Protein AF-A0A917JUH3-F1 (afdb_monomer)

Nearest PDB structures (foldseek):
  6u1s-assembly1_A  TM=1.984E-01  e=1.566E-01  synthetic construct
  2wth-assembly1_B  TM=1.995E-01  e=1.848E+00  Caenorhabditis elegans

Solvent-accessible surface area (backbone atoms only — not comparable to full-atom values): 23166 Å² total; per-residue (Å²): 112,70,59,57,55,58,53,56,56,66,67,41,91,71,71,60,28,60,50,72,67,50,48,56,53,53,36,68,56,52,74,66,48,38,46,51,49,42,69,47,61,45,97,86,69,47,45,62,62,59,29,58,47,39,32,57,67,82,72,64,88,82,46,58,49,38,57,53,44,49,48,54,31,49,61,56,27,59,89,66,66,52,78,71,48,13,46,55,39,21,52,36,56,72,68,42,80,36,43,68,60,43,24,51,51,43,49,51,30,46,77,70,68,48,37,72,37,53,37,28,54,67,55,53,26,62,67,35,73,46,96,57,30,69,64,47,47,52,50,40,50,62,28,63,42,67,77,66,52,73,68,52,28,50,54,56,55,50,50,53,54,50,52,51,53,50,50,52,50,50,51,51,52,51,54,50,53,51,53,50,50,52,52,52,50,53,50,50,53,52,52,52,53,50,52,53,50,55,50,51,53,51,53,51,52,47,53,53,50,56,52,51,50,50,53,50,52,50,53,50,53,52,51,53,50,50,50,50,52,48,55,52,52,53,49,53,50,51,53,50,50,51,52,51,52,53,52,53,51,50,50,52,52,50,49,53,50,47,54,53,49,50,53,50,49,55,50,50,53,52,49,50,50,51,53,51,50,51,49,54,46,52,51,50,53,50,53,49,51,50,49,52,49,51,48,52,48,52,50,48,50,51,50,49,57,55,56,68,46,44,64,60,53,51,54,55,51,52,59,56,49,63,72,62,56,84,79,63,86,85,86,89,80,87,80,90,81,90,81,85,81,89,80,90,90,87,89,83,87,86,87,81,91,78,88,84,85,86,88,83,92,82,84,90,84,92,83,90,80,86,90,81,84,87,78,89,78,88,85,76,92,73,89,83,80,85,82,86,87,90,78,92,130

Secondary structure (DSSP, 8-state):
-HHHHHHHHHT-SS-----HHHHHHHHT--HHHHHHHHH---TT---HHHHHTT--SPPPTT-HHHHHHHHHHHHHHTTT--HHHHHHHHHHHHH-S-HHHHHHHHHHHHHHT-GGGT--HHHHHHHHTSTTHHHHHHHHHHTTPPPPPHHHHHHHHHHHHHHHHHHHHHHHHHHHHHHHHHHHHHHHHHHHHHHHHHHHHHHHHHHHHHHHHHHHHHHHHHHHHHHHHHHHHHHHHHHHHHHHHHHHHHHHHHHHHHHHHHHHHHHHHHHHHHHHHHHHHHHHHHHHHHHHHHHHHHHHHHHHHHHTTHHHHHHHHHHHHHTTTTS------------------------------------------------------------------

Mean predicted aligned error: 17.31 Å

Foldseek 3Di:
DLLVVLLVLVQPPDLAADDPVNLVSLLPDDLVSLLVQLPDADPVRDGSLLRNLNHLDDDPPPSVSSLVSLLSNLLSNVVVDDLVLLLSLLLSLLPRPNLPSLLSSLVSNVVSPNNSSNAPALNLLVVCPDPPNVVSVVSCVSSVHDHDDPVVSVVSVVVVVVVVVVVVVVVVVVVVVVVVVVVVVVVVVVVVVVVVVVVVVVVVVVVVVVVVVVVVVVVVVVVVVVVVVVVVVVVVVVVVVVVVVVVVVVVVVVVVVVVVVVVVVVVVVVVVVVVVVVVVVVVVVVVVVVVVVVVVVVVVVVVVVVVVCVVVVVVVVVVVVVVVVVPDDDDDDDDDDDDDDDDDDDDDDDDDDDDDDDDDDDDDDDDDDDDDDDDDDDDDDDDDDDDDDDDDD

pLDDT: mean 81.06, std 21.27, range [28.41, 97.75]

Sequence (393 aa):
MRTQRLLQSLNDKNILGFSEDEISLFSQLTEEEIKELAAHRTEGKRTILHRILSTDRTVPLQNELFWSNLNKLFIALKDKLIPQDSERLTVRIVLNHNVSNIAQMVTAAKEVGIFSFFSDPKTVATHLSSSDYDTRRLLCQAKGLQIPSAEEVIKLSQRAKNLEAELDSARRLRSHAMSEVEAVTRQLDTVKNALQTAKKERDEVRKNYDSLQQQFNQASCELDTIKSNLSQSEEEKRQQQQKIQELQTRLRDLNRTLDKANKKAETLESELHTSLEETSKLERDNTELRTEYSEARRFNTRAHDQLSRIPEVIGLVQLTMQALQEVSGAMHELPEEDSLDSPSPIEGLNASSSRASSAGLFSQRKRTAEDAGLASSSDQQRRQDNPSPFSRM

Organism: NCBI:txid343510

Structure (mmCIF, N/CA/C/O backbone):
data_AF-A0A917JUH3-F1
#
_entry.id   AF-A0A917JUH3-F1
#
loop_
_atom_site.group_PDB
_atom_site.id
_atom_site.type_symbol
_atom_site.label_atom_id
_atom_site.label_alt_id
_atom_site.label_comp_id
_atom_site.label_asym_id
_atom_site.label_entity_id
_atom_site.label_seq_id
_atom_site.pdbx_PDB_ins_code
_atom_site.Cartn_x
_atom_site.Cartn_y
_atom_site.Cartn_z
_atom_site.occupancy
_atom_site.B_iso_or_equiv
_atom_site.auth_seq_id
_atom_site.auth_comp_id
_atom_site.auth_asym_id
_atom_site.auth_atom_id
_atom_site.pdbx_PDB_model_num
ATOM 1 N N . MET A 1 1 ? -7.041 -17.424 66.935 1.00 83.94 1 MET A N 1
ATOM 2 C CA . MET A 1 1 ? -7.671 -18.612 66.301 1.00 83.94 1 MET A CA 1
ATOM 3 C C . MET A 1 1 ? -9.158 -18.424 65.991 1.00 83.94 1 MET A C 1
ATOM 5 O O . MET A 1 1 ? -9.594 -18.901 64.952 1.00 83.94 1 MET A O 1
ATOM 9 N N . ARG A 1 2 ? -9.950 -17.738 66.835 1.00 91.94 2 ARG A N 1
ATOM 10 C CA . ARG A 1 2 ? -11.401 -17.556 66.608 1.00 91.94 2 ARG A CA 1
ATOM 11 C C . ARG A 1 2 ? -11.712 -16.759 65.336 1.00 91.94 2 ARG A C 1
ATOM 13 O O . ARG A 1 2 ? -12.460 -17.247 64.494 1.00 91.94 2 ARG A O 1
ATOM 20 N N . THR A 1 3 ? -11.055 -15.611 65.147 1.00 92.62 3 THR A N 1
ATOM 21 C CA . THR A 1 3 ? -11.174 -14.779 63.935 1.00 92.62 3 THR A CA 1
ATOM 22 C C . THR A 1 3 ? -10.876 -15.565 62.664 1.00 92.62 3 THR A C 1
ATOM 24 O O . THR A 1 3 ? -11.689 -15.590 61.747 1.00 92.62 3 THR A O 1
ATOM 27 N N . GLN A 1 4 ? -9.754 -16.289 62.633 1.00 93.19 4 GLN A N 1
ATOM 28 C CA . GLN A 1 4 ? -9.351 -17.094 61.476 1.00 93.19 4 GLN A CA 1
ATOM 29 C C . GLN A 1 4 ? -10.386 -18.157 61.103 1.00 93.19 4 GLN A C 1
ATOM 31 O O . GLN A 1 4 ? -10.617 -18.364 59.919 1.00 93.19 4 GLN A O 1
ATOM 36 N N . ARG A 1 5 ? -11.056 -18.782 62.081 1.00 93.25 5 ARG A N 1
ATOM 37 C CA . ARG A 1 5 ? -12.119 -19.761 61.810 1.00 93.25 5 ARG A CA 1
ATOM 38 C C . ARG A 1 5 ? -13.320 -19.120 61.102 1.00 93.25 5 ARG A C 1
ATOM 40 O O . ARG A 1 5 ? -13.821 -19.691 60.140 1.00 93.25 5 ARG A O 1
ATOM 47 N N . LEU A 1 6 ? -13.727 -17.919 61.524 1.00 92.44 6 LEU A N 1
ATOM 48 C CA . LEU A 1 6 ? -14.800 -17.148 60.875 1.00 92.44 6 LEU A CA 1
ATOM 49 C C . LEU A 1 6 ? -14.384 -16.596 59.498 1.00 92.44 6 LEU A C 1
ATOM 51 O O . LEU A 1 6 ? -15.197 -16.516 58.580 1.00 92.44 6 LEU A O 1
ATOM 55 N N . LEU A 1 7 ? -13.113 -16.224 59.327 1.00 92.31 7 LEU A N 1
ATOM 56 C CA . LEU A 1 7 ? -12.581 -15.776 58.036 1.00 92.31 7 LEU A CA 1
ATOM 57 C C . LEU A 1 7 ? -12.434 -16.923 57.036 1.00 92.31 7 LEU A C 1
ATOM 59 O O . LEU A 1 7 ? -12.717 -16.758 55.853 1.00 92.31 7 LEU A O 1
ATOM 63 N N . GLN A 1 8 ? -12.015 -18.095 57.504 1.00 90.31 8 GLN A N 1
ATOM 64 C CA . GLN A 1 8 ? -11.915 -19.284 56.670 1.00 90.31 8 GLN A CA 1
ATOM 65 C C . GLN A 1 8 ? -13.291 -19.682 56.149 1.00 90.31 8 GLN A C 1
ATOM 67 O O . GLN A 1 8 ? -13.431 -19.975 54.965 1.00 90.31 8 GLN A O 1
ATOM 72 N N . SER A 1 9 ? -14.309 -19.600 57.004 1.00 85.12 9 SER A N 1
ATOM 73 C CA . SER A 1 9 ? -15.668 -19.899 56.592 1.00 85.12 9 SER A CA 1
ATOM 74 C C . SER A 1 9 ? -16.206 -18.851 55.602 1.00 85.12 9 SER A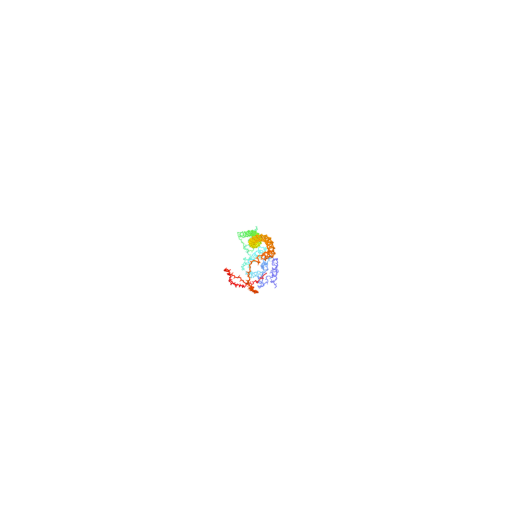 C 1
ATOM 76 O O . SER A 1 9 ? -16.890 -19.200 54.643 1.00 85.12 9 SER A O 1
ATOM 78 N N . LEU A 1 10 ? -15.836 -17.569 55.699 1.00 83.94 10 LEU A N 1
ATOM 79 C CA . LEU A 1 10 ? -16.206 -16.569 54.679 1.00 83.94 10 LEU A CA 1
ATOM 80 C C . LEU A 1 10 ? -15.749 -16.893 53.249 1.00 83.94 10 LEU A C 1
ATOM 82 O O . LEU A 1 10 ? -16.383 -16.424 52.299 1.00 83.94 10 LEU A O 1
ATOM 86 N N . ASN A 1 11 ? -14.673 -17.665 53.093 1.00 85.38 11 ASN A N 1
ATOM 87 C CA . ASN A 1 11 ? -14.154 -18.058 51.784 1.00 85.38 11 ASN A CA 1
ATOM 88 C C . ASN A 1 11 ? -14.930 -19.219 51.145 1.00 85.38 11 ASN A C 1
ATOM 90 O O . ASN A 1 11 ? -14.707 -19.523 49.969 1.00 85.38 11 ASN A O 1
ATOM 94 N N . ASP A 1 12 ? -15.874 -19.833 51.862 1.00 84.00 12 ASP A N 1
ATOM 95 C CA . ASP A 1 12 ? -16.750 -20.845 51.284 1.00 84.00 12 ASP A CA 1
ATOM 96 C C . ASP A 1 12 ? -17.605 -20.233 50.164 1.00 84.00 12 ASP A C 1
ATOM 98 O O . ASP A 1 12 ? -18.307 -19.229 50.328 1.00 84.00 12 ASP A O 1
ATOM 102 N N . LYS A 1 13 ? -17.565 -20.861 48.981 1.00 76.62 13 LYS A N 1
ATOM 103 C CA . LYS A 1 13 ? -18.309 -20.396 47.794 1.00 76.62 13 LYS A CA 1
ATOM 104 C C . LYS A 1 13 ? -19.818 -20.324 48.056 1.00 76.62 13 LYS A C 1
ATOM 106 O O . LYS A 1 13 ? -20.490 -19.427 47.535 1.00 76.62 13 LYS A O 1
ATOM 111 N N . ASN A 1 14 ? -20.311 -21.223 48.907 1.00 79.88 14 ASN A N 1
ATOM 112 C CA . ASN A 1 14 ? -21.679 -21.245 49.399 1.00 79.88 14 ASN A CA 1
ATOM 113 C C . ASN A 1 14 ? -21.740 -20.431 50.691 1.00 79.88 14 ASN A C 1
ATOM 115 O O . ASN A 1 14 ? -21.328 -20.910 51.743 1.00 79.88 14 ASN A O 1
ATOM 119 N N . ILE A 1 15 ? -22.259 -19.202 50.609 1.00 67.69 15 ILE A N 1
ATOM 120 C CA . ILE A 1 15 ? -22.533 -18.393 51.802 1.00 67.69 15 ILE A CA 1
ATOM 121 C C . ILE A 1 15 ? -23.725 -19.023 52.522 1.00 67.69 15 ILE A C 1
ATOM 123 O O . ILE A 1 15 ? -24.873 -18.635 52.310 1.00 67.69 15 ILE A O 1
ATOM 127 N N . LEU A 1 16 ? -23.445 -20.031 53.333 1.00 81.81 16 LEU A N 1
ATOM 128 C CA . LEU A 1 16 ? -24.342 -20.451 54.391 1.00 81.81 16 LEU A CA 1
ATOM 129 C C . LEU A 1 16 ? -24.173 -19.450 55.534 1.00 81.81 16 LEU A C 1
ATOM 131 O O . LEU A 1 16 ? -23.074 -18.936 55.757 1.00 81.81 16 LEU A O 1
ATOM 135 N N . GLY A 1 17 ? -25.268 -19.111 56.207 1.00 88.00 17 GLY A N 1
ATOM 136 C CA . GLY A 1 17 ? -25.205 -18.267 57.393 1.00 88.00 17 GLY A CA 1
ATOM 137 C C . GLY A 1 17 ? -24.371 -18.871 58.519 1.00 88.00 17 GLY A C 1
ATOM 138 O O . GLY A 1 17 ? -23.830 -19.969 58.391 1.00 88.00 17 GLY A O 1
ATOM 139 N N . PHE A 1 18 ? -24.268 -18.158 59.638 1.00 93.19 18 PHE A N 1
ATOM 140 C CA . PHE A 1 18 ? -23.530 -18.675 60.787 1.00 93.19 18 PHE A CA 1
ATOM 141 C C . PHE A 1 18 ? -24.170 -19.957 61.331 1.00 93.19 18 PHE A C 1
ATOM 143 O O . PHE A 1 18 ? -25.389 -20.039 61.507 1.00 93.19 18 PHE A O 1
ATOM 150 N N . SER A 1 19 ? -23.336 -20.955 61.624 1.00 92.12 19 SER A N 1
ATOM 151 C CA . SER A 1 19 ? -23.742 -22.081 62.468 1.00 92.12 19 SER A CA 1
ATOM 152 C C . SER A 1 19 ? -23.899 -21.639 63.930 1.00 92.12 19 SER A C 1
ATOM 154 O O . SER A 1 19 ? -23.440 -20.565 64.315 1.00 92.12 19 SER A O 1
ATOM 156 N N . GLU A 1 20 ? -24.523 -22.462 64.774 1.00 90.75 20 GLU A N 1
ATOM 157 C CA . GLU A 1 20 ? -24.646 -22.173 66.216 1.00 90.75 20 GLU A CA 1
ATOM 158 C C . GLU A 1 20 ? -23.284 -21.980 66.893 1.00 90.75 20 GLU A C 1
ATOM 160 O O . GLU A 1 20 ? -23.100 -21.026 67.653 1.00 90.75 20 GLU A O 1
ATOM 165 N N . ASP A 1 21 ? -22.303 -22.811 66.535 1.00 92.62 21 ASP A N 1
ATOM 166 C CA . ASP A 1 21 ? -20.925 -22.666 67.003 1.00 92.62 21 ASP A CA 1
ATOM 167 C C . ASP A 1 21 ? -20.324 -21.326 66.569 1.00 92.62 21 ASP A C 1
ATOM 169 O O . ASP A 1 21 ? -19.649 -20.663 67.353 1.00 92.62 21 ASP A O 1
ATOM 173 N N . GLU A 1 22 ? -20.569 -20.897 65.328 1.00 93.56 22 GLU A N 1
ATOM 174 C CA . GLU A 1 22 ? -20.078 -19.617 64.813 1.00 93.56 22 GLU A CA 1
ATOM 175 C C . GLU A 1 22 ? -20.771 -18.420 65.471 1.00 93.56 22 GLU A C 1
ATOM 177 O O . GLU A 1 22 ? -20.105 -17.421 65.740 1.00 93.56 22 GLU A O 1
ATOM 182 N N . ILE A 1 23 ? -22.066 -18.526 65.794 1.00 93.62 23 ILE A N 1
ATOM 183 C CA . ILE A 1 23 ? -22.793 -17.518 66.582 1.00 93.62 23 ILE A CA 1
ATOM 184 C C . ILE A 1 23 ? -22.150 -17.395 67.967 1.00 93.62 23 ILE A C 1
ATOM 186 O O . ILE A 1 23 ? -21.828 -16.285 68.391 1.00 93.62 23 ILE A O 1
ATOM 190 N N . SER A 1 24 ? -21.899 -18.518 68.650 1.00 93.69 24 SER A N 1
ATOM 191 C CA . SER A 1 24 ? -21.235 -18.516 69.960 1.00 93.69 24 SER A CA 1
ATOM 192 C C . SER A 1 24 ? -19.808 -17.969 69.880 1.00 93.69 24 SER A C 1
ATOM 194 O O . SER A 1 24 ? -19.389 -17.204 70.747 1.00 93.69 24 SER A O 1
ATOM 196 N N . LEU A 1 25 ? -19.052 -18.333 68.840 1.00 94.62 25 LEU A N 1
ATOM 197 C CA . LEU A 1 25 ? -17.703 -17.815 68.611 1.00 94.62 25 LEU A CA 1
ATOM 198 C C . LEU A 1 25 ? -17.723 -16.303 68.380 1.00 94.62 25 LEU A C 1
ATOM 200 O O . LEU A 1 25 ? -16.903 -15.600 68.967 1.00 94.62 25 LEU A O 1
ATOM 204 N N . PHE A 1 26 ? -18.667 -15.801 67.578 1.00 95.81 26 PHE A N 1
ATOM 205 C CA . PHE A 1 26 ? -18.828 -14.373 67.307 1.00 95.81 26 PHE A CA 1
ATOM 206 C C . PHE A 1 26 ? -19.192 -13.580 68.571 1.00 95.81 26 PHE A C 1
ATOM 208 O O . PHE A 1 26 ? -18.628 -12.510 68.807 1.00 95.81 26 PHE A O 1
ATOM 215 N N . SER A 1 27 ? -20.061 -14.119 69.434 1.00 95.38 27 SER A N 1
ATOM 216 C CA . SER A 1 27 ? -20.412 -13.510 70.729 1.00 95.38 27 SER A CA 1
ATOM 217 C C . SER A 1 27 ? -19.222 -13.355 71.685 1.00 95.38 27 SER A C 1
ATOM 219 O O . SER A 1 27 ? -19.266 -12.513 72.575 1.00 95.38 27 SER A O 1
ATOM 221 N N . GLN A 1 28 ? -18.160 -14.151 71.526 1.00 96.19 28 GLN A N 1
ATOM 222 C CA . GLN A 1 28 ? -16.996 -14.147 72.420 1.00 96.19 28 GLN A CA 1
ATOM 223 C C . GLN A 1 28 ? -15.803 -13.331 71.893 1.00 96.19 28 GLN A C 1
ATOM 225 O O . GLN A 1 28 ? -14.755 -13.306 72.547 1.00 96.19 28 GLN A O 1
ATOM 230 N N . LEU A 1 29 ? -15.922 -12.710 70.715 1.00 96.44 29 LEU A N 1
ATOM 231 C CA . LEU A 1 29 ? -14.830 -11.945 70.110 1.00 96.44 29 LEU A CA 1
ATOM 232 C C . LEU A 1 29 ? -14.500 -10.683 70.908 1.00 96.44 29 LEU A C 1
ATOM 234 O O . LEU A 1 29 ? -15.394 -10.011 71.430 1.00 96.44 29 LEU A O 1
ATOM 238 N N . THR A 1 30 ? -13.210 -10.349 70.958 1.00 97.25 30 THR A N 1
ATOM 239 C CA . THR A 1 30 ? -12.745 -9.063 71.495 1.00 97.25 30 THR A CA 1
ATOM 240 C C . THR A 1 30 ? -12.951 -7.935 70.482 1.00 97.25 30 THR A C 1
ATOM 242 O O . THR A 1 30 ? -13.259 -8.163 69.310 1.00 97.25 30 THR A O 1
ATOM 245 N N . GLU A 1 31 ? -12.786 -6.685 70.916 1.00 96.69 31 GLU A N 1
ATOM 246 C CA . GLU A 1 31 ? -12.932 -5.529 70.026 1.00 96.69 31 GLU A CA 1
ATOM 247 C C . GLU A 1 31 ? -11.877 -5.521 68.905 1.00 96.69 31 GLU A C 1
ATOM 249 O O . GLU A 1 31 ? -12.181 -5.164 67.765 1.00 96.69 31 GLU A O 1
AT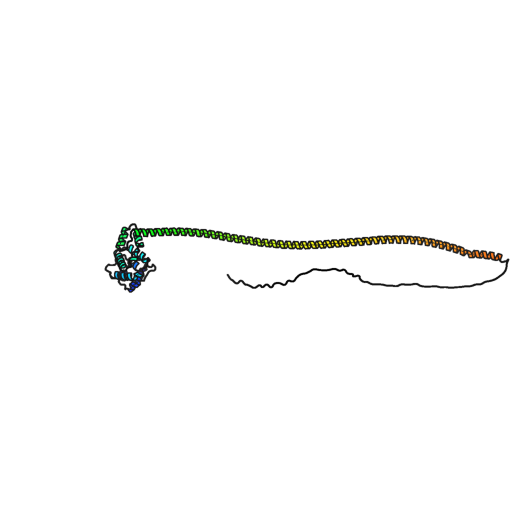OM 254 N N . GLU A 1 32 ? -10.650 -5.960 69.197 1.00 97.06 32 GLU A N 1
ATOM 255 C CA . GLU A 1 32 ? -9.568 -6.084 68.217 1.00 97.06 32 GLU A CA 1
ATOM 256 C C . GLU A 1 32 ? -9.892 -7.145 67.162 1.00 97.06 32 GLU A C 1
ATOM 258 O O . GLU A 1 32 ? -9.753 -6.883 65.967 1.00 97.06 32 GLU A O 1
ATOM 263 N N . GLU A 1 33 ? -10.398 -8.308 67.589 1.00 96.75 33 GLU A N 1
ATOM 264 C CA . GLU A 1 33 ? -10.830 -9.379 66.685 1.00 96.75 33 GLU A CA 1
ATOM 265 C C . GLU A 1 33 ? -11.986 -8.910 65.778 1.00 96.75 33 GLU A C 1
ATOM 267 O O . GLU A 1 33 ? -12.018 -9.226 64.587 1.00 96.75 33 GLU A O 1
ATOM 272 N N . ILE A 1 34 ? -12.912 -8.094 66.296 1.00 97.44 34 ILE A N 1
ATOM 273 C CA . ILE A 1 34 ? -14.000 -7.495 65.503 1.00 97.44 34 ILE A CA 1
ATOM 274 C C . ILE A 1 34 ? -13.460 -6.489 64.477 1.00 97.44 34 ILE A C 1
ATOM 276 O O . ILE A 1 34 ? -13.915 -6.477 63.330 1.00 97.44 34 ILE A O 1
ATOM 280 N N . LYS A 1 35 ? -12.477 -5.658 64.845 1.00 96.69 35 LYS A N 1
ATOM 281 C CA . LYS A 1 35 ? -11.823 -4.725 63.909 1.00 96.69 35 LYS A CA 1
ATOM 282 C C . LYS A 1 35 ? -11.077 -5.467 62.799 1.00 96.69 35 LYS A C 1
ATOM 284 O O . LYS A 1 35 ? -11.122 -5.019 61.648 1.00 96.69 35 LYS A O 1
ATOM 289 N N . GLU A 1 36 ? -10.445 -6.594 63.125 1.00 96.31 36 GLU A N 1
ATOM 290 C CA . GLU A 1 36 ? -9.802 -7.497 62.164 1.00 96.31 36 GLU A CA 1
ATOM 291 C C . GLU A 1 36 ? -10.837 -8.099 61.198 1.00 96.31 36 GLU A C 1
ATOM 293 O O . GLU A 1 36 ? -10.679 -7.980 59.980 1.00 96.31 36 GLU A O 1
ATOM 298 N N . LEU A 1 37 ? -11.955 -8.633 61.711 1.00 96.12 37 LEU A N 1
ATOM 299 C CA . LEU A 1 37 ? -13.068 -9.116 60.879 1.00 96.12 37 LEU A CA 1
ATOM 300 C C . LEU A 1 37 ? -13.632 -8.025 59.965 1.00 96.12 37 LEU A C 1
ATOM 302 O O . LEU A 1 37 ? -13.924 -8.285 58.799 1.00 96.12 37 LEU A O 1
ATOM 306 N N . ALA A 1 38 ? -13.776 -6.802 60.478 1.00 96.31 38 ALA A N 1
ATOM 307 C CA . ALA A 1 38 ? -14.260 -5.663 59.708 1.00 96.31 38 ALA A CA 1
ATOM 308 C C . ALA A 1 38 ? -13.283 -5.240 58.600 1.00 96.31 38 ALA A C 1
ATOM 310 O O . ALA A 1 38 ? -13.693 -4.676 57.589 1.00 96.31 38 ALA A O 1
ATOM 311 N N . ALA A 1 39 ? -11.977 -5.440 58.797 1.00 95.56 39 ALA A N 1
ATOM 312 C CA . ALA A 1 39 ? -10.959 -5.131 57.796 1.00 95.56 39 ALA A CA 1
ATOM 313 C C . ALA A 1 39 ? -10.892 -6.181 56.677 1.00 95.56 39 ALA A C 1
ATOM 315 O O . ALA A 1 39 ? -10.477 -5.858 55.564 1.00 95.56 39 ALA A O 1
ATOM 316 N N . HIS A 1 40 ? -11.306 -7.417 56.953 1.00 95.12 40 HIS A N 1
ATOM 317 C CA . HIS A 1 40 ? -11.204 -8.501 55.992 1.00 95.12 40 HIS A CA 1
ATOM 318 C C . HIS A 1 40 ? -12.281 -8.436 54.897 1.00 95.12 40 HIS A C 1
ATOM 320 O O . HIS A 1 40 ? -13.477 -8.276 55.159 1.00 95.12 40 HIS A O 1
ATOM 326 N N . ARG A 1 41 ? -11.851 -8.646 53.649 1.00 93.62 41 ARG A N 1
ATOM 327 C CA . ARG A 1 41 ? -12.717 -8.862 52.486 1.00 93.62 41 ARG A CA 1
ATOM 328 C C . ARG A 1 41 ? -12.222 -10.062 51.688 1.00 93.62 41 ARG A C 1
ATOM 330 O O . ARG A 1 41 ? -11.026 -10.193 51.452 1.00 93.62 41 ARG A O 1
ATOM 337 N N . THR A 1 42 ? -13.150 -10.887 51.215 1.00 91.62 42 THR A N 1
ATOM 338 C CA . THR A 1 42 ? -12.839 -12.002 50.303 1.00 91.62 42 THR A CA 1
ATOM 339 C C . THR A 1 42 ? -12.439 -11.482 48.913 1.00 91.62 42 THR A C 1
ATOM 341 O O . THR A 1 42 ? -12.793 -10.354 48.566 1.00 91.62 42 THR A O 1
ATOM 344 N N . GLU A 1 43 ? -11.897 -12.330 48.032 1.00 87.62 43 GLU A N 1
ATOM 345 C CA . GLU A 1 43 ? -11.652 -11.999 46.608 1.00 87.62 43 GLU A CA 1
ATOM 346 C C . GLU A 1 43 ? -12.908 -11.484 45.884 1.00 87.62 43 GLU A C 1
ATOM 348 O O . GLU A 1 43 ? -12.867 -10.525 45.115 1.00 87.62 43 GLU A O 1
ATOM 353 N N . GLY A 1 44 ? -14.075 -12.043 46.223 1.00 86.19 44 GLY A N 1
ATOM 354 C CA . GLY A 1 44 ? -15.373 -11.568 45.740 1.00 86.19 44 GLY A CA 1
ATOM 355 C C . GLY A 1 44 ? -15.824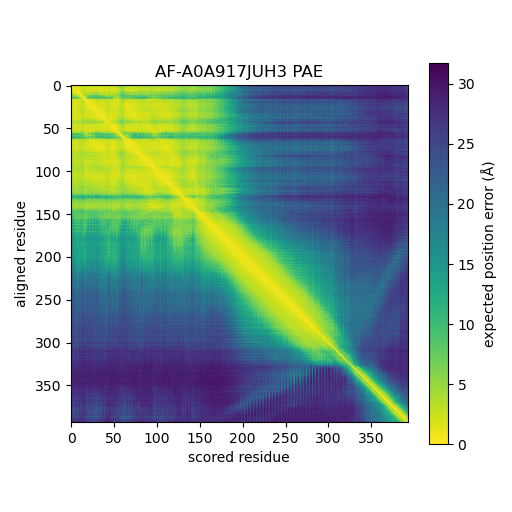 -10.224 46.324 1.00 86.19 44 GLY A C 1
ATOM 356 O O . GLY A 1 44 ? -16.980 -9.858 46.126 1.00 86.19 44 GLY A O 1
ATOM 357 N N . LYS A 1 45 ? -14.971 -9.506 47.066 1.00 89.75 45 LYS A N 1
ATOM 358 C CA . LYS A 1 45 ? -15.253 -8.271 47.822 1.00 89.75 45 LYS A CA 1
ATOM 359 C C . LYS A 1 45 ? -16.353 -8.398 48.883 1.00 89.75 45 LYS A C 1
ATOM 361 O O . LYS A 1 45 ? -16.976 -7.400 49.227 1.00 89.75 45 LYS A O 1
ATOM 366 N N . ARG A 1 46 ? -16.624 -9.603 49.394 1.00 90.38 46 ARG A N 1
ATOM 367 C CA . ARG A 1 46 ? -17.647 -9.845 50.423 1.00 90.38 46 ARG A CA 1
ATOM 368 C C . ARG A 1 46 ? -17.078 -9.567 51.811 1.00 90.38 46 ARG A C 1
ATOM 370 O O . ARG A 1 46 ? -15.903 -9.816 52.065 1.00 90.38 46 ARG A O 1
ATOM 377 N N . THR A 1 47 ? -17.936 -9.072 52.691 1.00 94.25 47 THR A N 1
ATOM 378 C CA . THR A 1 47 ? -17.652 -8.822 54.112 1.00 94.25 47 THR A CA 1
ATOM 379 C C . THR A 1 47 ? -18.307 -9.891 54.985 1.00 94.25 47 THR A C 1
ATOM 381 O O . THR A 1 47 ? -19.240 -10.567 54.541 1.00 94.25 47 THR A O 1
ATOM 384 N N . ILE A 1 48 ? -17.894 -9.985 56.254 1.00 94.50 48 ILE A N 1
ATOM 385 C CA . ILE A 1 48 ? -18.525 -10.870 57.249 1.00 94.50 48 ILE A CA 1
ATOM 386 C C . ILE A 1 48 ? -20.045 -10.650 57.369 1.00 94.50 48 ILE A C 1
ATOM 388 O O . ILE A 1 48 ? -20.795 -11.604 57.570 1.00 94.50 48 ILE A O 1
ATOM 392 N N . LEU A 1 49 ? -20.526 -9.422 57.123 1.00 94.50 49 LEU A N 1
ATOM 393 C CA . LEU A 1 49 ? -21.954 -9.090 57.145 1.00 94.50 49 LEU A CA 1
ATOM 394 C C . LEU A 1 49 ? -22.781 -9.899 56.157 1.00 94.50 49 LEU A C 1
ATOM 396 O O . LEU A 1 49 ? -23.907 -10.259 56.473 1.00 94.50 49 LEU A O 1
ATOM 400 N N . HIS A 1 50 ? -22.235 -10.215 54.981 1.00 93.31 50 HIS A N 1
ATOM 401 C CA . HIS A 1 50 ? -22.959 -11.000 53.983 1.00 93.31 50 HIS A CA 1
ATOM 402 C C . HIS A 1 50 ? -23.297 -12.398 54.510 1.00 93.31 50 HIS A C 1
ATOM 404 O O . HIS A 1 50 ? -24.346 -12.950 54.177 1.00 93.31 50 HIS A O 1
ATOM 410 N N . ARG A 1 51 ? -22.416 -12.958 55.345 1.00 92.12 51 ARG A N 1
ATOM 411 C CA . ARG A 1 51 ? -22.613 -14.255 55.989 1.00 92.12 51 ARG A CA 1
ATOM 412 C C . ARG A 1 51 ? -23.555 -14.142 57.181 1.00 92.12 51 ARG A C 1
ATOM 414 O O . ARG A 1 51 ? -24.507 -14.908 57.251 1.00 92.12 51 ARG A O 1
ATOM 421 N N . ILE A 1 52 ? -23.375 -13.132 58.037 1.00 94.25 52 ILE A N 1
ATOM 422 C CA . ILE A 1 52 ? -24.287 -12.873 59.166 1.00 94.25 52 ILE A CA 1
ATOM 423 C C . ILE A 1 52 ? -25.727 -12.696 58.659 1.00 94.25 52 ILE A C 1
ATOM 425 O O . ILE A 1 52 ? -26.632 -13.363 59.149 1.00 94.25 52 ILE A O 1
ATOM 429 N N . LEU A 1 53 ? -25.929 -11.897 57.608 1.00 92.38 53 LEU A N 1
ATOM 430 C CA . LEU A 1 53 ? -27.231 -11.689 56.963 1.00 92.38 53 LEU A CA 1
ATOM 431 C C . LEU A 1 53 ? -27.783 -12.916 56.234 1.00 92.38 53 LEU A C 1
ATOM 433 O O . LEU A 1 53 ? -28.951 -12.916 55.867 1.00 92.38 53 LEU A O 1
ATOM 437 N N . SER A 1 54 ? -26.975 -13.948 55.996 1.00 91.56 54 SER A N 1
ATOM 438 C CA . SER A 1 54 ? -27.441 -15.226 55.437 1.00 91.56 54 SER A CA 1
ATOM 439 C C . SER A 1 54 ? -27.820 -16.231 56.534 1.00 91.56 54 SER A C 1
ATOM 441 O O . SER A 1 54 ? -28.112 -17.385 56.240 1.00 91.56 54 SER A O 1
ATOM 443 N N . THR A 1 55 ? -27.784 -15.825 57.808 1.00 91.00 55 THR A N 1
ATOM 444 C CA . THR A 1 55 ? -28.168 -16.672 58.945 1.00 91.00 55 THR A CA 1
ATOM 445 C C . THR A 1 55 ? -29.683 -16.776 59.017 1.00 91.00 55 THR A C 1
ATOM 447 O O . THR A 1 55 ? -30.359 -15.875 59.508 1.00 91.00 55 THR A O 1
ATOM 450 N N . ASP A 1 56 ? -30.216 -17.885 58.504 1.00 82.94 56 ASP A N 1
ATOM 451 C CA . ASP A 1 56 ? -31.647 -18.200 58.575 1.00 82.94 56 ASP A CA 1
ATOM 452 C C . ASP A 1 56 ? -32.062 -18.714 59.966 1.00 82.94 56 ASP A C 1
ATOM 454 O O . ASP A 1 56 ? -33.224 -18.602 60.361 1.00 82.94 56 ASP A O 1
ATOM 458 N N . ARG A 1 57 ? -31.118 -19.245 60.755 1.00 81.88 57 ARG A N 1
ATOM 459 C CA . ARG A 1 57 ? -31.390 -19.700 62.127 1.00 81.88 57 ARG A CA 1
ATOM 460 C C . ARG A 1 57 ? -31.682 -18.516 63.040 1.00 81.88 57 ARG A C 1
ATOM 462 O O . ARG A 1 57 ? -31.001 -17.499 62.971 1.00 81.88 57 ARG A O 1
ATOM 469 N N . THR A 1 58 ? -32.668 -18.654 63.923 1.00 74.44 58 THR A N 1
ATOM 470 C CA . THR A 1 58 ? -32.973 -17.649 64.950 1.00 74.44 58 THR A CA 1
ATOM 471 C C . THR A 1 58 ? -31.770 -17.479 65.863 1.00 74.44 58 THR A C 1
ATOM 473 O O . THR A 1 58 ? -31.377 -18.428 66.542 1.00 74.44 58 THR A O 1
ATOM 476 N N . VAL A 1 59 ? -31.194 -16.279 65.887 1.00 80.81 59 VAL A N 1
ATOM 477 C CA . VAL A 1 59 ? -30.232 -15.935 66.930 1.00 80.81 59 VAL A CA 1
ATOM 478 C C . VAL A 1 59 ? -31.064 -15.779 68.200 1.00 80.81 59 VAL A C 1
ATOM 480 O O . VAL A 1 59 ? -32.024 -15.006 68.180 1.00 80.81 59 VAL A O 1
ATOM 483 N N . PRO A 1 60 ? -30.781 -16.523 69.285 1.00 78.56 60 PRO A N 1
ATOM 484 C CA . PRO A 1 60 ? -31.560 -16.394 70.506 1.00 78.56 60 PRO A CA 1
ATOM 485 C C . PRO A 1 60 ? -31.600 -14.929 70.941 1.00 78.56 60 PRO A C 1
ATOM 487 O O . PRO A 1 60 ? -30.552 -14.306 71.107 1.00 78.56 60 PRO A O 1
ATOM 490 N N . LEU A 1 61 ? -32.805 -14.390 71.142 1.00 71.12 61 LEU A N 1
ATOM 491 C CA . LEU A 1 61 ? -33.027 -12.998 71.565 1.00 71.12 61 LEU A CA 1
ATOM 492 C C . LEU A 1 61 ? -32.233 -12.632 72.829 1.00 71.12 61 LEU A C 1
ATOM 494 O O . LEU A 1 61 ? -31.859 -11.484 73.020 1.00 71.12 61 LEU A O 1
ATOM 498 N N . GLN A 1 62 ? -31.954 -13.632 73.665 1.00 74.31 62 GLN A N 1
ATOM 499 C CA . GLN A 1 62 ? -31.223 -13.518 74.925 1.00 74.31 62 GLN A CA 1
ATOM 500 C C . GLN A 1 62 ? -29.695 -13.427 74.751 1.00 74.31 62 GLN A C 1
ATOM 502 O O . GLN A 1 62 ? -28.979 -13.231 75.728 1.00 74.31 62 GLN A O 1
ATOM 507 N N . ASN A 1 63 ? -29.160 -13.574 73.534 1.00 87.56 63 ASN A N 1
ATOM 508 C CA . ASN A 1 63 ? -27.724 -13.460 73.284 1.00 87.56 63 ASN A CA 1
ATOM 509 C C . ASN A 1 63 ? -27.319 -11.985 73.114 1.00 87.56 63 ASN A C 1
ATOM 511 O O . ASN A 1 63 ? -26.956 -11.540 72.025 1.00 87.56 63 ASN A O 1
ATOM 515 N N . GLU A 1 64 ? -27.386 -11.217 74.204 1.00 92.06 64 GLU A N 1
ATOM 516 C CA . GLU A 1 64 ? -27.024 -9.790 74.232 1.00 92.06 64 GLU A CA 1
ATOM 517 C C . GLU A 1 64 ? -25.587 -9.542 73.745 1.00 92.06 64 GLU A C 1
ATOM 519 O O . GLU A 1 64 ? -25.304 -8.542 73.083 1.00 92.06 64 GLU A O 1
ATOM 524 N N . LEU A 1 65 ? -24.682 -10.491 74.009 1.00 94.06 65 LEU A N 1
ATOM 525 C CA . LEU A 1 65 ? -23.290 -10.432 73.567 1.00 94.06 65 LEU A CA 1
ATOM 526 C C . LEU A 1 65 ? -23.164 -10.455 72.039 1.00 94.06 65 LEU A C 1
ATOM 528 O O . LEU A 1 65 ? -22.350 -9.713 71.488 1.00 94.06 65 LEU A O 1
ATOM 532 N N . PHE A 1 66 ? -23.986 -11.253 71.344 1.00 95.06 66 PHE A N 1
ATOM 533 C CA . PHE A 1 66 ? -24.004 -11.281 69.879 1.00 95.06 66 PHE A CA 1
ATOM 534 C C . PHE A 1 66 ? -24.367 -9.909 69.310 1.00 95.06 66 PHE A C 1
ATOM 536 O O . PHE A 1 66 ? -23.644 -9.371 68.472 1.00 95.06 66 PHE A O 1
ATOM 543 N N . TRP A 1 67 ? -25.465 -9.326 69.796 1.00 94.25 67 TRP A N 1
ATOM 544 C CA . TRP A 1 67 ? -25.963 -8.035 69.324 1.00 94.25 67 TRP A CA 1
ATOM 545 C C . TRP A 1 67 ? -25.009 -6.887 69.673 1.00 94.25 67 TRP A C 1
ATOM 547 O O . TRP A 1 67 ? -24.752 -6.023 68.835 1.00 94.25 67 TRP A O 1
ATOM 557 N N . SER A 1 68 ? -24.391 -6.927 70.857 1.00 95.81 68 SER A N 1
ATOM 558 C CA . SER A 1 68 ? -23.326 -5.996 71.249 1.00 95.81 68 SER A CA 1
ATOM 559 C C . SER A 1 68 ? -22.130 -6.064 70.292 1.00 95.81 68 SER A C 1
ATOM 561 O O . SER A 1 68 ? -21.657 -5.036 69.799 1.00 95.81 68 SER A O 1
ATOM 563 N N . ASN A 1 69 ? -21.671 -7.271 69.950 1.00 97.00 69 ASN A N 1
ATOM 564 C CA . ASN A 1 69 ? -20.569 -7.454 69.007 1.00 97.00 69 ASN A CA 1
ATOM 565 C C . ASN A 1 69 ? -20.954 -7.097 67.564 1.00 97.00 69 ASN A C 1
ATOM 567 O O . ASN A 1 69 ? -20.121 -6.559 66.834 1.00 97.00 69 ASN A O 1
ATOM 571 N N . LEU A 1 70 ? -22.210 -7.306 67.158 1.00 96.44 70 LEU A N 1
ATOM 572 C CA . LEU A 1 70 ? -22.717 -6.851 65.863 1.00 96.44 70 LEU A CA 1
ATOM 573 C C . LEU A 1 70 ? -22.700 -5.319 65.762 1.00 96.44 70 LEU A C 1
ATOM 575 O O . LEU A 1 70 ? -22.257 -4.784 64.748 1.00 96.44 70 LEU A O 1
ATOM 579 N N . ASN A 1 71 ? -23.100 -4.611 66.819 1.00 96.88 71 ASN A N 1
ATOM 580 C CA . ASN A 1 71 ? -23.030 -3.149 66.868 1.00 96.88 71 ASN A CA 1
ATOM 581 C C . ASN A 1 71 ? -21.586 -2.641 66.755 1.00 96.88 71 ASN A C 1
ATOM 583 O O . ASN A 1 71 ? -21.304 -1.752 65.949 1.00 96.88 71 ASN A O 1
ATOM 587 N N . LYS A 1 72 ? -20.642 -3.252 67.484 1.00 97.50 72 LYS A N 1
ATOM 588 C CA . LYS A 1 72 ? -19.205 -2.944 67.344 1.00 97.50 72 LYS A CA 1
ATOM 589 C C . LYS A 1 72 ? -18.709 -3.192 65.918 1.00 97.50 72 LYS A C 1
ATOM 591 O O . LYS A 1 72 ? -17.960 -2.383 65.372 1.00 97.50 72 LYS A O 1
ATOM 596 N N . LEU A 1 73 ? -19.153 -4.284 65.296 1.00 97.25 73 LEU A N 1
ATOM 597 C CA . LEU A 1 73 ? -18.813 -4.619 63.918 1.00 97.25 73 LEU A CA 1
ATOM 598 C C . LEU A 1 73 ? -19.369 -3.586 62.926 1.00 97.25 73 LEU A C 1
ATOM 600 O O . LEU A 1 73 ? -18.647 -3.167 62.024 1.00 97.25 73 LEU A O 1
ATOM 604 N N . PHE A 1 74 ? -20.617 -3.144 63.095 1.00 97.62 74 PHE A N 1
ATOM 605 C CA . PHE A 1 74 ? -21.213 -2.081 62.284 1.00 97.62 74 PHE A CA 1
ATOM 606 C C . PHE A 1 74 ? -20.436 -0.771 62.392 1.00 97.62 74 PHE A C 1
ATOM 608 O O . PHE A 1 74 ? -20.156 -0.154 61.365 1.00 97.62 74 PHE A O 1
ATOM 615 N N . ILE A 1 75 ? -20.019 -0.384 63.601 1.00 97.44 75 ILE A N 1
ATOM 616 C CA . ILE A 1 75 ? -19.181 0.804 63.814 1.00 97.44 75 ILE A CA 1
ATOM 617 C C . ILE A 1 75 ? -17.854 0.651 63.061 1.00 97.44 75 ILE A C 1
ATOM 619 O O . ILE A 1 75 ? -17.462 1.543 62.314 1.00 97.44 75 ILE A O 1
ATOM 623 N N . ALA A 1 76 ? -17.196 -0.506 63.184 1.00 97.12 76 ALA A N 1
ATOM 624 C CA . ALA A 1 76 ? -15.923 -0.779 62.517 1.00 97.12 76 ALA A CA 1
ATOM 625 C C . ALA A 1 76 ? -16.027 -0.880 60.980 1.00 97.12 76 ALA A C 1
ATOM 627 O O . ALA A 1 76 ? -15.016 -0.734 60.284 1.00 97.12 76 ALA A O 1
ATOM 628 N N . LEU A 1 77 ? -17.223 -1.155 60.447 1.00 96.69 77 LEU A N 1
ATOM 629 C CA . LEU A 1 77 ? -17.493 -1.271 59.013 1.00 96.69 77 LEU A CA 1
ATOM 630 C C . LEU A 1 77 ? -18.014 0.012 58.370 1.00 96.69 77 LEU A C 1
ATOM 632 O O . LEU A 1 77 ? -17.937 0.115 57.148 1.00 96.69 77 LEU A O 1
ATOM 636 N N . LYS A 1 78 ? -18.513 0.974 59.150 1.00 95.44 78 LYS A N 1
ATOM 637 C CA . LYS A 1 78 ? -19.168 2.194 58.656 1.00 95.44 78 LYS A CA 1
ATOM 638 C C . LYS A 1 78 ? -18.401 2.887 57.530 1.00 95.44 78 LYS A C 1
ATOM 640 O O . LYS A 1 78 ? -18.977 3.147 56.479 1.00 95.44 78 LYS A O 1
ATOM 645 N N . ASP A 1 79 ? -17.098 3.074 57.714 1.00 94.31 79 ASP A N 1
ATOM 646 C CA . ASP A 1 79 ? -16.239 3.768 56.744 1.00 94.31 79 ASP A CA 1
ATOM 647 C C . ASP A 1 79 ? -15.597 2.824 55.714 1.00 94.31 79 ASP A C 1
ATOM 649 O O . ASP A 1 79 ? -14.882 3.254 54.811 1.00 94.31 79 ASP A O 1
ATOM 653 N N . LYS A 1 80 ? -15.830 1.515 55.847 1.00 95.12 80 LYS A N 1
ATOM 654 C CA . LYS A 1 80 ? -15.262 0.481 54.975 1.00 95.12 80 LYS A CA 1
ATOM 655 C C . LYS A 1 80 ? -16.251 -0.017 53.934 1.00 95.12 80 LYS A C 1
ATOM 657 O O . LYS A 1 80 ? -15.809 -0.670 52.990 1.00 95.12 80 LYS A O 1
ATOM 662 N N . LEU A 1 81 ? -17.554 0.213 54.107 1.00 95.50 81 LEU A N 1
ATOM 663 C CA . LEU A 1 81 ? -18.590 -0.234 53.174 1.00 95.50 81 LEU A CA 1
ATOM 664 C C . LEU A 1 81 ? -18.530 0.555 51.859 1.00 95.50 81 LEU A C 1
ATOM 666 O O . LEU A 1 81 ? -18.398 1.775 51.845 1.00 95.50 81 LEU A O 1
ATOM 670 N N . ILE A 1 82 ? -18.640 -0.161 50.739 1.00 94.56 82 ILE A N 1
ATOM 671 C CA . ILE A 1 82 ? -18.652 0.412 49.388 1.00 94.56 82 ILE A CA 1
ATOM 672 C C . ILE A 1 82 ? -20.059 0.310 48.779 1.00 94.56 82 ILE A C 1
ATOM 674 O O . ILE A 1 82 ? -20.843 -0.538 49.204 1.00 94.56 82 ILE A O 1
ATOM 678 N N . PRO A 1 83 ? -20.405 1.101 47.744 1.00 91.56 83 PRO A N 1
ATOM 679 C CA . PRO A 1 83 ? -21.747 1.073 47.146 1.00 91.56 83 PRO A CA 1
ATOM 680 C C . PRO A 1 83 ? -22.211 -0.319 46.687 1.00 91.56 83 PRO A C 1
ATOM 682 O O . PRO A 1 83 ? -23.386 -0.649 46.789 1.00 91.56 83 PRO A O 1
ATOM 685 N N . GLN A 1 84 ? -21.277 -1.165 46.243 1.00 92.00 84 GLN A N 1
ATOM 686 C CA . GLN A 1 84 ? -21.544 -2.551 45.836 1.00 92.00 84 GLN A CA 1
ATOM 687 C C . GLN A 1 84 ? -21.988 -3.445 47.004 1.00 92.00 84 GLN A C 1
ATOM 689 O O . GLN A 1 84 ? -22.697 -4.425 46.785 1.00 92.00 84 GLN A O 1
ATOM 694 N N . ASP A 1 85 ? -21.579 -3.127 48.237 1.00 93.94 85 ASP A N 1
ATOM 695 C CA . ASP A 1 85 ? -22.080 -3.829 49.417 1.00 93.94 85 ASP A CA 1
ATOM 696 C C . ASP A 1 85 ? -23.554 -3.495 49.640 1.00 93.94 85 ASP A C 1
ATOM 698 O O . ASP A 1 85 ? -24.307 -4.385 50.007 1.00 93.94 85 ASP A O 1
ATOM 702 N N . SER A 1 86 ? -23.984 -2.260 49.353 1.00 93.88 86 SER A N 1
ATOM 703 C CA . SER A 1 86 ? -25.379 -1.849 49.550 1.00 93.88 86 SER A CA 1
ATOM 704 C C . SER A 1 86 ? -26.353 -2.750 48.787 1.00 93.88 86 SER A C 1
ATOM 706 O O . SER A 1 86 ? -27.265 -3.339 49.367 1.00 93.88 86 SER A O 1
ATOM 708 N N . GLU A 1 87 ? -26.093 -2.957 47.496 1.00 92.12 87 GLU A N 1
ATOM 709 C CA . GLU A 1 87 ? -26.883 -3.846 46.638 1.00 92.12 87 GLU A CA 1
ATOM 710 C C . GLU A 1 87 ? -26.892 -5.283 47.180 1.00 92.12 87 GLU A C 1
ATOM 712 O O . GLU A 1 87 ? -27.943 -5.884 47.399 1.00 92.12 87 GLU A O 1
ATOM 717 N N . ARG A 1 88 ? -25.713 -5.839 47.474 1.00 92.06 88 ARG A N 1
ATOM 718 C CA . ARG A 1 88 ? -25.574 -7.242 47.889 1.00 92.06 88 ARG A CA 1
ATOM 719 C C . ARG A 1 88 ? -26.179 -7.526 49.259 1.00 92.06 88 ARG A C 1
ATOM 721 O O . ARG A 1 88 ? -26.812 -8.568 49.429 1.00 92.06 88 ARG A O 1
ATOM 728 N N . LEU A 1 89 ? -25.976 -6.635 50.227 1.00 94.44 89 LEU A N 1
ATOM 729 C CA . LEU A 1 89 ? -26.560 -6.744 51.562 1.00 94.44 89 LEU A CA 1
ATOM 730 C C . LEU A 1 89 ? -28.084 -6.624 51.467 1.00 94.44 89 LEU A C 1
ATOM 732 O O . LEU A 1 89 ? -28.783 -7.460 52.035 1.00 94.44 89 LEU A O 1
ATOM 736 N N . THR A 1 90 ? -28.596 -5.685 50.663 1.00 93.44 90 THR A N 1
ATOM 737 C CA . THR A 1 90 ? -30.037 -5.533 50.412 1.00 93.44 90 THR A CA 1
ATOM 738 C C . THR A 1 90 ? -30.640 -6.795 49.789 1.00 93.44 90 THR A C 1
ATOM 740 O O . THR A 1 90 ? -31.661 -7.279 50.273 1.00 93.44 90 THR A O 1
ATOM 743 N N . VAL A 1 91 ? -29.990 -7.411 48.790 1.00 92.44 91 VAL A N 1
ATOM 744 C CA . VAL A 1 91 ? -30.432 -8.705 48.226 1.00 92.44 91 VAL A CA 1
ATOM 745 C C . VAL A 1 91 ? -30.505 -9.781 49.311 1.00 92.44 91 VAL A C 1
ATOM 747 O O . VAL A 1 91 ? -31.488 -10.518 49.386 1.00 92.44 91 VAL A O 1
ATOM 750 N N . ARG A 1 92 ? -29.485 -9.880 50.172 1.00 92.44 92 ARG A N 1
ATOM 751 C CA . ARG A 1 92 ? -29.457 -10.885 51.248 1.00 92.44 92 ARG A CA 1
ATOM 752 C C . ARG A 1 92 ? -30.563 -10.663 52.267 1.00 92.44 92 ARG A C 1
ATOM 754 O O . ARG A 1 92 ? -31.241 -11.618 52.626 1.00 92.44 92 ARG A O 1
ATOM 761 N N . ILE A 1 93 ? -30.798 -9.418 52.660 1.00 92.81 93 ILE A N 1
ATOM 762 C CA . ILE A 1 93 ? -31.887 -9.044 53.563 1.00 92.81 93 ILE A CA 1
ATOM 763 C C . ILE A 1 93 ? -33.236 -9.424 52.964 1.00 92.81 93 ILE A C 1
ATOM 765 O O . ILE A 1 93 ? -34.057 -10.052 53.629 1.00 92.81 93 ILE A O 1
ATOM 769 N N . VAL A 1 94 ? -33.459 -9.079 51.697 1.00 90.56 94 VAL A N 1
ATOM 770 C CA . VAL A 1 94 ? -34.706 -9.356 50.985 1.00 90.56 94 VAL A CA 1
ATOM 771 C C . VAL A 1 94 ? -34.976 -10.860 50.878 1.00 90.56 94 VAL A C 1
ATOM 773 O O . VAL A 1 94 ? -36.113 -11.277 51.097 1.00 90.56 94 VAL A O 1
ATOM 776 N N . LEU A 1 95 ? -33.951 -11.675 50.625 1.00 90.00 95 LEU A N 1
ATOM 777 C CA . LEU A 1 95 ? -34.098 -13.123 50.446 1.00 90.00 95 LEU A CA 1
ATOM 778 C C . LEU A 1 95 ? -34.089 -13.935 51.751 1.00 90.00 95 LEU A C 1
ATOM 780 O O . LEU A 1 95 ? -34.601 -15.047 51.752 1.00 90.00 95 LEU A O 1
ATOM 784 N N . ASN A 1 96 ? -33.548 -13.407 52.853 1.00 90.38 96 ASN A N 1
ATOM 785 C CA . ASN A 1 96 ? -33.484 -14.129 54.130 1.00 90.38 96 ASN A CA 1
ATOM 786 C C . ASN A 1 96 ? -34.893 -14.391 54.700 1.00 90.38 96 ASN A C 1
ATOM 788 O O . ASN A 1 96 ? -35.740 -13.494 54.724 1.00 90.38 96 ASN A O 1
ATOM 792 N N . HIS A 1 97 ? -35.164 -15.607 55.168 1.00 89.56 97 HIS A N 1
ATOM 793 C CA . HIS A 1 97 ? -36.504 -15.990 55.630 1.00 89.56 97 HIS A CA 1
ATOM 794 C C . HIS A 1 97 ? -36.788 -15.597 57.088 1.00 89.56 97 HIS A C 1
ATOM 796 O O . HIS A 1 97 ? -37.945 -15.499 57.500 1.00 89.56 97 HIS A O 1
ATOM 802 N N . ASN A 1 98 ? -35.748 -15.318 57.868 1.00 91.50 98 ASN A N 1
ATOM 803 C CA . ASN A 1 98 ? -35.834 -14.951 59.271 1.00 91.50 98 ASN A CA 1
ATOM 804 C C . ASN A 1 98 ? -36.087 -13.450 59.460 1.00 91.50 98 ASN A C 1
ATOM 806 O O . ASN A 1 98 ? -35.187 -12.652 59.729 1.00 91.50 98 ASN A O 1
ATOM 810 N N . VAL A 1 99 ? -37.356 -13.066 59.334 1.00 90.88 99 VAL A N 1
ATOM 811 C CA . VAL A 1 99 ? -37.804 -11.669 59.444 1.00 90.88 99 VAL A CA 1
ATOM 812 C C . VAL A 1 99 ? -37.405 -11.031 60.779 1.00 90.88 99 VAL A C 1
ATOM 814 O O . VAL A 1 99 ? -36.994 -9.875 60.789 1.00 90.88 99 VAL A O 1
ATOM 817 N N . SER A 1 100 ? -37.473 -11.775 61.889 1.00 89.94 100 SER A N 1
ATOM 818 C CA . SER A 1 100 ? -37.179 -11.245 63.228 1.00 89.94 100 SER A CA 1
ATOM 819 C C . SER A 1 100 ? -35.705 -10.873 63.393 1.00 89.94 100 SER A C 1
ATOM 821 O O . SER A 1 100 ? -35.409 -9.738 63.773 1.00 89.94 100 SER A O 1
ATOM 823 N N . ASN A 1 101 ? -34.786 -11.776 63.029 1.00 90.00 101 ASN A N 1
ATOM 824 C CA . ASN A 1 101 ? -33.351 -11.491 63.057 1.00 90.00 101 ASN A CA 1
ATOM 825 C C . ASN A 1 101 ? -33.015 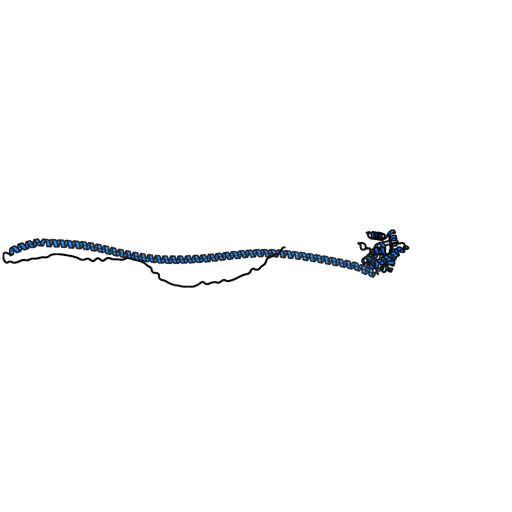-10.289 62.170 1.00 90.00 101 ASN A C 1
ATOM 827 O O . ASN A 1 101 ? -32.298 -9.381 62.580 1.00 90.00 101 ASN A O 1
ATOM 831 N N . ILE A 1 102 ? -33.543 -10.280 60.945 1.00 93.75 102 ILE A N 1
ATOM 832 C CA . ILE A 1 102 ? -33.278 -9.220 59.978 1.00 93.75 102 ILE A CA 1
ATOM 833 C C . ILE A 1 102 ? -33.789 -7.870 60.483 1.00 93.75 102 ILE A C 1
ATOM 835 O O . ILE A 1 102 ? -33.049 -6.892 60.418 1.00 93.75 102 ILE A O 1
ATOM 839 N N . ALA A 1 103 ? -35.003 -7.806 61.030 1.00 93.19 103 ALA A N 1
ATOM 840 C CA . ALA A 1 103 ? -35.554 -6.572 61.583 1.00 93.19 103 ALA A CA 1
ATOM 841 C C . ALA A 1 103 ? -34.675 -6.011 62.713 1.00 93.19 103 ALA A C 1
ATOM 843 O O . ALA A 1 103 ? -34.432 -4.803 62.775 1.00 93.19 103 ALA A O 1
ATOM 844 N N . GLN A 1 104 ? -34.133 -6.881 63.570 1.00 92.19 104 GLN A N 1
ATOM 845 C CA . GLN A 1 104 ? -33.194 -6.480 64.621 1.00 92.19 104 GLN A CA 1
ATOM 846 C C . GLN A 1 104 ? -31.858 -5.999 64.058 1.00 92.19 104 GLN A C 1
ATOM 848 O O . GLN A 1 104 ? -31.374 -4.945 64.461 1.00 92.19 104 GLN A O 1
ATOM 853 N N . MET A 1 105 ? -31.299 -6.701 63.069 1.00 93.50 105 MET A N 1
ATOM 854 C CA . MET A 1 105 ? -30.075 -6.271 62.387 1.00 93.50 105 MET A CA 1
ATOM 855 C C . MET A 1 105 ? -30.243 -4.914 61.701 1.00 93.50 105 MET A C 1
ATOM 857 O O . MET A 1 105 ? -29.353 -4.073 61.780 1.00 93.50 105 MET A O 1
ATOM 861 N N . VAL A 1 106 ? -31.380 -4.687 61.043 1.00 94.25 106 VAL A N 1
ATOM 862 C CA . VAL A 1 106 ? -31.703 -3.418 60.381 1.00 94.25 106 VAL A CA 1
ATOM 863 C C . VAL A 1 106 ? -31.883 -2.295 61.408 1.00 94.25 106 VAL A C 1
ATOM 865 O O . VAL A 1 106 ? -31.425 -1.176 61.174 1.00 94.25 106 VAL A O 1
ATOM 868 N N . THR A 1 107 ? -32.475 -2.590 62.567 1.00 95.06 107 THR A N 1
ATOM 869 C CA . THR A 1 107 ? -32.602 -1.634 63.680 1.00 95.06 107 THR A CA 1
ATOM 870 C C . THR A 1 107 ? -31.230 -1.246 64.236 1.00 95.06 107 THR A C 1
ATOM 872 O O . THR A 1 107 ? -30.904 -0.062 64.277 1.00 95.06 107 THR A O 1
ATOM 875 N N . ALA A 1 108 ? -30.377 -2.227 64.532 1.00 94.62 108 ALA A N 1
ATOM 876 C CA . ALA A 1 108 ? -28.992 -2.015 64.955 1.00 94.62 108 ALA A CA 1
ATOM 877 C C . ALA A 1 108 ? -28.17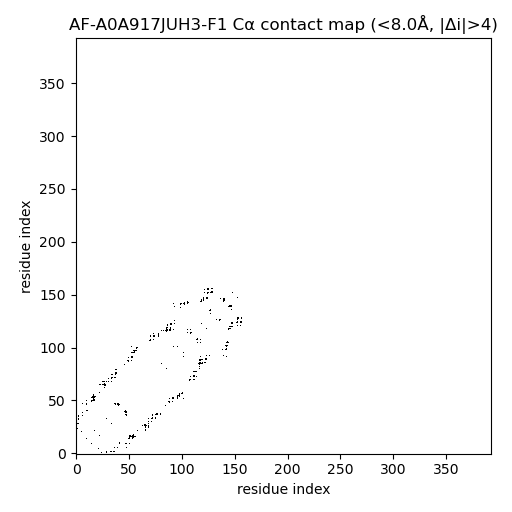3 -1.221 63.910 1.00 94.62 108 ALA A C 1
ATOM 879 O O . ALA A 1 108 ? -27.448 -0.279 64.232 1.00 94.62 108 ALA A O 1
ATOM 880 N N . ALA A 1 109 ? -28.343 -1.526 62.620 1.00 95.31 109 ALA A N 1
ATOM 881 C CA . ALA A 1 109 ? -27.703 -0.790 61.529 1.00 95.31 109 ALA A CA 1
ATOM 882 C C . ALA A 1 109 ? -28.169 0.677 61.457 1.00 95.31 109 ALA A C 1
ATOM 884 O O . ALA A 1 109 ? -27.384 1.567 61.109 1.00 95.31 109 ALA A O 1
ATOM 885 N N . LYS A 1 110 ? -29.438 0.945 61.791 1.00 95.31 110 LYS A N 1
ATOM 886 C CA . LYS A 1 110 ? -30.007 2.296 61.863 1.00 95.31 110 LYS A CA 1
ATOM 887 C C . LYS A 1 110 ? -29.435 3.095 63.028 1.00 95.31 110 LYS A C 1
ATOM 889 O O . LYS A 1 110 ? -29.092 4.255 62.821 1.00 95.31 110 LYS A O 1
ATOM 894 N N . GLU A 1 111 ? -29.259 2.477 64.193 1.00 95.88 111 GLU A N 1
ATOM 895 C CA . GLU A 1 111 ? -28.635 3.107 65.367 1.00 95.88 111 GLU A CA 1
ATOM 896 C C . GLU A 1 111 ? -27.191 3.552 65.088 1.00 95.88 111 GLU A C 1
ATOM 898 O O . GLU A 1 111 ? -26.786 4.645 65.478 1.00 95.88 111 GLU A O 1
ATOM 903 N N . VAL A 1 112 ? -26.427 2.754 64.334 1.00 96.25 112 VAL A N 1
ATOM 904 C CA . VAL A 1 112 ? -25.034 3.070 63.957 1.00 96.25 112 VAL A CA 1
ATOM 905 C C . VAL A 1 112 ? -24.940 4.040 62.757 1.00 96.25 112 VAL A C 1
ATOM 907 O O . VAL A 1 112 ? -23.892 4.647 62.484 1.00 96.25 112 VAL A O 1
ATOM 910 N N . GLY A 1 113 ? -26.049 4.235 62.038 1.00 95.50 113 GLY A N 1
ATOM 911 C CA . GLY A 1 113 ? -26.135 5.117 60.874 1.00 95.50 113 GLY A CA 1
ATOM 912 C C . GLY A 1 113 ? -25.582 4.509 59.580 1.00 95.50 113 GLY A C 1
ATOM 913 O O . GLY A 1 113 ? -25.097 5.249 58.729 1.00 95.50 113 GLY A O 1
ATOM 914 N N . ILE A 1 114 ? -25.642 3.181 59.421 1.00 95.75 114 ILE A N 1
ATOM 915 C CA . ILE A 1 114 ? -25.263 2.465 58.183 1.00 95.75 114 ILE A CA 1
ATOM 916 C C . ILE A 1 114 ? -26.473 1.884 57.430 1.00 95.75 114 ILE A C 1
ATOM 918 O O . ILE A 1 114 ? -26.315 1.122 56.478 1.00 95.75 114 ILE A O 1
ATOM 922 N N . PHE A 1 115 ? -27.691 2.249 57.835 1.00 95.12 115 PHE A N 1
ATOM 923 C CA . PHE A 1 115 ? -28.950 1.761 57.258 1.00 95.12 115 PHE A CA 1
ATOM 924 C C . PHE A 1 115 ? -29.057 1.931 55.732 1.00 95.12 115 PHE A C 1
ATOM 926 O O . PHE A 1 115 ? -29.651 1.089 55.061 1.00 95.12 115 PHE A O 1
ATOM 933 N N . SER A 1 116 ? -28.439 2.966 55.156 1.00 92.50 116 SER A N 1
ATOM 934 C CA . SER A 1 116 ? -28.429 3.194 53.702 1.00 92.50 116 SER A CA 1
ATOM 935 C C . SER A 1 116 ? -27.781 2.057 52.898 1.00 92.50 116 SER A C 1
ATOM 937 O O . SER A 1 116 ? -28.084 1.912 51.717 1.00 92.50 116 SER A O 1
ATOM 939 N N . PHE A 1 117 ? -26.937 1.226 53.524 1.00 93.31 117 PHE A N 1
ATOM 940 C CA . PHE A 1 117 ? -26.354 0.023 52.915 1.00 93.31 117 PHE A CA 1
ATOM 941 C C . PHE A 1 117 ? -27.250 -1.220 53.019 1.00 93.31 117 PHE A C 1
ATOM 943 O O . PHE A 1 117 ? -26.967 -2.245 52.410 1.00 93.31 117 PHE A O 1
ATOM 950 N N . PHE A 1 118 ? -28.308 -1.163 53.822 1.00 93.06 118 PHE A N 1
ATOM 951 C CA . PHE A 1 118 ? -29.219 -2.286 54.058 1.00 93.06 118 PHE A CA 1
ATOM 952 C C . PHE A 1 118 ? -30.498 -2.155 53.229 1.00 93.06 118 PHE A C 1
ATOM 954 O O . PHE A 1 118 ? -31.259 -3.111 53.116 1.00 93.06 118 PHE A O 1
ATOM 961 N N . SER A 1 119 ? -30.736 -0.975 52.657 1.00 92.06 119 SER A N 1
ATOM 962 C CA . SER A 1 119 ? -31.978 -0.628 51.982 1.00 92.06 119 SER A CA 1
ATOM 963 C C . SER A 1 119 ? -31.715 0.117 50.673 1.00 92.06 119 SER A C 1
ATOM 965 O O . SER A 1 119 ? -32.214 1.226 50.482 1.00 92.06 119 SER A O 1
ATOM 967 N N . ASP A 1 120 ? -30.938 -0.484 49.767 1.00 92.94 120 ASP A N 1
ATOM 968 C CA . ASP A 1 120 ? -30.726 0.063 48.424 1.00 92.94 120 ASP A CA 1
ATOM 969 C C . ASP A 1 120 ? -32.064 0.161 47.663 1.00 92.94 120 ASP A C 1
ATOM 971 O O . ASP A 1 120 ? -32.663 -0.871 47.330 1.00 92.94 120 ASP A O 1
ATOM 975 N N . PRO A 1 121 ? -32.541 1.376 47.328 1.00 88.12 121 PRO A N 1
ATOM 976 C CA . PRO A 1 121 ? -33.859 1.554 46.727 1.00 88.12 121 PRO A CA 1
ATOM 977 C C . PRO A 1 121 ? -34.012 0.836 45.384 1.00 88.12 121 PRO A C 1
ATOM 979 O O . PRO A 1 121 ? -35.106 0.378 45.058 1.00 88.12 121 PRO A O 1
ATOM 982 N N . LYS A 1 122 ? -32.927 0.701 44.604 1.00 87.56 122 LYS A N 1
ATOM 983 C CA . LYS A 1 122 ? -32.953 0.031 43.293 1.00 87.56 122 LYS A CA 1
ATOM 984 C C . LYS A 1 122 ? -33.156 -1.471 43.443 1.00 87.56 122 LYS A C 1
ATOM 986 O O . LYS A 1 122 ? -33.993 -2.053 42.752 1.00 87.56 122 LYS A O 1
ATOM 991 N N . THR A 1 123 ? -32.431 -2.084 44.369 1.00 87.94 123 THR A N 1
ATOM 992 C CA . THR A 1 123 ? -32.538 -3.509 44.679 1.00 87.94 123 THR A CA 1
ATOM 993 C C . THR A 1 123 ? -33.915 -3.841 45.251 1.00 87.94 123 THR A C 1
ATOM 995 O O . THR A 1 123 ? -34.566 -4.776 44.782 1.00 87.94 123 THR A O 1
ATOM 998 N N . VAL A 1 124 ? -34.407 -3.036 46.204 1.00 87.94 124 VAL A N 1
ATOM 999 C CA . VAL A 1 124 ? -35.757 -3.205 46.769 1.00 87.94 124 VAL A CA 1
ATOM 1000 C C . VAL A 1 124 ? -36.818 -3.053 45.677 1.00 87.94 124 VAL A C 1
ATOM 1002 O O . VAL A 1 124 ? -37.678 -3.921 45.542 1.00 87.94 124 VAL A O 1
ATOM 1005 N N . ALA A 1 125 ? -36.730 -2.018 44.834 1.00 87.19 125 ALA A N 1
ATOM 1006 C CA . ALA A 1 125 ? -37.653 -1.825 43.715 1.00 87.19 125 ALA A CA 1
ATOM 1007 C C . ALA A 1 125 ? -37.648 -3.002 42.726 1.00 87.19 125 ALA A C 1
ATOM 1009 O O . ALA A 1 125 ? -38.704 -3.413 42.251 1.00 87.19 125 ALA A O 1
ATOM 1010 N N . THR A 1 126 ? -36.480 -3.584 42.452 1.00 86.38 126 THR A N 1
ATOM 1011 C CA . THR A 1 126 ? -36.351 -4.746 41.559 1.00 86.38 126 THR A CA 1
ATOM 1012 C C . THR A 1 126 ? -37.009 -5.993 42.148 1.00 86.38 126 THR A C 1
ATOM 1014 O O . THR A 1 126 ? -37.614 -6.772 41.420 1.00 86.38 126 THR A O 1
ATOM 1017 N N . HIS A 1 127 ? -36.947 -6.188 43.467 1.00 85.38 127 HIS A N 1
ATOM 1018 C CA . HIS A 1 127 ? -37.663 -7.291 44.107 1.00 85.38 127 HIS A CA 1
ATOM 1019 C C . HIS A 1 127 ? -39.182 -7.072 44.128 1.00 85.38 127 HIS A C 1
ATOM 1021 O O . HIS A 1 127 ? -39.950 -8.026 43.961 1.00 85.38 127 HIS A O 1
ATOM 1027 N N . LEU A 1 128 ? -39.607 -5.822 44.332 1.00 87.62 128 LEU A N 1
ATOM 1028 C CA . LEU A 1 128 ? -41.013 -5.436 44.396 1.00 87.62 128 LEU A CA 1
ATOM 1029 C C . LEU A 1 128 ? -41.700 -5.438 43.026 1.00 87.62 128 LEU A C 1
ATOM 1031 O O . LEU A 1 128 ? -42.900 -5.655 42.981 1.00 87.62 128 LEU A O 1
ATOM 1035 N N . SER A 1 129 ? -40.983 -5.274 41.912 1.00 83.75 129 SER A N 1
ATOM 1036 C CA . SER A 1 129 ? -41.560 -5.217 40.552 1.00 83.75 129 SER A CA 1
ATOM 1037 C C . SER A 1 129 ? -42.193 -6.527 40.035 1.00 83.75 129 SER A C 1
ATOM 1039 O O . SER A 1 129 ? -42.563 -6.619 38.865 1.00 83.75 129 SER A O 1
ATOM 1041 N N . SER A 1 130 ? -42.331 -7.541 40.891 1.00 80.94 130 SER A N 1
ATOM 1042 C CA . SER A 1 130 ? -42.993 -8.816 40.600 1.00 80.94 130 SER A CA 1
ATOM 1043 C C . SER A 1 130 ? -44.515 -8.727 40.730 1.00 80.94 130 SER A C 1
ATOM 1045 O O . SER A 1 130 ? -45.041 -7.815 41.359 1.00 80.94 130 SER A O 1
ATOM 1047 N N . SER A 1 131 ? -45.217 -9.741 40.214 1.00 80.81 131 SER A N 1
ATOM 1048 C CA . SER A 1 131 ? -46.670 -9.930 40.384 1.00 80.81 131 SER A CA 1
ATOM 1049 C C . SER A 1 131 ? -47.145 -9.866 41.841 1.00 80.81 131 SER A C 1
ATOM 1051 O O . SER A 1 131 ? -48.258 -9.425 42.100 1.00 80.81 131 SER A O 1
ATOM 1053 N N . ASP A 1 132 ? -46.291 -10.253 42.792 1.00 84.31 132 ASP A N 1
ATOM 1054 C CA . ASP A 1 132 ? -46.625 -10.368 44.216 1.00 84.31 132 ASP A CA 1
ATOM 1055 C C . ASP A 1 132 ? -46.206 -9.113 45.000 1.00 84.31 132 ASP A C 1
ATOM 1057 O O . ASP A 1 132 ? -45.642 -9.206 46.097 1.00 84.31 132 ASP A O 1
ATOM 1061 N N . TYR A 1 133 ? -46.411 -7.930 44.407 1.00 84.88 133 TYR A N 1
ATOM 1062 C CA . TYR A 1 133 ? -45.961 -6.648 44.959 1.00 84.88 133 TYR A CA 1
ATOM 1063 C C . TYR A 1 133 ? -46.393 -6.473 46.418 1.00 84.88 133 TYR A C 1
ATOM 1065 O O . TYR A 1 133 ? -45.548 -6.207 47.270 1.00 84.88 133 TYR A O 1
ATOM 1073 N N . ASP A 1 134 ? -47.674 -6.684 46.730 1.00 85.06 134 ASP A N 1
ATOM 1074 C CA . ASP A 1 134 ? -48.215 -6.446 48.073 1.00 85.06 134 ASP A CA 1
ATOM 1075 C C . ASP A 1 134 ? -47.618 -7.389 49.124 1.00 85.06 134 ASP A C 1
ATOM 1077 O O . ASP A 1 134 ? -47.218 -6.951 50.205 1.00 85.06 134 ASP A O 1
ATOM 1081 N N . THR A 1 135 ? -47.465 -8.675 48.798 1.00 87.69 135 THR A N 1
ATOM 1082 C CA . THR A 1 135 ? -46.854 -9.661 49.701 1.00 87.69 135 THR A CA 1
ATOM 1083 C C . THR A 1 135 ? -45.386 -9.334 49.968 1.00 87.69 135 THR A C 1
ATOM 1085 O O . THR A 1 135 ? -44.938 -9.350 51.116 1.00 87.69 135 THR A O 1
ATOM 1088 N N . ARG A 1 136 ? -44.626 -8.984 48.924 1.00 87.44 136 ARG A N 1
ATOM 1089 C CA . ARG A 1 136 ? -43.205 -8.625 49.055 1.00 87.44 136 ARG A CA 1
ATOM 1090 C C . ARG A 1 136 ? -43.019 -7.286 49.755 1.00 87.44 136 ARG A C 1
ATOM 1092 O O . ARG A 1 136 ? -42.084 -7.129 50.535 1.00 87.44 136 ARG A O 1
ATOM 1099 N N . ARG A 1 137 ? -43.929 -6.338 49.532 1.00 90.06 137 ARG A N 1
ATOM 1100 C CA . ARG A 1 137 ? -43.968 -5.049 50.223 1.00 90.06 137 ARG A CA 1
ATOM 1101 C C . ARG A 1 137 ? -44.145 -5.247 51.722 1.00 90.06 137 ARG A C 1
ATOM 1103 O O . ARG A 1 137 ? -43.347 -4.711 52.486 1.00 90.06 137 ARG A O 1
ATOM 1110 N N . LEU A 1 138 ? -45.131 -6.046 52.134 1.00 90.12 138 LEU A N 1
ATOM 1111 C CA . LEU A 1 138 ? -45.355 -6.373 53.545 1.00 90.12 138 LEU A CA 1
ATOM 1112 C C . LEU A 1 138 ? -44.135 -7.067 54.164 1.00 90.12 138 LEU A C 1
ATOM 1114 O O . LEU A 1 138 ? -43.732 -6.719 55.272 1.00 90.12 138 LEU A O 1
ATOM 1118 N N . LEU A 1 139 ? -43.493 -7.986 53.435 1.00 88.75 139 LEU A N 1
ATOM 1119 C CA . LEU A 1 139 ? -42.276 -8.658 53.898 1.00 88.75 139 LEU A CA 1
ATOM 1120 C C . LEU A 1 139 ? -41.103 -7.681 54.086 1.00 88.75 139 LEU A C 1
ATOM 1122 O O . LEU A 1 139 ? -40.429 -7.717 55.114 1.00 88.75 139 LEU A O 1
ATOM 1126 N N . CYS A 1 140 ? -40.866 -6.788 53.123 1.00 89.38 140 CYS A N 1
ATOM 1127 C CA . CYS A 1 140 ? -39.849 -5.740 53.235 1.00 89.38 140 CYS A CA 1
ATOM 1128 C C . CYS A 1 140 ? -40.147 -4.787 54.402 1.00 89.38 140 CYS A C 1
ATOM 1130 O O . CYS A 1 140 ? -39.226 -4.407 55.126 1.00 89.38 140 CYS A O 1
ATOM 1132 N N . GLN A 1 141 ? -41.423 -4.457 54.633 1.00 91.75 141 GLN A N 1
ATOM 1133 C CA . GLN A 1 141 ? -41.849 -3.626 55.760 1.00 91.75 141 GLN A CA 1
ATOM 1134 C C . GLN A 1 141 ? -41.557 -4.308 57.096 1.00 91.75 141 GLN A C 1
ATOM 1136 O O . GLN A 1 141 ? -41.002 -3.684 57.997 1.00 91.75 141 GLN A O 1
ATOM 1141 N N . ALA A 1 142 ? -41.878 -5.600 57.207 1.00 91.00 142 ALA A N 1
ATOM 1142 C CA . ALA A 1 142 ? -41.631 -6.392 58.408 1.00 91.00 142 ALA A CA 1
ATOM 1143 C C . ALA A 1 142 ? -40.130 -6.537 58.714 1.00 91.00 142 ALA A C 1
ATOM 1145 O O . ALA A 1 142 ? -39.741 -6.626 59.874 1.00 91.00 142 ALA A O 1
ATOM 1146 N N . LYS A 1 143 ? -39.281 -6.499 57.681 1.00 90.56 143 LYS A N 1
ATOM 1147 C CA . LYS A 1 143 ? -37.813 -6.469 57.793 1.00 90.56 143 LYS A CA 1
ATOM 1148 C C . LYS A 1 143 ? -37.243 -5.081 58.115 1.00 90.56 143 LYS A C 1
ATOM 1150 O O . LYS A 1 143 ? -36.035 -4.953 58.278 1.00 90.56 143 LYS A O 1
ATOM 1155 N N . GLY A 1 144 ? -38.081 -4.045 58.189 1.00 89.12 144 GLY A N 1
ATOM 1156 C CA . GLY A 1 144 ? -37.663 -2.671 58.477 1.00 89.12 144 GLY A CA 1
ATOM 1157 C C . GLY A 1 144 ? -36.999 -1.945 57.302 1.00 89.12 144 GLY A C 1
ATOM 1158 O O . GLY A 1 144 ? -36.339 -0.930 57.518 1.00 89.12 144 GLY A O 1
ATOM 1159 N N . LEU A 1 145 ? -37.145 -2.445 56.070 1.00 90.62 145 LEU A N 1
ATOM 1160 C CA . LEU A 1 145 ? -36.587 -1.804 54.878 1.00 90.62 145 LEU A CA 1
ATOM 1161 C C . LEU A 1 145 ? -37.361 -0.539 54.498 1.00 90.62 145 LEU A C 1
ATOM 1163 O O . LEU A 1 145 ? -38.576 -0.450 54.679 1.00 90.62 145 LEU A O 1
ATOM 1167 N N . GLN A 1 146 ? -36.661 0.424 53.896 1.00 89.62 146 GLN A N 1
ATOM 1168 C CA . GLN A 1 146 ? -37.301 1.581 53.286 1.00 89.62 146 GLN A CA 1
ATOM 1169 C C . GLN A 1 146 ? -37.906 1.157 51.948 1.00 89.62 146 GLN A C 1
ATOM 1171 O O . GLN A 1 146 ? -37.204 0.745 51.025 1.00 89.62 146 GLN A O 1
ATOM 1176 N N . ILE A 1 147 ? -39.230 1.243 51.861 1.00 89.00 147 ILE A N 1
ATOM 1177 C CA . ILE A 1 147 ? -39.992 0.817 50.690 1.00 89.00 147 ILE A CA 1
ATOM 1178 C C . ILE A 1 147 ? -40.129 2.016 49.746 1.00 89.00 147 ILE A C 1
ATOM 1180 O O . ILE A 1 147 ? -40.730 3.015 50.148 1.00 89.00 147 ILE A O 1
ATOM 1184 N N . PRO A 1 148 ? -39.611 1.935 48.508 1.00 87.25 148 PRO A N 1
ATOM 1185 C CA . PRO A 1 148 ? -39.871 2.942 47.486 1.00 87.25 148 PRO A CA 1
ATOM 1186 C C . PRO A 1 148 ? -41.369 3.012 47.173 1.00 87.25 148 PRO A C 1
ATOM 1188 O O . PRO A 1 148 ? -42.077 2.001 47.236 1.00 87.25 148 PRO A O 1
ATOM 1191 N N . SER A 1 149 ? -41.866 4.187 46.794 1.00 88.19 149 SER A N 1
ATOM 1192 C CA . SER A 1 149 ? -43.265 4.315 46.367 1.00 88.19 149 SER A CA 1
ATOM 1193 C C . SER A 1 149 ? -43.542 3.467 45.116 1.00 88.19 149 SER A C 1
ATOM 1195 O O . SER A 1 149 ? -42.633 3.168 44.339 1.00 88.19 149 SER A O 1
ATOM 1197 N N . ALA A 1 150 ? -44.800 3.080 44.879 1.00 85.12 150 ALA A N 1
ATOM 1198 C CA . ALA A 1 150 ? -45.163 2.323 43.676 1.00 85.12 150 ALA A CA 1
ATOM 1199 C C . ALA A 1 150 ? -44.727 3.050 42.384 1.00 85.12 150 ALA A C 1
ATOM 1201 O O . ALA A 1 150 ? -44.220 2.422 41.456 1.00 85.12 150 ALA A O 1
ATOM 1202 N N . GLU A 1 151 ? -44.827 4.383 42.359 1.00 87.25 151 GLU A N 1
ATOM 1203 C CA . GLU A 1 151 ? -44.348 5.213 41.249 1.00 87.25 151 GLU A CA 1
ATOM 1204 C C . GLU A 1 151 ? -42.826 5.146 41.069 1.00 87.25 151 GLU A C 1
ATOM 1206 O O . GLU A 1 151 ? -42.338 5.080 39.941 1.00 87.25 151 GLU A O 1
ATOM 1211 N N . GLU A 1 152 ? -42.056 5.144 42.159 1.00 87.62 152 GLU A N 1
ATOM 1212 C CA . GLU A 1 152 ? -40.597 4.998 42.113 1.00 87.62 152 GLU A CA 1
ATOM 1213 C C . GLU A 1 152 ? -40.182 3.613 41.615 1.00 87.62 152 GLU A C 1
ATOM 1215 O O . GLU A 1 152 ? -39.261 3.510 40.803 1.00 87.62 152 GLU A O 1
ATOM 1220 N N . VAL A 1 153 ? -40.885 2.557 42.037 1.00 87.06 153 VAL A N 1
ATOM 1221 C CA . VAL A 1 153 ? -40.660 1.192 41.540 1.00 87.06 153 VAL A CA 1
ATOM 1222 C C . VAL A 1 153 ? -40.906 1.118 40.030 1.00 87.06 153 VAL A C 1
ATOM 1224 O O . VAL A 1 153 ? -40.086 0.566 39.288 1.00 87.06 153 VAL A O 1
ATOM 1227 N N . ILE A 1 154 ? -41.986 1.736 39.543 1.00 87.75 154 ILE A N 1
ATOM 1228 C CA . ILE A 1 154 ? -42.281 1.822 38.107 1.00 87.75 154 ILE A CA 1
ATOM 1229 C C . ILE A 1 154 ? -41.177 2.599 37.378 1.00 87.75 154 ILE A C 1
ATOM 1231 O O . ILE A 1 154 ? -40.624 2.091 36.404 1.00 87.75 154 ILE A O 1
ATOM 1235 N N . LYS A 1 155 ? -40.782 3.778 37.872 1.00 89.19 155 LYS A N 1
ATOM 1236 C CA . LYS A 1 155 ? -39.718 4.595 37.257 1.00 89.19 155 LYS A CA 1
ATOM 1237 C C . LYS A 1 155 ? -38.386 3.848 37.173 1.00 89.19 155 LYS A C 1
ATOM 1239 O O . LYS A 1 155 ? -37.729 3.871 36.133 1.00 89.19 155 LYS A O 1
ATOM 1244 N N . LEU A 1 156 ? -37.977 3.177 38.250 1.00 86.62 156 LEU A N 1
ATOM 1245 C CA . LEU A 1 156 ? -36.712 2.442 38.302 1.00 86.62 156 LEU A CA 1
ATOM 1246 C C . LEU A 1 156 ? -36.726 1.208 37.392 1.00 86.62 156 LEU A C 1
ATOM 1248 O O . LEU A 1 156 ? -35.746 0.966 36.685 1.00 86.62 156 LEU A O 1
ATOM 1252 N N . SER A 1 157 ? -37.838 0.470 37.348 1.00 82.56 157 SER A N 1
ATOM 1253 C CA . SER A 1 157 ? -37.977 -0.695 36.465 1.00 82.56 157 SER A CA 1
ATOM 1254 C C . SER A 1 157 ? -38.029 -0.310 34.980 1.00 82.56 157 SER A C 1
ATOM 1256 O O . SER A 1 157 ? -37.385 -0.956 34.153 1.00 82.56 157 SER A O 1
ATOM 1258 N N . GLN A 1 158 ? -38.725 0.775 34.629 1.00 86.88 158 GLN A N 1
ATOM 1259 C CA . GLN A 1 158 ? -38.749 1.306 33.264 1.00 86.88 158 GLN A CA 1
ATOM 1260 C C . GLN A 1 158 ? -37.375 1.818 32.834 1.00 86.88 158 GLN A C 1
ATOM 1262 O O . GLN A 1 158 ? -36.956 1.564 31.710 1.00 86.88 158 GLN A O 1
ATOM 1267 N N . ARG A 1 159 ? -36.630 2.474 33.734 1.00 88.50 159 ARG A N 1
ATOM 1268 C CA . ARG A 1 159 ? -35.268 2.935 33.440 1.00 88.50 159 ARG A CA 1
ATOM 1269 C C . ARG A 1 159 ? -34.340 1.783 33.058 1.00 88.50 159 ARG A C 1
ATOM 1271 O O . ARG A 1 159 ? -33.561 1.943 32.125 1.00 88.50 159 ARG A O 1
ATOM 1278 N N . ALA A 1 160 ? -34.423 0.642 33.744 1.00 82.25 160 ALA A N 1
ATOM 1279 C CA . ALA A 1 160 ? -33.625 -0.534 33.397 1.00 82.25 160 ALA A CA 1
ATOM 1280 C C . ALA A 1 160 ? -33.957 -1.051 31.986 1.00 82.25 160 ALA A C 1
ATOM 1282 O O . ALA A 1 160 ? -33.049 -1.245 31.183 1.00 82.25 160 ALA A O 1
ATOM 1283 N N . LYS A 1 161 ? -35.251 -1.169 31.654 1.00 87.00 161 LYS A N 1
ATOM 1284 C CA . LYS A 1 161 ? -35.708 -1.582 30.314 1.00 87.00 161 LYS A CA 1
ATOM 1285 C C . LYS A 1 161 ? -35.289 -0.599 29.218 1.00 87.00 161 LYS A C 1
ATOM 1287 O O . LYS A 1 161 ? -34.866 -1.017 28.146 1.00 87.00 161 LYS A O 1
ATOM 1292 N N . ASN A 1 162 ? -35.373 0.703 29.491 1.00 90.75 162 ASN A N 1
ATOM 1293 C CA . ASN A 1 162 ? -34.966 1.739 28.541 1.00 90.75 162 ASN A CA 1
ATOM 1294 C C . ASN A 1 162 ? -33.455 1.694 28.282 1.00 90.75 162 ASN A C 1
ATOM 1296 O O . ASN A 1 162 ? -33.040 1.756 27.131 1.00 90.75 162 ASN A O 1
ATOM 1300 N N . LEU A 1 163 ? -32.640 1.523 29.329 1.00 91.19 163 LEU A N 1
ATOM 1301 C CA . LEU A 1 163 ? -31.188 1.380 29.188 1.00 91.19 163 LEU A CA 1
ATOM 1302 C C . LEU A 1 163 ? -30.801 0.118 28.405 1.00 91.19 163 LEU A C 1
ATOM 1304 O O . LEU A 1 163 ? -29.848 0.149 27.633 1.00 91.19 163 LEU A O 1
ATOM 1308 N N . GLU A 1 164 ? -31.531 -0.983 28.581 1.00 90.88 164 GLU A N 1
ATOM 1309 C CA . GLU A 1 164 ? -31.324 -2.207 27.802 1.00 90.88 164 GLU A CA 1
ATOM 1310 C C . GLU A 1 164 ? -31.652 -1.988 26.318 1.00 90.88 164 GLU A C 1
ATOM 1312 O O . GLU A 1 164 ? -30.846 -2.325 25.450 1.00 90.88 164 GLU A O 1
ATOM 1317 N N . ALA A 1 165 ? -32.769 -1.315 26.021 1.00 93.19 165 ALA A N 1
ATOM 1318 C CA . ALA A 1 165 ? -33.130 -0.942 24.656 1.00 93.19 165 ALA A CA 1
ATOM 1319 C C . ALA A 1 165 ? -32.110 0.022 24.013 1.00 93.19 165 ALA A C 1
ATOM 1321 O O . ALA A 1 165 ? -31.754 -0.143 22.844 1.00 93.19 165 ALA A O 1
ATOM 1322 N N . GLU A 1 166 ? -31.603 1.003 24.766 1.00 95.81 166 GLU A N 1
ATOM 1323 C CA . GLU A 1 166 ? -30.531 1.902 24.320 1.00 95.81 166 GLU A CA 1
ATOM 1324 C C . GLU A 1 166 ? -29.228 1.142 24.051 1.00 95.81 166 GLU A C 1
ATOM 1326 O O . GLU A 1 166 ? -28.580 1.377 23.030 1.00 95.81 166 GLU A O 1
ATOM 1331 N N . LEU A 1 167 ? -28.857 0.197 24.921 1.00 95.06 167 LEU A N 1
ATOM 1332 C CA . LEU A 1 167 ? -27.665 -0.630 24.746 1.00 95.06 167 LEU A CA 1
ATOM 1333 C C . LEU A 1 167 ? -27.770 -1.508 23.496 1.00 95.06 167 LEU A C 1
ATOM 1335 O O . LEU A 1 167 ? -26.807 -1.613 22.735 1.00 95.06 167 LEU A O 1
ATOM 1339 N N . ASP A 1 168 ? -28.929 -2.114 23.252 1.00 95.50 168 ASP A N 1
ATOM 1340 C CA . ASP A 1 168 ? -29.161 -2.917 22.054 1.00 95.50 168 ASP A CA 1
ATOM 1341 C C . ASP A 1 168 ? -29.191 -2.064 20.783 1.00 95.50 168 ASP A C 1
ATOM 1343 O O . ASP A 1 168 ? -28.631 -2.465 19.759 1.00 95.50 168 ASP A O 1
ATOM 1347 N N . SER A 1 169 ? -29.754 -0.855 20.846 1.00 95.94 169 SER A N 1
ATOM 1348 C CA . SER A 1 169 ? -29.661 0.128 19.763 1.00 95.94 169 SER A CA 1
ATOM 1349 C C . SER A 1 169 ? -28.201 0.502 19.470 1.00 95.94 169 SER A C 1
ATOM 1351 O O . SER A 1 169 ? -27.745 0.412 18.327 1.00 95.94 169 SER A O 1
ATOM 1353 N N . ALA A 1 170 ? -27.415 0.810 20.506 1.00 95.38 170 ALA A N 1
ATOM 1354 C CA . ALA A 1 170 ? -25.995 1.125 20.378 1.00 95.38 170 ALA A CA 1
ATOM 1355 C C . ALA A 1 170 ? -25.182 -0.055 19.816 1.00 95.38 170 ALA A C 1
ATOM 1357 O O . ALA A 1 170 ? -24.289 0.142 18.989 1.00 95.38 170 ALA A O 1
ATOM 1358 N N . ARG A 1 171 ? -25.506 -1.297 20.204 1.00 95.94 171 ARG A N 1
ATOM 1359 C CA . ARG A 1 171 ? -24.894 -2.513 19.639 1.00 95.94 171 ARG A CA 1
ATOM 1360 C C . ARG A 1 171 ? -25.182 -2.656 18.147 1.00 95.94 171 ARG A C 1
ATOM 1362 O O . ARG A 1 171 ? -24.265 -2.981 17.393 1.00 95.94 171 ARG A O 1
ATOM 1369 N N . ARG A 1 172 ? -26.414 -2.381 17.708 1.00 96.00 172 ARG A N 1
ATOM 1370 C CA . ARG A 1 172 ? -26.783 -2.401 16.281 1.00 96.00 172 ARG A CA 1
ATOM 1371 C C . ARG A 1 172 ? -26.030 -1.333 15.494 1.00 96.00 172 ARG A C 1
ATOM 1373 O O . ARG A 1 172 ? -25.445 -1.660 14.466 1.00 96.00 172 ARG A O 1
ATOM 1380 N N . LEU A 1 173 ? -25.973 -0.100 16.003 1.00 96.44 173 LEU A N 1
ATOM 1381 C CA . LEU A 1 173 ? -25.210 0.989 15.380 1.00 96.44 173 LEU A CA 1
ATOM 1382 C C . LEU A 1 173 ? -23.725 0.643 15.262 1.00 96.44 173 LEU A C 1
ATOM 1384 O O . LEU A 1 173 ? -23.136 0.808 14.197 1.00 96.44 173 LEU A O 1
ATOM 1388 N N . ARG A 1 174 ? -23.129 0.086 16.321 1.00 96.19 174 ARG A N 1
ATOM 1389 C CA . ARG A 1 174 ? -21.743 -0.391 16.284 1.00 96.19 174 ARG A CA 1
ATOM 1390 C C . ARG A 1 174 ? -21.548 -1.479 15.229 1.00 96.19 174 ARG A C 1
ATOM 1392 O O . ARG A 1 174 ? -20.564 -1.433 14.501 1.00 96.19 174 ARG A O 1
ATOM 1399 N N . SER A 1 175 ? -22.452 -2.454 15.147 1.00 96.31 175 SER A N 1
ATOM 1400 C CA . SER A 1 175 ? -22.371 -3.518 14.139 1.00 96.31 175 SER A CA 1
ATOM 1401 C C . SER A 1 175 ? -22.452 -2.959 12.719 1.00 96.31 175 SER A C 1
ATOM 1403 O O . SER A 1 175 ? -21.725 -3.417 11.841 1.00 96.31 175 SER A O 1
ATOM 1405 N N . HIS A 1 176 ? -23.311 -1.964 12.496 1.00 95.88 176 HIS A N 1
ATOM 1406 C CA . HIS A 1 176 ? -23.430 -1.303 11.204 1.00 95.88 176 HIS A CA 1
ATOM 1407 C C . HIS A 1 176 ? -22.150 -0.538 10.847 1.00 95.88 176 HIS A C 1
ATOM 1409 O O . HIS A 1 176 ? -21.585 -0.774 9.784 1.00 95.88 176 HIS A O 1
ATOM 1415 N N . ALA A 1 177 ? -21.623 0.264 11.777 1.00 94.75 177 ALA A N 1
ATOM 1416 C CA . ALA A 1 177 ? -20.367 0.988 11.591 1.00 94.75 177 ALA A CA 1
ATOM 1417 C C . ALA A 1 177 ? -19.184 0.045 11.306 1.00 94.75 177 ALA A C 1
ATOM 1419 O O . ALA A 1 177 ? -18.364 0.327 10.440 1.00 94.75 177 ALA A O 1
ATOM 1420 N N . MET A 1 178 ? -19.106 -1.109 11.982 1.00 95.50 178 MET A N 1
ATOM 1421 C CA . MET A 1 178 ? -18.086 -2.125 11.687 1.00 95.50 178 MET A CA 1
ATOM 1422 C C . MET A 1 178 ? -18.221 -2.672 10.261 1.00 95.50 178 MET A C 1
ATOM 1424 O O . MET A 1 178 ? -17.219 -2.801 9.563 1.00 95.50 178 MET A O 1
ATOM 1428 N N . SER A 1 179 ? -19.448 -2.937 9.804 1.00 95.94 179 SER A N 1
ATOM 1429 C CA . SER A 1 179 ? -19.698 -3.384 8.430 1.00 95.94 179 SER A CA 1
ATOM 1430 C C . SER A 1 179 ? -19.321 -2.322 7.391 1.00 95.94 179 SER A C 1
ATOM 1432 O O . SER A 1 179 ? -18.819 -2.674 6.324 1.00 95.94 179 SER A O 1
ATOM 1434 N N . GLU A 1 180 ? -19.555 -1.037 7.672 1.00 97.00 180 GLU A N 1
ATOM 1435 C CA . GLU A 1 180 ? -19.129 0.061 6.796 1.00 97.00 180 GLU A CA 1
ATOM 1436 C C . GLU A 1 180 ? -17.604 0.180 6.746 1.00 97.00 180 GLU A C 1
ATOM 1438 O O . GLU A 1 180 ? -17.033 0.298 5.662 1.00 97.00 180 GLU A O 1
ATOM 1443 N N . VAL A 1 181 ? -16.930 0.074 7.896 1.00 95.88 181 VAL A N 1
ATOM 1444 C CA . VAL A 1 181 ? -15.463 0.062 7.965 1.00 95.88 181 VAL A CA 1
ATOM 1445 C C . VAL A 1 181 ? -14.899 -1.091 7.138 1.00 95.88 181 VAL A C 1
ATOM 1447 O O . VAL A 1 181 ? -14.015 -0.861 6.318 1.00 95.88 181 VAL A O 1
ATOM 1450 N N . GLU A 1 182 ? -15.442 -2.304 7.269 1.00 96.75 182 GLU A N 1
ATOM 1451 C CA . GLU A 1 182 ? -15.027 -3.450 6.449 1.00 96.75 182 GLU A CA 1
ATOM 1452 C C . GLU A 1 182 ? -15.233 -3.206 4.947 1.00 96.75 182 GLU A C 1
ATOM 1454 O O . GLU A 1 182 ? -14.374 -3.566 4.137 1.00 96.75 182 GLU A O 1
ATOM 1459 N N . ALA A 1 183 ? -16.348 -2.582 4.556 1.00 96.19 183 ALA A N 1
ATOM 1460 C CA . ALA A 1 183 ? -16.611 -2.239 3.162 1.00 96.19 183 ALA A CA 1
ATOM 1461 C C . ALA A 1 183 ? -15.583 -1.229 2.623 1.00 96.19 183 ALA A C 1
ATOM 1463 O O . ALA A 1 183 ? -15.024 -1.440 1.544 1.00 96.19 183 ALA A O 1
ATOM 1464 N N . VAL A 1 184 ? -15.274 -0.181 3.393 1.00 96.06 184 VAL A N 1
ATOM 1465 C CA . VAL A 1 184 ? -14.253 0.817 3.042 1.00 96.06 184 VAL A CA 1
ATOM 1466 C C . VAL A 1 184 ? -12.860 0.186 2.981 1.00 96.06 184 VAL A C 1
ATOM 1468 O O . VAL A 1 184 ? -12.103 0.473 2.055 1.00 96.06 184 VAL A O 1
ATOM 1471 N N . THR A 1 185 ? -12.516 -0.722 3.900 1.00 96.75 185 THR A N 1
ATOM 1472 C CA . THR A 1 185 ? -11.238 -1.451 3.859 1.00 96.75 185 THR A CA 1
ATOM 1473 C C . THR A 1 185 ? -11.105 -2.274 2.576 1.00 96.75 185 THR A C 1
ATOM 1475 O O . THR A 1 185 ? -10.084 -2.176 1.898 1.00 96.75 185 THR A O 1
ATOM 1478 N N . ARG A 1 186 ? -12.152 -3.004 2.163 1.00 96.31 186 ARG A N 1
ATOM 1479 C CA . ARG A 1 186 ? -12.139 -3.762 0.895 1.00 96.31 186 ARG A CA 1
ATOM 1480 C C . ARG A 1 186 ? -11.980 -2.854 -0.328 1.00 96.31 186 ARG A C 1
ATOM 1482 O O . ARG A 1 186 ? -11.261 -3.202 -1.269 1.00 96.31 186 ARG A O 1
ATOM 1489 N N . GLN A 1 187 ? -12.629 -1.689 -0.329 1.00 96.94 187 GLN A N 1
ATOM 1490 C CA . GLN A 1 187 ? -12.457 -0.696 -1.395 1.00 96.94 187 GLN A CA 1
ATOM 1491 C C . GLN A 1 187 ? -11.018 -0.165 -1.437 1.00 96.94 187 GLN A C 1
ATOM 1493 O O . GLN A 1 187 ? -10.425 -0.097 -2.515 1.00 96.94 187 GLN A O 1
ATOM 1498 N N . LEU A 1 188 ? -10.429 0.142 -0.278 1.00 96.94 188 LEU A N 1
ATOM 1499 C CA . LEU A 1 188 ? -9.044 0.598 -0.172 1.00 96.94 188 LEU A CA 1
ATOM 1500 C C . LEU A 1 188 ? -8.056 -0.448 -0.706 1.00 96.94 188 LEU A C 1
ATOM 1502 O O . LEU A 1 188 ? -7.159 -0.101 -1.475 1.00 96.94 188 LEU A O 1
ATOM 1506 N N . ASP A 1 189 ? -8.242 -1.722 -0.358 1.00 97.12 189 ASP A N 1
ATOM 1507 C CA . ASP A 1 189 ? -7.404 -2.818 -0.857 1.00 97.12 189 ASP A CA 1
ATOM 1508 C C . ASP A 1 189 ? -7.509 -2.965 -2.380 1.00 97.12 189 ASP A C 1
ATOM 1510 O O . ASP A 1 189 ? -6.502 -3.148 -3.069 1.00 97.12 189 ASP A O 1
ATOM 1514 N N . THR A 1 190 ? -8.713 -2.798 -2.930 1.00 97.00 190 THR A N 1
ATOM 1515 C CA . THR A 1 190 ? -8.941 -2.824 -4.382 1.00 97.00 190 THR A CA 1
ATOM 1516 C C . THR A 1 190 ? -8.190 -1.689 -5.082 1.00 97.00 190 THR A C 1
ATOM 1518 O O . THR A 1 190 ? -7.471 -1.925 -6.055 1.00 97.00 190 THR A O 1
ATOM 1521 N N . VAL A 1 191 ? -8.284 -0.462 -4.557 1.00 96.44 191 VAL A N 1
ATOM 1522 C CA . VAL A 1 191 ? -7.561 0.706 -5.091 1.00 96.44 191 VAL A CA 1
ATOM 1523 C C . VAL A 1 191 ? -6.047 0.520 -4.976 1.00 96.44 191 VAL A C 1
ATOM 1525 O O . VAL A 1 191 ? -5.308 0.842 -5.907 1.00 96.44 191 VAL A O 1
ATOM 1528 N N . LYS A 1 192 ? -5.562 -0.046 -3.867 1.00 96.75 192 LYS A N 1
ATOM 1529 C CA . LYS A 1 192 ? -4.137 -0.329 -3.659 1.00 96.75 192 LYS A CA 1
ATOM 1530 C C . LYS A 1 192 ? -3.600 -1.329 -4.687 1.00 96.75 192 LYS A C 1
ATOM 1532 O O . LYS A 1 192 ? -2.525 -1.106 -5.248 1.00 96.75 192 LYS A O 1
ATOM 1537 N N . ASN A 1 193 ? -4.361 -2.382 -4.979 1.00 96.06 193 ASN A N 1
ATOM 1538 C CA . ASN A 1 193 ? -4.011 -3.371 -6.000 1.00 96.06 193 ASN A CA 1
ATOM 1539 C C . ASN A 1 193 ? -4.028 -2.766 -7.413 1.00 96.06 193 ASN A C 1
ATOM 1541 O O . ASN A 1 193 ? -3.109 -3.009 -8.202 1.00 96.06 193 ASN A O 1
ATOM 1545 N N . ALA A 1 194 ? -5.019 -1.924 -7.721 1.00 96.81 194 ALA A N 1
ATOM 1546 C CA . ALA A 1 194 ? -5.075 -1.192 -8.986 1.00 96.81 194 ALA A CA 1
ATOM 1547 C C . ALA A 1 194 ? -3.855 -0.269 -9.157 1.00 96.81 194 ALA A C 1
ATOM 1549 O O . ALA A 1 194 ? -3.201 -0.289 -10.198 1.00 96.81 194 ALA A O 1
ATOM 1550 N N . LEU A 1 195 ? -3.469 0.464 -8.106 1.00 97.06 195 LEU A N 1
ATOM 1551 C CA . LEU A 1 195 ? -2.282 1.323 -8.116 1.00 97.06 195 LEU A CA 1
ATOM 1552 C C . LEU A 1 195 ? -0.989 0.524 -8.333 1.00 97.06 195 LEU A C 1
ATOM 1554 O O . LEU A 1 195 ? -0.096 0.973 -9.051 1.00 97.06 195 LEU A O 1
ATOM 1558 N N . GLN A 1 196 ? -0.860 -0.651 -7.713 1.00 97.19 196 GLN A N 1
ATOM 1559 C CA . GLN A 1 196 ? 0.306 -1.512 -7.913 1.00 97.19 196 GLN A CA 1
ATOM 1560 C C . GLN A 1 196 ? 0.391 -2.030 -9.354 1.00 97.19 196 GLN A C 1
ATOM 1562 O O . GLN A 1 196 ? 1.486 -2.098 -9.911 1.00 97.19 196 GLN A O 1
ATOM 1567 N N . THR A 1 197 ? -0.750 -2.359 -9.959 1.00 96.62 197 THR A N 1
ATOM 1568 C CA . THR A 1 197 ? -0.833 -2.795 -11.360 1.00 96.62 197 THR A CA 1
ATOM 1569 C C . THR A 1 197 ? -0.435 -1.662 -12.303 1.00 96.62 197 THR A C 1
ATOM 1571 O O . THR A 1 197 ? 0.496 -1.828 -13.086 1.00 96.62 197 THR A O 1
ATOM 1574 N N . ALA A 1 198 ? -1.004 -0.467 -12.120 1.00 96.31 198 ALA A N 1
ATOM 1575 C CA . ALA A 1 198 ? -0.654 0.719 -12.904 1.00 96.31 198 ALA A CA 1
ATOM 1576 C C . ALA A 1 198 ? 0.838 1.093 -12.791 1.00 96.31 198 ALA A C 1
ATOM 1578 O O . ALA A 1 198 ? 1.455 1.530 -13.761 1.00 96.31 198 ALA A O 1
ATOM 1579 N N . LYS A 1 199 ? 1.462 0.897 -11.619 1.00 96.88 199 LYS A N 1
ATOM 1580 C CA . LYS A 1 199 ? 2.915 1.088 -11.456 1.00 96.88 199 LYS A CA 1
ATOM 1581 C C . LYS A 1 199 ? 3.727 0.107 -12.301 1.00 96.88 199 LYS A C 1
ATOM 1583 O O . LYS A 1 199 ? 4.686 0.533 -12.935 1.00 96.88 199 LYS A O 1
ATOM 1588 N N . LYS A 1 200 ? 3.344 -1.174 -12.329 1.00 96.81 200 LYS A N 1
ATOM 1589 C CA . LYS A 1 200 ? 4.016 -2.187 -13.160 1.00 96.81 200 LYS A CA 1
ATOM 1590 C C . LYS A 1 200 ? 3.886 -1.862 -14.646 1.00 96.81 200 LYS A C 1
ATOM 1592 O O . LYS A 1 200 ? 4.892 -1.882 -15.345 1.00 96.81 200 LYS A O 1
ATOM 1597 N N . GLU A 1 201 ? 2.686 -1.499 -15.096 1.00 97.44 201 GLU A N 1
ATOM 1598 C CA . GLU A 1 201 ? 2.435 -1.087 -16.484 1.00 97.44 201 GLU A CA 1
ATOM 1599 C C . GLU A 1 201 ? 3.276 0.135 -16.866 1.00 97.44 201 GLU A C 1
ATOM 1601 O O . GLU A 1 201 ? 3.932 0.145 -17.904 1.00 97.44 201 GLU A O 1
ATOM 1606 N N . ARG A 1 202 ? 3.340 1.150 -15.994 1.00 97.44 202 ARG A N 1
ATOM 1607 C CA . ARG A 1 202 ? 4.206 2.319 -16.196 1.00 97.44 202 ARG A CA 1
ATOM 1608 C C . ARG A 1 202 ? 5.677 1.920 -16.337 1.00 97.44 202 ARG A C 1
ATOM 1610 O O . ARG A 1 202 ? 6.370 2.456 -17.200 1.00 97.44 202 ARG A O 1
ATOM 1617 N N . ASP A 1 203 ? 6.165 1.021 -15.488 1.00 97.69 203 ASP A N 1
ATOM 1618 C CA . ASP A 1 203 ? 7.562 0.578 -15.521 1.00 97.69 203 ASP A CA 1
ATOM 1619 C C . ASP A 1 203 ? 7.872 -0.221 -16.798 1.00 97.69 203 ASP A C 1
ATOM 1621 O O . ASP A 1 203 ? 8.959 -0.094 -17.361 1.00 97.69 203 ASP A O 1
ATOM 1625 N N . GLU A 1 204 ? 6.915 -1.000 -17.300 1.00 97.19 204 GLU A N 1
ATOM 1626 C CA . GLU A 1 204 ? 7.025 -1.715 -18.574 1.00 97.19 204 GLU A CA 1
ATOM 1627 C C . GLU A 1 204 ? 7.024 -0.758 -19.773 1.00 97.19 204 GLU A C 1
ATOM 1629 O O . GLU A 1 204 ? 7.914 -0.829 -20.622 1.00 97.19 204 GLU A O 1
ATOM 1634 N N . VAL A 1 205 ? 6.112 0.219 -19.793 1.00 96.81 205 VAL A N 1
ATOM 1635 C CA . VAL A 1 205 ? 6.108 1.294 -20.797 1.00 96.81 205 VAL A CA 1
ATOM 1636 C C . VAL A 1 205 ? 7.432 2.057 -20.780 1.00 96.81 205 VAL A C 1
ATOM 1638 O O . VAL A 1 205 ? 7.971 2.377 -21.839 1.00 96.81 205 VAL A O 1
ATOM 1641 N N . ARG A 1 206 ? 8.001 2.313 -19.596 1.00 97.31 206 ARG A N 1
ATOM 1642 C CA . ARG A 1 206 ? 9.298 2.983 -19.476 1.00 97.31 206 ARG A CA 1
ATOM 1643 C C . ARG A 1 206 ? 10.432 2.156 -20.080 1.00 97.31 206 ARG A C 1
ATOM 1645 O O . ARG A 1 206 ? 11.232 2.710 -20.825 1.00 97.31 206 ARG A O 1
ATOM 1652 N N . LYS A 1 207 ? 10.473 0.847 -19.821 1.00 96.50 207 LYS A N 1
ATOM 1653 C CA . LYS A 1 207 ? 11.456 -0.055 -20.446 1.00 96.50 207 LYS A CA 1
ATOM 1654 C C . LYS A 1 207 ? 11.330 -0.069 -21.967 1.00 96.50 207 LYS A C 1
ATOM 1656 O O . LYS A 1 207 ? 12.344 0.000 -22.657 1.00 96.50 207 LYS A O 1
ATOM 1661 N N . ASN A 1 208 ? 10.103 -0.112 -22.483 1.00 97.44 208 ASN A N 1
ATOM 1662 C CA . ASN A 1 208 ? 9.851 -0.066 -23.923 1.00 97.44 208 ASN A CA 1
ATOM 1663 C C . ASN A 1 208 ? 10.319 1.263 -24.529 1.00 97.44 208 ASN A C 1
ATOM 1665 O O . ASN A 1 208 ? 10.957 1.264 -25.579 1.00 97.44 208 ASN A O 1
ATOM 1669 N N . TYR A 1 209 ? 10.068 2.381 -23.844 1.00 97.38 209 TYR A N 1
ATOM 1670 C CA . TYR A 1 209 ? 10.573 3.693 -24.245 1.00 97.38 209 TYR A CA 1
ATOM 1671 C C . TYR A 1 209 ? 12.105 3.732 -24.278 1.00 97.38 209 TYR A C 1
ATOM 1673 O O . TYR A 1 209 ? 12.683 4.154 -25.276 1.00 97.38 209 TYR A O 1
ATOM 1681 N N . ASP A 1 210 ? 12.773 3.265 -23.220 1.00 97.75 210 ASP A N 1
ATOM 1682 C CA . ASP A 1 210 ? 14.237 3.277 -23.145 1.00 97.75 210 ASP A CA 1
ATOM 1683 C C . ASP A 1 210 ? 14.857 2.369 -24.232 1.00 97.75 210 ASP A C 1
ATOM 1685 O O . ASP A 1 210 ? 15.857 2.738 -24.849 1.00 97.75 210 ASP A O 1
ATOM 1689 N N . SER A 1 211 ? 14.230 1.226 -24.540 1.00 97.44 211 SER A N 1
ATOM 1690 C CA . SER A 1 211 ? 14.641 0.348 -25.644 1.00 97.44 211 SER A CA 1
ATOM 1691 C C . SER A 1 211 ? 14.460 1.007 -27.015 1.00 97.44 211 SER A C 1
ATOM 1693 O O . SER A 1 211 ? 15.376 0.976 -27.838 1.00 97.44 211 SER A O 1
ATOM 1695 N N . LEU A 1 212 ? 13.317 1.656 -27.255 1.00 97.06 212 LEU A N 1
ATOM 1696 C CA . LEU A 1 212 ? 13.063 2.368 -28.507 1.00 97.06 212 LEU A CA 1
ATOM 1697 C C . LEU A 1 212 ? 14.033 3.543 -28.687 1.00 97.06 212 LEU A C 1
ATOM 1699 O O . LEU A 1 212 ? 14.536 3.766 -29.785 1.00 97.06 212 LEU A O 1
ATOM 1703 N N . GLN A 1 213 ? 14.355 4.254 -27.605 1.00 97.56 213 GLN A N 1
ATOM 1704 C CA . GLN A 1 213 ? 15.348 5.324 -27.621 1.00 97.56 213 GLN A CA 1
ATOM 1705 C C . GLN A 1 213 ? 16.742 4.798 -27.991 1.00 97.56 213 GLN A C 1
ATOM 1707 O O . GLN A 1 213 ? 17.457 5.446 -28.755 1.00 97.56 213 GLN A O 1
ATOM 1712 N N . GLN A 1 214 ? 17.136 3.625 -27.486 1.00 96.69 214 GLN A N 1
ATOM 1713 C CA . GLN A 1 214 ? 18.397 2.987 -27.874 1.00 96.69 214 GLN A CA 1
ATOM 1714 C C . GLN A 1 214 ? 18.413 2.620 -29.361 1.00 96.69 214 GLN A C 1
ATOM 1716 O O . GLN A 1 214 ? 19.386 2.936 -30.043 1.00 96.69 214 GLN A O 1
ATOM 1721 N N . GLN A 1 215 ? 17.332 2.022 -29.874 1.00 97.38 215 GLN A N 1
ATOM 1722 C CA . GLN A 1 215 ? 17.207 1.700 -31.300 1.00 97.38 215 GLN A CA 1
ATOM 1723 C C . GLN A 1 215 ? 17.273 2.957 -32.173 1.00 97.38 215 GLN A C 1
ATOM 1725 O O . GLN A 1 215 ? 17.966 2.968 -33.188 1.00 97.38 215 GLN A O 1
ATOM 1730 N N . PHE A 1 216 ? 16.607 4.036 -31.759 1.00 97.50 216 PHE A N 1
ATOM 1731 C CA . PHE A 1 216 ? 16.664 5.320 -32.453 1.00 97.50 216 PHE A CA 1
ATOM 1732 C C . PHE A 1 216 ? 18.089 5.886 -32.491 1.00 97.50 216 PHE A C 1
ATOM 1734 O O . PHE A 1 216 ? 18.565 6.295 -33.548 1.00 97.50 216 PHE A O 1
ATOM 1741 N N . ASN A 1 217 ? 18.795 5.871 -31.357 1.00 96.94 217 ASN A N 1
ATOM 1742 C CA . ASN A 1 217 ? 20.175 6.347 -31.288 1.00 96.94 217 ASN A CA 1
ATOM 1743 C C . ASN A 1 217 ? 21.101 5.506 -32.181 1.00 96.94 217 ASN A C 1
ATOM 1745 O O . ASN A 1 217 ? 21.929 6.067 -32.894 1.00 96.94 217 ASN A O 1
ATOM 1749 N N . GLN A 1 218 ? 20.932 4.180 -32.188 1.00 97.12 218 GLN A N 1
ATOM 1750 C CA . GLN A 1 218 ? 21.695 3.290 -33.061 1.00 97.12 218 GLN A CA 1
ATOM 1751 C C . GLN A 1 218 ? 21.437 3.601 -34.541 1.00 97.12 218 GLN A C 1
ATOM 1753 O O . GLN A 1 218 ? 22.388 3.800 -35.294 1.00 97.12 218 GLN A O 1
ATOM 1758 N N . ALA A 1 219 ? 20.169 3.724 -34.941 1.00 95.62 219 ALA A N 1
ATOM 1759 C CA . ALA A 1 219 ? 19.801 4.088 -36.307 1.00 95.62 219 ALA A CA 1
ATOM 1760 C C . ALA A 1 219 ? 20.365 5.463 -36.711 1.00 95.62 219 ALA A C 1
ATOM 1762 O O . ALA A 1 219 ? 20.791 5.650 -37.850 1.00 95.62 219 ALA A O 1
ATOM 1763 N N . SER A 1 220 ? 20.422 6.420 -35.779 1.00 96.50 220 SER A N 1
ATOM 1764 C CA . SER A 1 220 ? 21.054 7.722 -36.016 1.00 96.50 220 SER A CA 1
ATOM 1765 C C . SER A 1 220 ? 22.558 7.589 -36.272 1.00 96.50 220 SER A C 1
ATOM 1767 O O . SER A 1 220 ? 23.065 8.181 -37.221 1.00 96.50 220 SER A O 1
ATOM 1769 N N . CYS A 1 221 ? 23.275 6.786 -35.479 1.00 95.94 221 CYS A N 1
ATOM 1770 C CA . CYS A 1 221 ? 24.703 6.533 -35.696 1.00 95.94 221 CYS A CA 1
ATOM 1771 C C . CYS A 1 221 ? 24.974 5.815 -37.028 1.00 95.94 221 CYS A C 1
ATOM 1773 O O . CYS A 1 221 ? 25.932 6.145 -37.733 1.00 95.94 221 CYS A O 1
ATOM 1775 N N . GLU A 1 222 ? 24.129 4.850 -37.395 1.00 96.69 222 GLU A N 1
ATOM 1776 C CA . GLU A 1 222 ? 24.201 4.170 -38.691 1.00 96.69 222 GLU A CA 1
ATOM 1777 C C . GLU A 1 222 ? 23.980 5.161 -39.844 1.00 96.69 222 GLU A C 1
ATOM 1779 O O . GLU A 1 222 ? 24.748 5.168 -40.807 1.00 96.69 222 GLU A O 1
ATOM 1784 N N . LEU A 1 223 ? 23.001 6.064 -39.719 1.00 96.00 223 LEU A N 1
ATOM 1785 C CA . LEU A 1 223 ? 22.749 7.117 -40.702 1.00 96.00 223 LEU A CA 1
ATOM 1786 C C . LEU A 1 223 ? 23.949 8.061 -40.862 1.00 96.00 223 LEU A C 1
ATOM 1788 O O . LEU A 1 223 ? 24.311 8.398 -41.990 1.00 96.00 223 LEU A O 1
ATOM 1792 N N . ASP A 1 224 ? 24.580 8.479 -39.765 1.00 96.81 224 ASP A N 1
ATOM 1793 C CA . ASP A 1 224 ? 25.762 9.346 -39.815 1.00 96.81 224 ASP A CA 1
ATOM 1794 C C . ASP A 1 224 ? 26.965 8.635 -40.452 1.00 96.81 224 ASP A C 1
ATOM 1796 O O . ASP A 1 224 ? 27.695 9.230 -41.248 1.00 96.81 224 ASP A O 1
ATOM 1800 N N . THR A 1 225 ? 27.116 7.333 -40.200 1.00 96.06 225 THR A N 1
ATOM 1801 C CA . THR A 1 225 ? 28.133 6.501 -40.858 1.00 96.06 225 THR A CA 1
ATOM 1802 C C . THR A 1 225 ? 27.883 6.411 -42.365 1.00 96.06 225 THR A C 1
ATOM 1804 O O . THR A 1 225 ? 28.803 6.600 -43.161 1.00 96.06 225 THR A O 1
ATOM 1807 N N . ILE A 1 226 ? 26.631 6.185 -42.780 1.00 96.06 226 ILE A N 1
ATOM 1808 C CA . ILE A 1 226 ? 26.246 6.158 -44.199 1.00 96.06 226 ILE A CA 1
ATOM 1809 C C . ILE A 1 226 ? 26.523 7.511 -44.862 1.00 96.06 226 ILE A C 1
ATOM 1811 O O . ILE A 1 226 ? 27.074 7.541 -45.961 1.00 96.06 226 ILE A O 1
ATOM 1815 N N . LYS A 1 227 ? 26.197 8.631 -44.203 1.00 95.56 227 LYS A N 1
ATOM 1816 C CA . LYS A 1 227 ? 26.505 9.978 -44.715 1.00 95.56 227 LYS A CA 1
ATOM 1817 C C . LYS A 1 227 ? 28.006 10.192 -44.898 1.00 95.56 227 LYS A C 1
ATOM 1819 O O . LYS A 1 227 ? 28.412 10.728 -45.926 1.00 95.56 227 LYS A O 1
ATOM 1824 N N . SER A 1 228 ? 28.818 9.757 -43.935 1.00 95.75 228 SER A N 1
ATOM 1825 C CA . SER A 1 228 ? 30.281 9.832 -44.027 1.00 95.75 228 SER A CA 1
ATOM 1826 C C . SER A 1 228 ? 30.806 9.031 -45.222 1.00 95.75 228 SER A C 1
ATOM 1828 O O . SER A 1 228 ? 31.531 9.563 -46.062 1.00 95.75 228 SER A O 1
ATOM 1830 N N . ASN A 1 229 ? 30.354 7.781 -45.367 1.00 95.88 229 ASN A N 1
ATOM 1831 C CA . ASN A 1 229 ? 30.734 6.914 -46.484 1.00 95.88 229 ASN A CA 1
ATOM 1832 C C . ASN A 1 229 ? 30.301 7.492 -47.838 1.00 95.88 229 ASN A C 1
ATOM 1834 O O . ASN A 1 229 ? 31.054 7.427 -48.810 1.00 95.88 229 ASN A O 1
ATOM 1838 N N . LEU A 1 230 ? 29.104 8.083 -47.909 1.00 95.62 230 LEU A N 1
ATOM 1839 C CA . LEU A 1 230 ? 28.620 8.751 -49.114 1.00 95.62 230 LEU A CA 1
ATOM 1840 C C . LEU A 1 230 ? 29.510 9.944 -49.473 1.00 95.62 230 LEU A C 1
ATOM 1842 O O . LEU A 1 230 ? 29.932 10.056 -50.620 1.00 95.62 230 LEU A O 1
ATOM 1846 N N . SER A 1 231 ? 29.854 10.788 -48.496 1.00 95.44 231 SER A N 1
ATOM 1847 C CA . SER A 1 231 ? 30.752 11.927 -48.709 1.00 95.44 231 SER A CA 1
ATOM 1848 C C . SER A 1 231 ? 32.138 11.486 -49.187 1.00 95.44 231 SER A C 1
ATOM 1850 O O . SER A 1 231 ? 32.712 12.129 -50.064 1.00 95.44 231 SER A O 1
ATOM 1852 N N . GLN A 1 232 ? 32.676 10.392 -48.640 1.00 95.81 232 GLN A N 1
ATOM 1853 C CA . GLN A 1 232 ? 33.949 9.832 -49.092 1.00 95.81 232 GLN A CA 1
ATOM 1854 C C . GLN A 1 232 ? 33.849 9.322 -50.535 1.00 95.81 232 GLN A C 1
ATOM 1856 O O . GLN A 1 232 ? 34.702 9.638 -51.362 1.00 95.81 232 GLN A O 1
ATOM 1861 N N . SER A 1 233 ? 32.786 8.585 -50.863 1.00 94.50 233 SER A N 1
ATOM 1862 C CA . SER A 1 233 ? 32.563 8.071 -52.217 1.00 94.50 233 SER A CA 1
ATOM 1863 C C . SER A 1 233 ? 32.386 9.195 -53.247 1.00 94.50 233 SER A C 1
ATOM 1865 O O . SER A 1 233 ? 32.890 9.102 -54.368 1.00 94.50 233 SER A O 1
ATOM 1867 N N . GLU A 1 234 ? 31.714 10.289 -52.877 1.00 95.50 234 GLU A N 1
ATOM 1868 C CA . GLU A 1 234 ? 31.601 11.477 -53.726 1.00 95.50 234 GLU A CA 1
ATOM 1869 C C . GLU A 1 234 ? 32.959 12.131 -53.995 1.00 95.50 234 GLU A C 1
ATOM 1871 O O . GLU A 1 234 ? 33.226 12.545 -55.127 1.00 95.50 234 GLU A O 1
ATOM 1876 N N . GLU A 1 235 ? 33.830 12.195 -52.990 1.00 95.62 235 GLU A N 1
ATOM 1877 C CA . GLU A 1 235 ? 35.179 12.734 -53.145 1.00 95.62 235 GLU A CA 1
ATOM 1878 C C . GLU A 1 235 ? 36.056 11.826 -54.020 1.00 95.62 235 GLU A C 1
ATOM 1880 O O . GLU A 1 235 ? 36.688 12.299 -54.966 1.00 95.62 235 GLU A O 1
ATOM 1885 N N . GLU A 1 236 ? 36.013 10.509 -53.808 1.00 95.88 236 GLU A N 1
ATOM 1886 C CA . GLU A 1 236 ? 36.690 9.531 -54.670 1.00 95.88 236 GLU A CA 1
ATOM 1887 C C . GLU A 1 236 ? 36.223 9.649 -56.129 1.00 95.88 236 GLU A C 1
ATOM 1889 O O . GLU A 1 236 ? 37.036 9.657 -57.059 1.00 95.88 236 GLU A O 1
ATOM 1894 N N . LYS A 1 237 ? 34.914 9.823 -56.350 1.00 95.69 237 LYS A N 1
ATOM 1895 C CA . LYS A 1 237 ? 34.348 10.065 -57.682 1.00 95.69 237 LYS A CA 1
ATOM 1896 C C . LYS A 1 237 ? 34.887 11.356 -58.303 1.00 95.69 237 LYS A C 1
ATOM 1898 O O . LYS A 1 237 ? 35.220 11.351 -59.490 1.00 95.69 237 LYS A O 1
ATOM 1903 N N . ARG A 1 238 ? 34.991 12.454 -57.544 1.00 95.19 238 ARG A N 1
ATOM 1904 C CA . ARG A 1 238 ? 35.575 13.718 -58.036 1.00 95.19 238 ARG A CA 1
ATOM 1905 C C . ARG A 1 238 ? 37.039 13.544 -58.427 1.00 95.19 238 ARG A C 1
ATOM 1907 O O . ARG A 1 238 ? 37.423 13.975 -59.514 1.00 95.19 238 ARG A O 1
ATOM 1914 N N . GLN A 1 239 ? 37.832 12.863 -57.604 1.00 95.31 239 GLN A N 1
ATOM 1915 C CA . GLN A 1 239 ? 39.239 12.580 -57.901 1.00 95.31 239 GLN A CA 1
ATOM 1916 C C . GLN A 1 239 ? 39.393 11.725 -59.165 1.00 95.31 239 GLN A C 1
ATOM 1918 O O . GLN A 1 239 ? 40.216 12.023 -60.033 1.00 95.31 239 GLN A O 1
ATOM 1923 N N . GLN A 1 240 ? 38.560 10.692 -59.325 1.00 95.12 240 GLN A N 1
ATOM 1924 C CA . GLN A 1 240 ? 38.543 9.887 -60.547 1.00 95.12 240 GLN A CA 1
ATOM 1925 C C . GLN A 1 240 ? 38.160 10.720 -61.777 1.00 95.12 240 GLN A C 1
ATOM 1927 O O . GLN A 1 240 ? 38.796 10.588 -62.823 1.00 95.12 240 GLN A O 1
ATOM 1932 N N . GLN A 1 241 ? 37.169 11.609 -61.666 1.00 95.44 241 GLN A N 1
ATOM 1933 C CA . GLN A 1 241 ? 36.785 12.512 -62.755 1.00 95.44 241 GLN A CA 1
ATOM 1934 C C . GLN A 1 241 ? 37.919 13.467 -63.146 1.00 95.44 241 GLN A C 1
ATOM 1936 O O . GLN A 1 241 ? 38.180 13.628 -64.339 1.00 95.44 241 GLN A O 1
ATOM 1941 N N . GLN A 1 242 ? 38.626 14.048 -62.173 1.00 95.31 242 GLN A N 1
ATOM 1942 C CA . GLN A 1 242 ? 39.806 14.881 -62.430 1.00 95.31 242 GLN A CA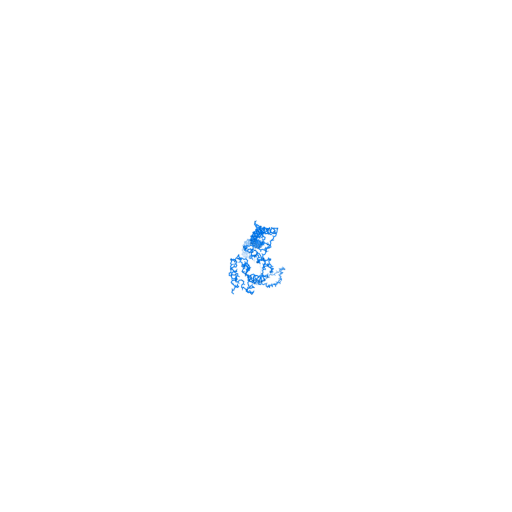 1
ATOM 1943 C C . GLN A 1 242 ? 40.894 14.087 -63.163 1.00 95.31 242 GLN A C 1
ATOM 1945 O O . GLN A 1 242 ? 41.383 14.524 -64.203 1.00 95.31 242 GLN A O 1
ATOM 1950 N N . LYS A 1 243 ? 41.193 12.865 -62.706 1.00 95.50 243 LYS A N 1
ATOM 1951 C CA . LYS A 1 243 ? 42.176 11.985 -63.354 1.00 95.50 243 LYS A CA 1
ATOM 1952 C C . LYS A 1 243 ? 41.785 11.618 -64.789 1.00 95.50 243 LYS A C 1
ATOM 1954 O O . LYS A 1 243 ? 42.641 11.571 -65.669 1.00 95.50 243 LYS A O 1
ATOM 1959 N N . ILE A 1 244 ? 40.499 11.376 -65.053 1.00 95.00 244 ILE A N 1
ATOM 1960 C CA . ILE A 1 244 ? 39.997 11.145 -66.416 1.00 95.00 244 ILE A CA 1
ATOM 1961 C C . ILE A 1 244 ? 40.214 12.390 -67.283 1.00 95.00 244 ILE A C 1
ATOM 1963 O O . ILE A 1 244 ? 40.689 12.262 -68.412 1.00 95.00 244 ILE A O 1
ATOM 1967 N N . GLN A 1 245 ? 39.918 13.588 -66.772 1.00 95.50 245 GLN A N 1
ATOM 1968 C CA . GLN A 1 245 ? 40.145 14.837 -67.507 1.00 95.50 245 GLN A CA 1
ATOM 1969 C C . GLN A 1 245 ? 41.631 15.063 -67.818 1.00 95.50 245 GLN A C 1
ATOM 1971 O O . GLN A 1 245 ? 41.964 15.423 -68.948 1.00 95.50 245 GLN A O 1
ATOM 1976 N N . GLU A 1 246 ? 42.527 14.793 -66.868 1.00 95.69 246 GLU A N 1
ATOM 1977 C CA . GLU A 1 246 ? 43.982 14.852 -67.071 1.00 95.69 246 GLU A CA 1
ATOM 1978 C C . GLU A 1 246 ? 44.476 13.835 -68.109 1.00 95.69 246 GLU A C 1
ATOM 1980 O O . GLU A 1 246 ? 45.306 14.144 -68.966 1.00 95.69 246 GLU A O 1
ATOM 1985 N N . LEU A 1 247 ? 43.957 12.606 -68.083 1.00 95.00 247 LEU A N 1
ATOM 1986 C CA . LEU A 1 247 ? 44.292 11.611 -69.101 1.00 95.00 247 LEU A CA 1
ATOM 1987 C C . LEU A 1 247 ? 43.785 12.035 -70.485 1.00 95.00 247 LEU A C 1
ATOM 1989 O O . LEU A 1 247 ? 44.489 11.854 -71.477 1.00 95.00 247 LEU A O 1
ATOM 1993 N N . GLN A 1 248 ? 42.606 12.655 -70.568 1.00 95.25 248 GLN A N 1
ATOM 1994 C CA . GLN A 1 248 ? 42.063 13.188 -71.819 1.00 95.25 248 GLN A CA 1
ATOM 1995 C C . GLN A 1 248 ? 42.855 14.387 -72.358 1.00 95.25 248 GLN A C 1
ATOM 1997 O O . GLN A 1 248 ? 42.993 14.525 -73.575 1.00 95.25 248 GLN A O 1
ATOM 2002 N N . THR A 1 249 ? 43.358 15.286 -71.505 1.00 95.12 249 THR A N 1
ATOM 2003 C CA . THR A 1 249 ? 44.252 16.372 -71.951 1.00 95.12 249 THR A CA 1
ATOM 2004 C C . THR A 1 249 ? 45.571 15.795 -72.453 1.00 95.12 249 THR A C 1
ATOM 2006 O O . THR A 1 249 ? 45.979 16.111 -73.570 1.00 95.12 249 THR A O 1
ATOM 2009 N N . ARG A 1 250 ? 46.172 14.860 -71.708 1.00 95.94 250 ARG A N 1
ATOM 2010 C CA . ARG A 1 250 ? 47.413 14.188 -72.109 1.00 95.94 250 ARG A CA 1
ATOM 2011 C C . ARG A 1 250 ? 47.274 13.423 -73.426 1.00 95.94 250 ARG A C 1
ATOM 2013 O O . ARG A 1 250 ? 48.166 13.512 -74.263 1.00 95.94 250 ARG A O 1
ATOM 2020 N N . LEU A 1 251 ? 46.167 12.709 -73.638 1.00 95.00 251 LEU A N 1
ATOM 2021 C CA . LEU A 1 251 ? 45.876 12.036 -74.910 1.00 95.00 251 LEU A CA 1
ATOM 2022 C C . LEU A 1 251 ? 45.754 13.030 -76.069 1.00 95.00 251 LEU A C 1
ATOM 2024 O O . LEU A 1 251 ? 46.304 12.786 -77.140 1.00 95.00 251 LEU A O 1
ATOM 2028 N N . ARG A 1 252 ? 45.082 14.171 -75.863 1.00 95.50 252 ARG A N 1
ATOM 2029 C CA . ARG A 1 252 ? 44.990 15.227 -76.885 1.00 95.50 252 ARG A CA 1
ATOM 2030 C C . ARG A 1 252 ? 46.358 15.798 -77.243 1.00 95.50 252 ARG A C 1
ATOM 2032 O O . ARG A 1 252 ? 46.630 16.015 -78.421 1.00 95.50 252 ARG A O 1
ATOM 2039 N N . ASP A 1 253 ? 47.216 16.030 -76.256 1.00 95.06 253 ASP A N 1
ATOM 2040 C CA . ASP A 1 253 ? 48.561 16.546 -76.503 1.00 95.06 253 ASP A CA 1
ATOM 2041 C C . ASP A 1 253 ? 49.455 15.509 -77.188 1.00 95.06 253 ASP A C 1
ATOM 2043 O O . ASP A 1 253 ? 50.147 15.854 -78.145 1.00 95.06 253 ASP A O 1
ATOM 2047 N N . LEU A 1 254 ? 49.372 14.234 -76.790 1.00 94.06 254 LEU A N 1
ATOM 2048 C CA . LEU A 1 254 ? 50.053 13.139 -77.485 1.00 94.06 254 LEU A CA 1
ATOM 2049 C C . LEU A 1 254 ? 49.604 13.034 -78.947 1.00 94.06 254 LEU A C 1
ATOM 2051 O O . LEU A 1 254 ? 50.456 12.981 -79.832 1.00 94.06 254 LEU A O 1
ATOM 2055 N N . ASN A 1 255 ? 48.302 13.108 -79.227 1.00 94.94 255 ASN A N 1
ATOM 2056 C CA . ASN A 1 255 ? 47.799 13.116 -80.603 1.00 94.94 255 ASN A CA 1
ATOM 2057 C C . ASN A 1 255 ? 48.336 14.310 -81.400 1.00 94.94 255 ASN A C 1
ATOM 2059 O O . ASN A 1 255 ? 48.823 14.130 -82.508 1.00 94.94 255 ASN A O 1
ATOM 2063 N N . ARG A 1 256 ? 48.379 15.516 -80.819 1.00 94.88 256 ARG A N 1
ATOM 2064 C CA . ARG A 1 256 ? 49.005 16.677 -81.479 1.00 94.88 256 ARG A CA 1
ATOM 2065 C C . ARG A 1 256 ? 50.491 16.461 -81.760 1.00 94.88 256 ARG A C 1
ATOM 2067 O O . ARG A 1 256 ? 50.997 16.956 -82.766 1.00 94.88 256 ARG A O 1
ATOM 2074 N N . THR A 1 257 ? 51.219 15.795 -80.860 1.00 95.31 257 THR A N 1
ATOM 2075 C CA . THR A 1 257 ? 52.633 15.467 -81.101 1.00 95.31 257 THR A CA 1
ATOM 2076 C C . THR A 1 257 ? 52.793 14.424 -82.198 1.00 95.31 257 THR A C 1
ATOM 2078 O O . THR A 1 257 ? 53.680 14.589 -83.033 1.00 95.31 257 THR A O 1
ATOM 2081 N N . LEU A 1 258 ? 51.909 13.424 -82.246 1.00 95.00 258 LEU A N 1
ATOM 2082 C CA . LEU A 1 258 ? 51.857 12.421 -83.303 1.00 95.00 258 LEU A CA 1
ATOM 2083 C C . LEU A 1 258 ? 51.566 13.079 -84.658 1.00 95.00 258 LEU A C 1
ATOM 2085 O O . LEU A 1 258 ? 52.324 12.876 -85.595 1.00 95.00 258 LEU A O 1
ATOM 2089 N N . ASP A 1 259 ? 50.563 13.956 -84.743 1.00 94.88 259 ASP A N 1
ATOM 2090 C CA . ASP A 1 259 ? 50.227 14.690 -85.971 1.00 94.88 259 ASP A CA 1
ATOM 2091 C C . ASP A 1 259 ? 51.403 15.539 -86.470 1.00 94.88 259 ASP A C 1
ATOM 2093 O O . ASP A 1 259 ? 51.689 15.592 -87.664 1.00 94.88 259 ASP A O 1
ATOM 2097 N N . LYS A 1 260 ? 52.119 16.211 -85.558 1.00 94.94 260 LYS A N 1
ATOM 2098 C CA . LYS A 1 260 ? 53.331 16.968 -85.907 1.00 94.94 260 LYS A CA 1
ATOM 2099 C C . LYS A 1 260 ? 54.456 16.057 -86.392 1.00 94.94 260 LYS A C 1
ATOM 2101 O O . LYS A 1 260 ? 55.179 16.448 -87.302 1.00 94.94 260 LYS A O 1
ATOM 2106 N N . ALA A 1 261 ? 54.636 14.894 -85.768 1.00 92.75 261 ALA A N 1
ATOM 2107 C CA . ALA A 1 261 ? 55.633 13.916 -86.184 1.00 92.75 261 ALA A CA 1
ATOM 2108 C C . ALA A 1 261 ? 55.294 13.335 -87.564 1.00 92.75 261 ALA A C 1
ATOM 2110 O O . ALA A 1 261 ? 56.175 13.284 -88.412 1.00 92.75 261 ALA A O 1
ATOM 2111 N N . ASN A 1 262 ? 54.023 13.017 -87.818 1.00 94.69 262 ASN A N 1
ATOM 2112 C CA . ASN A 1 262 ? 53.543 12.542 -89.115 1.00 94.69 262 ASN A CA 1
ATOM 2113 C C . ASN A 1 262 ? 53.751 13.593 -90.208 1.00 94.69 262 ASN A C 1
ATOM 2115 O O . ASN A 1 262 ? 54.349 13.281 -91.226 1.00 94.69 262 ASN A O 1
ATOM 2119 N N . LYS A 1 263 ? 53.394 14.862 -89.968 1.00 94.44 263 LYS A N 1
ATOM 2120 C CA . LYS A 1 263 ? 53.683 15.947 -90.924 1.00 94.44 263 LYS A CA 1
ATOM 2121 C C . LYS A 1 263 ? 55.174 16.090 -91.222 1.00 94.44 263 LYS A C 1
ATOM 2123 O O . LYS A 1 263 ? 55.545 16.351 -92.357 1.00 94.44 263 LYS A O 1
ATOM 2128 N N . LYS A 1 264 ? 56.034 15.934 -90.208 1.00 94.75 264 LYS A N 1
ATOM 2129 C CA . LYS A 1 264 ? 57.492 15.941 -90.406 1.00 94.75 264 LYS A CA 1
ATOM 2130 C C . LYS A 1 264 ? 57.969 14.733 -91.210 1.00 94.75 264 LYS A C 1
ATOM 2132 O O . LYS A 1 264 ? 58.885 14.876 -92.010 1.00 94.75 264 LYS A O 1
ATOM 2137 N N . ALA A 1 265 ? 57.384 13.561 -90.977 1.00 91.75 265 ALA A N 1
ATOM 2138 C CA . ALA A 1 265 ? 57.677 12.367 -91.755 1.00 91.75 265 ALA A CA 1
ATOM 2139 C C . ALA A 1 265 ? 57.273 12.570 -93.221 1.00 91.75 265 ALA A C 1
ATOM 2141 O O . ALA A 1 265 ? 58.114 12.385 -94.086 1.00 91.75 265 ALA A O 1
ATOM 2142 N N . GLU A 1 266 ? 56.068 13.081 -93.492 1.00 93.44 266 GLU A N 1
ATOM 2143 C CA . GLU A 1 266 ? 55.606 13.425 -94.846 1.00 93.44 266 GLU A CA 1
ATOM 2144 C C . GLU A 1 266 ? 56.536 14.438 -95.536 1.00 93.44 266 GLU A C 1
ATOM 2146 O O . GLU A 1 266 ? 56.894 14.257 -96.699 1.00 93.44 266 GLU A O 1
ATOM 2151 N N . THR A 1 267 ? 56.984 15.488 -94.830 1.00 93.75 267 THR A N 1
ATOM 2152 C CA . THR A 1 267 ? 57.947 16.442 -95.407 1.00 93.75 267 THR A CA 1
ATOM 2153 C C . THR A 1 267 ? 59.287 15.780 -95.707 1.00 93.75 267 THR A C 1
ATOM 2155 O O . THR A 1 267 ? 59.813 15.976 -96.796 1.00 93.75 267 THR A O 1
ATOM 2158 N N . LEU A 1 268 ? 59.815 14.957 -94.794 1.00 92.56 268 LEU A N 1
ATOM 2159 C CA . LEU A 1 268 ? 61.073 14.236 -95.009 1.00 92.56 268 LEU A CA 1
ATOM 2160 C C . LEU A 1 268 ? 60.962 13.216 -96.149 1.00 92.56 268 LEU A C 1
ATOM 2162 O O . LEU A 1 268 ? 61.911 13.052 -96.905 1.00 92.56 268 LEU A O 1
ATOM 2166 N N . GLU A 1 269 ? 59.818 12.550 -96.301 1.00 93.38 269 GLU A N 1
ATOM 2167 C CA . GLU A 1 269 ? 59.541 11.662 -97.432 1.00 93.38 269 GLU A CA 1
ATOM 2168 C C . GLU A 1 269 ? 59.513 12.441 -98.751 1.00 93.38 269 GLU A C 1
ATOM 2170 O O . GLU A 1 269 ? 60.109 11.998 -99.732 1.00 93.38 269 GLU A O 1
ATOM 2175 N N . SER A 1 270 ? 58.888 13.624 -98.774 1.00 92.88 270 SER A N 1
ATOM 2176 C CA . SER A 1 270 ? 58.893 14.487 -99.960 1.00 92.88 270 SER A CA 1
ATOM 2177 C C . SER A 1 270 ? 60.295 15.006 -100.297 1.00 92.88 270 SER A C 1
ATOM 2179 O O . SER A 1 270 ? 60.699 14.939 -101.456 1.00 92.88 270 SER A O 1
ATOM 2181 N N . GLU A 1 271 ? 61.073 15.431 -99.294 1.00 93.25 271 GLU A N 1
ATOM 2182 C CA .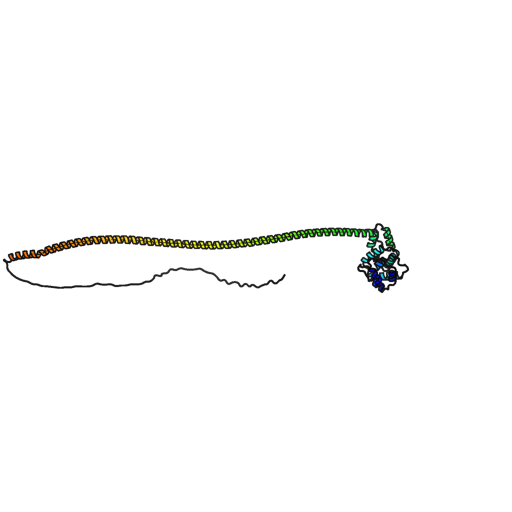 GLU A 1 271 ? 62.469 15.852 -99.452 1.00 93.25 271 GLU A CA 1
ATOM 2183 C C . GLU A 1 271 ? 63.322 14.695 -99.984 1.00 93.25 271 GLU A C 1
ATOM 2185 O O . GLU A 1 271 ? 64.040 14.857 -100.970 1.00 93.25 271 GLU A O 1
ATOM 2190 N N . LEU A 1 272 ? 63.178 13.496 -99.411 1.00 92.88 272 LEU A N 1
ATOM 2191 C CA . LEU A 1 272 ? 63.857 12.295 -99.888 1.00 92.88 272 LEU A CA 1
ATOM 2192 C C . LEU A 1 272 ? 63.503 11.994 -101.348 1.00 92.88 272 LEU A C 1
ATOM 2194 O O . LEU A 1 272 ? 64.393 11.663 -102.130 1.00 92.88 272 LEU A O 1
ATOM 2198 N N . HIS A 1 273 ? 62.231 12.126 -101.735 1.00 90.31 273 HIS A N 1
ATOM 2199 C CA . HIS A 1 273 ? 61.808 11.911 -103.117 1.00 90.31 273 HIS A CA 1
ATOM 2200 C C . HIS A 1 273 ? 62.435 12.938 -104.066 1.00 90.31 273 HIS A C 1
ATOM 2202 O O . HIS A 1 273 ? 62.988 12.548 -105.092 1.00 90.31 273 HIS A O 1
ATOM 2208 N N . THR A 1 274 ? 62.460 14.221 -103.687 1.00 92.44 274 THR A N 1
ATOM 2209 C CA . THR A 1 274 ? 63.136 15.262 -104.479 1.00 92.44 274 THR A CA 1
ATOM 2210 C C . THR A 1 274 ? 64.638 15.012 -104.604 1.00 92.44 274 THR A C 1
ATOM 2212 O O . THR A 1 274 ? 65.172 15.067 -105.708 1.00 92.44 274 THR A O 1
ATOM 2215 N N . SER A 1 275 ? 65.327 14.635 -103.521 1.00 90.31 275 SER A N 1
ATOM 2216 C CA . SER A 1 275 ? 66.750 14.283 -103.577 1.00 90.31 275 SER A CA 1
ATOM 2217 C C . SER A 1 275 ? 67.008 13.039 -104.434 1.00 90.31 275 SER A C 1
ATOM 2219 O O . SER A 1 275 ? 68.018 12.976 -105.136 1.00 90.31 275 SER A O 1
ATOM 2221 N N . LEU A 1 276 ? 66.106 12.051 -104.426 1.00 92.00 276 LEU A N 1
ATOM 2222 C CA . LEU A 1 276 ? 66.185 10.884 -105.314 1.00 92.00 276 LEU A CA 1
ATOM 2223 C C . LEU A 1 276 ? 66.003 11.272 -106.789 1.00 92.00 276 LEU A C 1
ATOM 2225 O O . LEU A 1 276 ? 66.728 10.762 -107.647 1.00 92.00 276 LEU A O 1
ATOM 2229 N N . GLU A 1 277 ? 65.078 12.182 -107.101 1.00 91.19 277 GLU A N 1
ATOM 2230 C CA . GLU A 1 277 ? 64.895 12.720 -108.454 1.00 91.19 277 GLU A CA 1
ATOM 2231 C C . GLU A 1 277 ? 66.114 13.523 -108.923 1.00 91.19 277 GLU A C 1
ATOM 2233 O O . GLU A 1 277 ? 66.576 13.327 -110.050 1.00 91.19 277 GLU A O 1
ATOM 2238 N N . GLU A 1 278 ? 66.671 14.377 -108.061 1.00 92.06 278 GLU A N 1
ATOM 2239 C CA . GLU A 1 278 ? 67.906 15.123 -108.322 1.00 92.06 278 GLU A CA 1
ATOM 2240 C C . GLU A 1 278 ? 69.084 14.184 -108.564 1.00 92.06 278 GLU A C 1
ATOM 2242 O O . GLU A 1 278 ? 69.808 14.355 -109.543 1.00 92.06 278 GLU A O 1
ATOM 2247 N N . THR A 1 279 ? 69.244 13.150 -107.734 1.00 89.06 279 THR A N 1
ATOM 2248 C CA . THR A 1 279 ? 70.286 12.130 -107.918 1.00 89.06 279 THR A CA 1
ATOM 2249 C C . THR A 1 279 ? 70.100 11.414 -109.253 1.00 89.06 279 THR A C 1
ATOM 2251 O O . THR A 1 279 ? 71.048 11.300 -110.022 1.00 89.06 279 THR A O 1
ATOM 2254 N N . SER A 1 280 ? 68.867 11.025 -109.590 1.00 90.94 280 SER A N 1
ATOM 2255 C CA . SER A 1 280 ? 68.550 10.399 -110.881 1.00 90.94 280 SER A CA 1
ATOM 2256 C C . SER A 1 280 ? 68.843 11.330 -112.063 1.00 90.94 280 SER A C 1
ATOM 2258 O O . SER A 1 280 ? 69.259 10.877 -113.127 1.00 90.94 280 SER A O 1
ATOM 2260 N N . LYS A 1 281 ? 68.610 12.640 -111.917 1.00 91.62 281 LYS A N 1
ATOM 2261 C CA . LYS A 1 281 ? 68.947 13.639 -112.937 1.00 91.62 281 LYS A CA 1
ATOM 2262 C C . LYS A 1 281 ? 70.459 13.797 -113.076 1.00 91.62 281 LYS A C 1
ATOM 2264 O O . LYS A 1 281 ? 70.957 13.703 -114.189 1.00 91.62 281 LYS A O 1
ATOM 2269 N N . LEU A 1 282 ? 71.178 13.953 -111.967 1.00 90.00 282 LEU A N 1
ATOM 2270 C CA . LEU A 1 282 ? 72.638 14.025 -111.954 1.00 90.00 282 LEU A CA 1
ATOM 2271 C C . LEU A 1 282 ? 73.274 12.763 -112.540 1.00 90.00 282 LEU A C 1
ATOM 2273 O O . LEU A 1 282 ? 74.274 12.862 -113.242 1.00 90.00 282 LEU A O 1
ATOM 2277 N N . GLU A 1 283 ? 72.703 11.583 -112.295 1.00 89.88 283 GLU A N 1
ATOM 2278 C CA . GLU A 1 283 ? 73.135 10.341 -112.937 1.00 89.88 283 GLU A CA 1
ATOM 2279 C C . GLU A 1 283 ? 72.968 10.403 -114.459 1.00 89.88 283 GLU A C 1
ATOM 2281 O O . GLU A 1 283 ? 73.915 10.071 -115.174 1.00 89.88 283 GLU A O 1
ATOM 2286 N N . ARG A 1 284 ? 71.821 10.881 -114.967 1.00 90.00 284 ARG A N 1
ATOM 2287 C CA . ARG A 1 284 ? 71.613 11.093 -116.413 1.00 90.00 284 ARG A CA 1
ATOM 2288 C C . ARG A 1 284 ? 72.620 12.091 -116.982 1.00 90.00 284 ARG A C 1
ATOM 2290 O O . ARG A 1 284 ? 73.323 11.742 -117.928 1.00 90.00 284 ARG A O 1
ATOM 2297 N N . ASP A 1 285 ? 72.761 13.261 -116.366 1.00 90.62 285 ASP A N 1
ATOM 2298 C CA . ASP A 1 285 ? 73.699 14.303 -116.798 1.00 90.62 285 ASP A CA 1
ATOM 2299 C C . ASP A 1 285 ? 75.148 13.772 -116.789 1.00 90.62 285 ASP A C 1
ATOM 2301 O O . ASP A 1 285 ? 75.925 14.033 -117.703 1.00 90.62 285 ASP A O 1
ATOM 2305 N N . ASN A 1 286 ? 75.528 12.954 -115.799 1.00 88.88 286 ASN A N 1
ATOM 2306 C CA . ASN A 1 286 ? 76.852 12.325 -115.742 1.00 88.88 286 ASN A CA 1
ATOM 2307 C C . ASN A 1 286 ? 77.038 11.287 -116.858 1.00 88.88 286 ASN A C 1
ATOM 2309 O O . ASN A 1 286 ? 78.115 11.209 -117.449 1.00 88.88 286 ASN A O 1
ATOM 2313 N N . THR A 1 287 ? 76.008 10.497 -117.181 1.00 89.50 287 THR A N 1
ATOM 2314 C CA . THR A 1 287 ? 76.073 9.590 -118.338 1.00 89.50 287 THR A CA 1
ATOM 2315 C C . THR A 1 287 ? 76.211 10.352 -119.653 1.00 89.50 287 THR A C 1
ATOM 2317 O O . THR A 1 287 ? 77.033 9.956 -120.478 1.00 89.50 287 THR A O 1
ATOM 2320 N N . GLU A 1 288 ? 75.497 11.467 -119.814 1.00 90.56 288 GLU A N 1
ATOM 2321 C CA . GLU A 1 288 ? 75.572 12.331 -120.993 1.00 90.56 288 GLU A CA 1
ATOM 2322 C C . GLU A 1 288 ? 76.953 12.983 -121.112 1.00 90.56 288 GLU A C 1
ATOM 2324 O O . GLU A 1 288 ? 77.632 12.804 -122.121 1.00 90.56 288 GLU A O 1
ATOM 2329 N N . LEU A 1 289 ? 77.460 13.592 -120.036 1.00 88.44 289 LEU A N 1
ATOM 2330 C CA . LEU A 1 289 ? 78.821 14.131 -119.978 1.00 88.44 289 LEU A CA 1
ATOM 2331 C C . LEU A 1 289 ? 79.882 13.065 -120.253 1.00 88.44 289 LEU A C 1
ATOM 2333 O O . LEU A 1 289 ? 80.884 13.348 -120.902 1.00 88.44 289 LEU A O 1
ATOM 2337 N N . ARG A 1 290 ? 79.699 11.822 -119.790 1.00 86.25 290 ARG A N 1
ATOM 2338 C CA . ARG A 1 290 ? 80.605 10.716 -120.136 1.00 86.25 290 ARG A CA 1
ATOM 2339 C C . ARG A 1 290 ? 80.551 10.391 -121.623 1.00 86.25 290 ARG A C 1
ATOM 2341 O O . ARG A 1 290 ? 81.604 10.121 -122.206 1.00 86.25 290 ARG A O 1
ATOM 2348 N N . THR A 1 291 ? 79.367 10.403 -122.234 1.00 87.31 291 THR A N 1
ATOM 2349 C CA . THR A 1 291 ? 79.231 10.206 -123.681 1.00 87.31 291 THR A CA 1
ATOM 2350 C C . THR A 1 291 ? 79.856 11.358 -124.460 1.00 87.31 291 THR A C 1
ATOM 2352 O O . THR A 1 291 ? 80.722 11.089 -125.290 1.00 87.31 291 THR A O 1
ATOM 2355 N N . GLU A 1 292 ? 79.564 12.613 -124.117 1.00 87.81 292 GLU A N 1
ATOM 2356 C CA . GLU A 1 292 ? 80.178 13.801 -124.717 1.00 87.81 292 GLU A CA 1
ATOM 2357 C C . GLU A 1 292 ? 81.694 13.794 -124.540 1.00 87.81 292 GLU A C 1
ATOM 2359 O O . GLU A 1 292 ? 82.429 13.977 -125.502 1.00 87.81 292 GLU A O 1
ATOM 2364 N N . TYR A 1 293 ? 82.197 13.501 -123.340 1.00 84.81 293 TYR A N 1
ATOM 2365 C CA . TYR A 1 293 ? 83.630 13.372 -123.091 1.00 84.81 293 TYR A CA 1
ATOM 2366 C C . TYR A 1 293 ? 84.248 12.270 -123.954 1.00 84.81 293 TYR A C 1
ATOM 2368 O O . TYR A 1 293 ? 85.344 12.439 -124.490 1.00 84.81 293 TYR A O 1
ATOM 2376 N N . SER A 1 294 ? 83.557 11.140 -124.136 1.00 82.38 294 SER A N 1
ATOM 2377 C CA . SER A 1 294 ? 84.016 10.077 -125.031 1.00 82.38 294 SER A CA 1
ATOM 2378 C C . SER A 1 294 ? 84.031 10.519 -126.500 1.00 82.38 294 SER A C 1
ATOM 2380 O O . SER A 1 294 ? 84.948 10.151 -127.237 1.00 82.38 294 SER A O 1
ATOM 2382 N N . GLU A 1 295 ? 83.074 11.345 -126.922 1.00 84.06 295 GLU A N 1
ATOM 2383 C CA . GLU A 1 295 ? 83.012 11.930 -128.262 1.00 84.06 295 GLU A CA 1
ATOM 2384 C C . GLU A 1 295 ? 84.092 12.988 -128.474 1.00 84.06 295 GLU A C 1
ATOM 2386 O O . GLU A 1 295 ? 84.817 12.917 -129.465 1.00 84.06 295 GLU A O 1
ATOM 2391 N N . ALA A 1 296 ? 84.282 13.902 -127.523 1.00 78.38 296 ALA A N 1
ATOM 2392 C CA . ALA A 1 296 ? 85.366 14.877 -127.514 1.00 78.38 296 ALA A CA 1
ATOM 2393 C C . ALA A 1 296 ? 86.724 14.173 -127.517 1.00 78.38 296 ALA A C 1
ATOM 2395 O O . ALA A 1 296 ? 87.625 14.571 -128.251 1.00 78.38 296 ALA A O 1
ATOM 2396 N N . ARG A 1 297 ? 86.872 13.075 -126.767 1.00 82.12 297 ARG A N 1
ATOM 2397 C CA . ARG A 1 297 ? 88.077 12.242 -126.801 1.00 82.12 297 ARG A CA 1
ATOM 2398 C C . ARG A 1 297 ? 88.281 11.627 -128.181 1.00 82.12 297 ARG A C 1
ATOM 2400 O O . ARG A 1 297 ? 89.388 11.709 -128.693 1.00 82.12 297 ARG A O 1
ATOM 2407 N N . ARG A 1 298 ? 87.241 11.070 -128.813 1.00 79.50 298 ARG A N 1
ATOM 2408 C CA . ARG A 1 298 ? 87.315 10.557 -130.195 1.00 79.50 298 ARG A CA 1
ATOM 2409 C C . ARG A 1 298 ? 87.672 11.657 -131.194 1.00 79.50 298 ARG A C 1
ATOM 2411 O O . ARG A 1 298 ? 88.481 11.415 -132.082 1.00 79.50 298 ARG A O 1
ATOM 2418 N N . PHE A 1 299 ? 87.089 12.847 -131.061 1.00 82.44 299 PHE A N 1
ATOM 2419 C CA . PHE A 1 299 ? 87.421 14.006 -131.885 1.00 82.44 299 PHE A CA 1
ATOM 2420 C C . PHE A 1 299 ? 88.882 14.417 -131.691 1.00 82.44 299 PHE A C 1
ATOM 2422 O O . PHE A 1 299 ? 89.591 14.596 -132.672 1.00 82.44 299 PHE A O 1
ATOM 2429 N N . ASN A 1 300 ? 89.355 14.478 -130.445 1.00 78.81 300 ASN A N 1
ATOM 2430 C CA . ASN A 1 300 ? 90.743 14.778 -130.120 1.00 78.81 300 ASN A CA 1
ATOM 2431 C C . ASN A 1 300 ? 91.688 13.711 -130.691 1.00 78.81 300 ASN A C 1
ATOM 2433 O O . ASN A 1 300 ? 92.659 14.061 -131.346 1.00 78.81 300 ASN A O 1
ATOM 2437 N N . THR A 1 301 ? 91.363 12.417 -130.579 1.00 76.75 301 THR A N 1
ATOM 2438 C CA . THR A 1 301 ? 92.138 11.348 -131.232 1.00 76.75 301 THR A CA 1
ATOM 2439 C C . THR A 1 301 ? 92.182 11.532 -132.749 1.00 76.75 301 THR A C 1
ATOM 2441 O O . THR A 1 301 ? 93.258 11.457 -133.325 1.00 76.75 301 THR A O 1
ATOM 2444 N N . ARG A 1 302 ? 91.058 11.864 -133.403 1.00 80.12 302 ARG A N 1
ATOM 2445 C CA . ARG A 1 302 ? 91.042 12.160 -134.849 1.00 80.12 302 ARG A CA 1
ATOM 2446 C C . ARG A 1 302 ? 91.862 13.399 -135.207 1.00 80.12 302 ARG A C 1
ATOM 2448 O O . ARG A 1 302 ? 92.546 13.393 -136.222 1.00 80.12 302 ARG A O 1
ATOM 2455 N N . ALA A 1 303 ? 91.787 14.459 -134.407 1.00 71.00 303 ALA A N 1
ATOM 2456 C CA . ALA A 1 303 ? 92.583 15.666 -134.604 1.00 71.00 303 ALA A CA 1
ATOM 2457 C C . ALA A 1 303 ? 94.079 15.368 -134.419 1.00 71.00 303 ALA A C 1
ATOM 2459 O O . ALA A 1 303 ? 94.898 15.821 -135.212 1.00 71.00 303 ALA A O 1
ATOM 2460 N N . HIS A 1 304 ? 94.433 14.545 -133.431 1.00 72.75 304 HIS A N 1
ATOM 2461 C CA . HIS A 1 304 ? 95.797 14.078 -133.211 1.00 72.75 304 HIS A CA 1
ATOM 2462 C C . HIS A 1 304 ? 96.288 13.190 -134.364 1.00 72.75 304 HIS A C 1
ATOM 2464 O O . HIS A 1 304 ? 97.405 13.379 -134.827 1.00 72.75 304 HIS A O 1
ATOM 2470 N N . ASP A 1 305 ? 95.439 12.311 -134.906 1.00 71.19 305 ASP A N 1
ATOM 2471 C CA . ASP A 1 305 ? 95.730 11.517 -136.110 1.00 71.19 305 ASP A CA 1
ATOM 2472 C C . ASP A 1 305 ? 95.892 12.383 -137.371 1.00 71.19 305 ASP A C 1
ATOM 2474 O O . ASP A 1 305 ? 96.624 12.027 -138.291 1.00 71.19 305 ASP A O 1
ATOM 2478 N N . GLN A 1 306 ? 95.205 13.524 -137.454 1.00 66.69 306 GLN A N 1
ATOM 2479 C CA . GLN A 1 306 ? 95.416 14.488 -138.537 1.00 66.69 306 GLN A CA 1
ATOM 2480 C C . GLN A 1 306 ? 96.720 15.267 -138.352 1.00 66.69 306 GLN A C 1
ATOM 2482 O O . GLN A 1 306 ? 97.450 15.470 -139.321 1.00 66.69 306 GLN A O 1
ATOM 2487 N N . LEU A 1 307 ? 97.045 15.662 -137.120 1.00 62.03 307 LEU A N 1
ATOM 2488 C CA . LEU A 1 307 ? 98.308 16.321 -136.785 1.00 62.03 307 LEU A CA 1
ATOM 2489 C C . LEU A 1 307 ? 99.509 15.378 -136.963 1.00 62.03 307 LEU A C 1
ATOM 2491 O O . LEU A 1 307 ? 100.560 15.820 -137.414 1.00 62.03 307 LEU A O 1
ATOM 2495 N N . SER A 1 308 ? 99.371 14.078 -136.698 1.00 63.94 308 SER A N 1
ATOM 2496 C CA . SER A 1 308 ? 100.444 13.093 -136.902 1.00 63.94 308 SER A CA 1
ATOM 2497 C C . SER A 1 308 ? 100.747 12.804 -138.379 1.00 63.94 308 SER A C 1
ATOM 2499 O O . SER A 1 308 ? 101.797 12.242 -138.677 1.00 63.94 308 SER A O 1
ATOM 2501 N N . ARG A 1 309 ? 99.892 13.252 -139.311 1.00 59.78 309 ARG A N 1
ATOM 2502 C CA . ARG A 1 309 ? 100.157 13.267 -140.766 1.00 59.78 309 ARG A CA 1
ATOM 2503 C C . ARG A 1 309 ? 100.892 14.522 -141.241 1.00 59.78 309 ARG A C 1
ATOM 2505 O O . ARG A 1 309 ? 101.363 14.568 -142.374 1.00 59.78 309 ARG A O 1
ATOM 2512 N N . ILE A 1 310 ? 101.014 15.550 -140.399 1.00 59.78 310 ILE A N 1
ATOM 2513 C CA . ILE A 1 310 ? 101.737 16.783 -140.740 1.00 59.78 310 ILE A CA 1
ATOM 2514 C C . ILE A 1 310 ? 103.235 16.539 -141.005 1.00 59.78 310 ILE A C 1
ATOM 2516 O O . ILE A 1 310 ? 103.738 17.127 -141.959 1.00 59.78 310 ILE A O 1
ATOM 2520 N N . PRO A 1 311 ? 103.956 15.651 -140.295 1.00 57.81 311 PRO A N 1
ATOM 2521 C CA . PRO A 1 311 ? 105.331 15.300 -140.657 1.00 57.81 311 PRO A CA 1
ATOM 2522 C C . PRO A 1 311 ? 105.466 14.711 -142.075 1.00 57.81 311 PRO A C 1
ATOM 2524 O O . PRO A 1 311 ? 106.434 15.019 -142.766 1.00 57.81 311 PRO A O 1
ATOM 2527 N N . GLU A 1 312 ? 104.485 13.935 -142.557 1.00 56.50 312 GLU A N 1
ATOM 2528 C CA . GLU A 1 312 ? 104.488 13.384 -143.927 1.00 56.50 312 GLU A CA 1
ATOM 2529 C C . GLU A 1 312 ? 104.251 14.470 -144.992 1.00 56.50 312 GLU A C 1
ATOM 2531 O O . GLU A 1 312 ? 104.893 14.466 -146.044 1.00 56.50 312 GLU A O 1
ATOM 2536 N N . VAL A 1 313 ? 103.379 15.447 -144.711 1.00 59.66 313 VAL A N 1
ATOM 2537 C CA . VAL A 1 313 ? 103.134 16.599 -145.601 1.00 59.66 313 VAL A CA 1
ATOM 2538 C C . VAL A 1 313 ? 104.319 17.573 -145.596 1.00 59.66 313 VAL A C 1
ATOM 2540 O O . VAL A 1 313 ? 104.689 18.086 -146.650 1.00 59.66 313 VAL A O 1
ATOM 2543 N N . ILE A 1 314 ? 104.971 17.786 -144.448 1.00 59.47 314 ILE A N 1
ATOM 2544 C CA . ILE A 1 314 ? 106.201 18.590 -144.353 1.00 59.47 314 ILE A CA 1
ATOM 2545 C C . ILE A 1 314 ? 107.346 17.932 -145.139 1.00 59.47 314 ILE A C 1
ATOM 2547 O O . ILE A 1 314 ? 108.069 18.637 -145.843 1.00 59.47 314 ILE A O 1
ATOM 2551 N N . GLY A 1 315 ? 107.466 16.599 -145.117 1.00 58.25 315 GLY A N 1
ATOM 2552 C CA . GLY A 1 315 ? 108.439 15.874 -145.945 1.00 58.25 315 GLY A CA 1
ATOM 2553 C C . GLY A 1 315 ? 108.211 16.052 -147.455 1.00 58.25 315 GLY A C 1
ATOM 2554 O O . GLY A 1 315 ? 109.164 16.249 -148.208 1.00 58.25 315 GLY A O 1
ATOM 2555 N N . LEU A 1 316 ? 106.950 16.066 -147.903 1.00 57.88 316 LEU A N 1
ATOM 2556 C CA . LEU A 1 316 ? 106.580 16.342 -149.301 1.00 57.88 316 LEU A CA 1
ATOM 2557 C C . LEU A 1 316 ? 106.861 17.796 -149.717 1.00 57.88 316 LEU A C 1
ATOM 2559 O O . LEU A 1 316 ? 107.330 18.033 -150.830 1.00 57.88 316 LEU A O 1
ATOM 2563 N N . VAL A 1 317 ? 106.639 18.763 -148.820 1.00 58.75 317 VAL A N 1
ATOM 2564 C CA . VAL A 1 317 ? 106.930 20.186 -149.072 1.00 58.75 317 VAL A CA 1
ATOM 2565 C C . VAL A 1 317 ? 108.441 20.460 -149.111 1.00 58.75 317 VAL A C 1
ATOM 2567 O O . VAL A 1 317 ? 108.897 21.216 -149.972 1.00 58.75 317 VAL A O 1
ATOM 2570 N N . GLN A 1 318 ? 109.242 19.797 -148.269 1.00 57.28 318 GLN A N 1
ATOM 2571 C CA . GLN A 1 318 ? 110.710 19.888 -148.314 1.00 57.28 318 GLN A CA 1
ATOM 2572 C C . GLN A 1 318 ? 111.294 19.352 -149.631 1.00 57.28 318 GLN A C 1
ATOM 2574 O O . GLN A 1 318 ? 112.198 19.973 -150.190 1.00 57.28 318 GLN A O 1
ATOM 2579 N N . LEU A 1 319 ? 110.725 18.275 -150.184 1.00 56.34 319 LEU A N 1
ATOM 2580 C CA . LEU A 1 319 ? 111.102 17.738 -151.499 1.00 56.34 319 LEU A CA 1
ATOM 2581 C C . LEU A 1 319 ? 110.804 18.719 -152.647 1.00 56.34 319 LEU A C 1
ATOM 2583 O O . LEU A 1 319 ? 111.608 18.852 -153.568 1.00 56.34 319 LEU A O 1
ATOM 2587 N N . THR A 1 320 ? 109.695 19.462 -152.581 1.00 54.66 320 THR A N 1
ATOM 2588 C CA . THR A 1 320 ? 109.395 20.519 -153.566 1.00 54.66 320 THR A CA 1
ATOM 2589 C C . THR A 1 320 ? 110.224 21.792 -153.377 1.00 54.66 320 THR A C 1
ATOM 2591 O O . THR A 1 320 ? 110.534 22.462 -154.359 1.00 54.66 320 THR A O 1
ATOM 2594 N N . MET A 1 321 ? 110.635 22.120 -152.148 1.00 55.28 321 MET A N 1
ATOM 2595 C CA . MET A 1 321 ? 111.507 23.272 -151.888 1.00 55.28 321 MET A CA 1
ATOM 2596 C C . MET A 1 321 ? 112.962 23.021 -152.313 1.00 55.28 321 MET A C 1
ATOM 2598 O O . MET A 1 321 ? 113.595 23.947 -152.817 1.00 55.28 321 MET A O 1
ATOM 2602 N N . GLN A 1 322 ? 113.462 21.781 -152.239 1.00 53.94 322 GLN A N 1
ATOM 2603 C CA . GLN A 1 322 ? 114.782 21.424 -152.784 1.00 53.94 322 GLN A CA 1
ATOM 2604 C C . GLN A 1 322 ? 114.864 21.567 -154.314 1.00 53.94 322 GLN A C 1
ATOM 2606 O O . GLN A 1 322 ? 115.916 21.933 -154.826 1.00 53.94 322 GLN A O 1
ATOM 2611 N N . ALA A 1 323 ? 113.758 21.380 -155.045 1.00 47.50 323 ALA A N 1
ATOM 2612 C CA . ALA A 1 323 ? 113.711 21.574 -156.500 1.00 47.50 323 ALA A CA 1
ATOM 2613 C C . ALA A 1 323 ? 113.628 23.055 -156.941 1.00 47.50 323 ALA A C 1
ATOM 2615 O O . ALA A 1 323 ? 113.874 23.364 -158.104 1.00 47.50 323 ALA A O 1
ATOM 2616 N N . LEU A 1 324 ? 113.295 23.981 -156.033 1.00 46.34 324 LEU A N 1
ATOM 2617 C CA . LEU A 1 324 ? 113.201 25.426 -156.309 1.00 46.34 324 LEU A CA 1
ATOM 2618 C C . LEU A 1 324 ? 114.373 26.241 -155.726 1.00 46.34 324 LEU A C 1
ATOM 2620 O O . LEU A 1 324 ? 114.494 27.427 -156.023 1.00 46.34 324 LEU A O 1
ATOM 2624 N N . GLN A 1 325 ? 115.271 25.614 -154.958 1.00 47.47 325 GLN A N 1
ATOM 2625 C CA . GLN A 1 325 ? 116.461 26.247 -154.370 1.00 47.47 325 GLN A CA 1
ATOM 2626 C C . GLN A 1 325 ? 117.739 26.157 -155.236 1.00 47.47 325 GLN A C 1
ATOM 2628 O O . GLN A 1 325 ? 118.770 26.693 -154.838 1.00 47.47 325 GLN A O 1
ATOM 2633 N N . GLU A 1 326 ? 117.678 25.599 -156.454 1.00 41.47 326 GLU A N 1
ATOM 2634 C CA . GLU A 1 326 ? 118.791 25.621 -157.431 1.00 41.47 326 GLU A CA 1
ATOM 2635 C C . GLU A 1 326 ? 118.851 26.897 -158.316 1.00 41.47 326 GLU A C 1
ATOM 2637 O O . GLU A 1 326 ? 119.746 27.019 -159.150 1.00 41.47 326 GLU A O 1
ATOM 2642 N N . VAL A 1 327 ? 117.958 27.890 -158.137 1.00 45.38 327 VAL A N 1
ATOM 2643 C CA . VAL A 1 327 ? 117.885 29.107 -158.995 1.00 45.38 327 VAL A CA 1
ATOM 2644 C C . VAL A 1 327 ? 118.163 30.441 -158.270 1.00 45.38 327 VAL A C 1
ATOM 2646 O O . VAL A 1 327 ? 118.292 31.477 -158.921 1.00 45.38 327 VAL A O 1
ATOM 2649 N N . SER A 1 328 ? 118.375 30.478 -156.953 1.00 34.00 328 SER A N 1
ATOM 2650 C CA . SER A 1 328 ? 118.788 31.730 -156.288 1.00 34.00 328 SER A CA 1
ATOM 2651 C C . SER A 1 328 ? 119.509 31.480 -154.967 1.00 34.00 328 SER A C 1
ATOM 2653 O O . SER A 1 328 ? 118.926 30.927 -154.038 1.00 34.00 328 SER A O 1
ATOM 2655 N N . GLY A 1 329 ? 120.777 31.887 -154.899 1.00 30.05 329 GLY A N 1
ATOM 2656 C CA . GLY A 1 329 ? 121.658 31.687 -153.749 1.00 30.05 329 GLY A CA 1
ATOM 2657 C C . GLY A 1 329 ? 121.535 32.711 -152.609 1.00 30.05 329 GLY A C 1
ATOM 2658 O O . GLY A 1 329 ? 120.814 33.699 -152.715 1.00 30.05 329 GLY A O 1
ATOM 2659 N N . ALA A 1 330 ? 122.375 32.452 -151.591 1.00 29.97 330 ALA A N 1
ATOM 2660 C CA . ALA A 1 330 ? 122.664 33.168 -150.329 1.00 29.97 330 ALA A CA 1
ATOM 2661 C C . ALA A 1 330 ? 121.744 32.789 -149.142 1.00 29.97 330 ALA A C 1
ATOM 2663 O O . ALA A 1 330 ? 120.543 33.008 -149.207 1.00 29.97 330 ALA A O 1
ATOM 2664 N N . MET A 1 331 ? 122.190 32.019 -148.132 1.00 28.41 331 MET A N 1
ATOM 2665 C CA . MET A 1 331 ? 123.204 32.226 -147.060 1.00 28.41 331 MET A CA 1
ATOM 2666 C C . MET A 1 331 ? 122.672 32.990 -145.824 1.00 28.41 331 MET A C 1
ATOM 2668 O O . MET A 1 331 ? 122.118 34.072 -145.984 1.00 28.41 331 MET A O 1
ATOM 2672 N N . HIS A 1 332 ? 122.984 32.427 -144.635 1.00 31.72 332 HIS A N 1
ATOM 2673 C CA . HIS A 1 332 ? 122.867 32.923 -143.235 1.00 31.72 332 HIS A CA 1
ATOM 2674 C C . HIS A 1 332 ? 121.498 32.850 -142.523 1.00 31.72 332 HIS A C 1
ATOM 2676 O O . HIS A 1 332 ? 120.478 33.134 -143.131 1.00 31.72 332 HIS A O 1
ATOM 2682 N N . GLU A 1 333 ? 121.362 32.555 -141.219 1.00 31.59 333 GLU A N 1
ATOM 2683 C CA . GLU A 1 333 ? 122.215 32.024 -140.129 1.00 31.59 333 GLU A CA 1
ATOM 2684 C C . GLU A 1 333 ? 121.279 31.735 -138.914 1.00 31.59 333 GLU A C 1
ATOM 2686 O O . GLU A 1 333 ? 120.220 32.349 -138.798 1.00 31.59 333 GLU A O 1
ATOM 2691 N N . LEU A 1 334 ? 121.661 30.787 -138.048 1.00 31.78 334 LEU A N 1
ATOM 2692 C CA . LEU A 1 334 ? 121.114 30.432 -136.708 1.00 31.78 334 LEU A CA 1
ATOM 2693 C C . LEU A 1 334 ? 121.282 31.600 -135.683 1.00 31.78 334 LEU A C 1
ATOM 2695 O O . LEU A 1 334 ? 121.958 32.553 -136.075 1.00 31.78 334 LEU A O 1
ATOM 2699 N N . PRO A 1 335 ? 120.773 31.602 -134.410 1.00 48.03 335 PRO A N 1
ATOM 2700 C CA . PRO A 1 335 ? 120.637 30.475 -133.448 1.00 48.03 335 PRO A CA 1
ATOM 2701 C C . PRO A 1 335 ? 119.370 30.489 -132.534 1.00 48.03 335 PRO A C 1
ATOM 2703 O O . PRO A 1 335 ? 118.550 31.397 -132.634 1.00 48.03 335 PRO A O 1
ATOM 2706 N N . GLU A 1 336 ? 118.981 29.357 -131.913 1.00 32.78 336 GLU A N 1
ATOM 2707 C CA . GLU A 1 336 ? 119.195 28.940 -130.489 1.00 32.78 336 GLU A CA 1
ATOM 2708 C C . GLU A 1 336 ? 118.642 29.956 -129.445 1.00 32.78 336 GLU A C 1
ATOM 2710 O O . GLU A 1 336 ? 118.645 31.151 -129.696 1.00 32.78 336 GLU A O 1
ATOM 2715 N N . GLU A 1 337 ? 118.072 29.647 -128.276 1.00 34.78 337 GLU A N 1
ATOM 2716 C CA . GLU A 1 337 ? 118.246 28.596 -127.263 1.00 34.78 337 GLU A CA 1
ATOM 2717 C C . GLU A 1 337 ? 117.037 28.629 -126.285 1.00 34.78 337 GLU A C 1
ATOM 2719 O O . GLU A 1 337 ? 116.373 29.659 -126.161 1.00 34.78 337 GLU A O 1
ATOM 2724 N N . ASP A 1 338 ? 116.813 27.504 -125.588 1.00 31.75 338 ASP A N 1
ATOM 2725 C CA . ASP A 1 338 ? 116.550 27.340 -124.139 1.00 31.75 338 ASP A CA 1
ATOM 2726 C C . ASP A 1 338 ? 115.431 28.135 -123.430 1.00 31.75 338 ASP A C 1
ATOM 2728 O O . ASP A 1 338 ? 115.247 29.332 -123.588 1.00 31.75 338 ASP A O 1
ATOM 2732 N N . SER A 1 339 ? 114.660 27.599 -122.479 1.00 38.75 339 SER A N 1
ATOM 2733 C CA . SER A 1 339 ? 115.073 26.921 -121.234 1.00 38.75 339 SER A CA 1
ATOM 2734 C C . SER A 1 339 ? 113.784 26.608 -120.434 1.00 38.75 339 SER A C 1
ATOM 2736 O O . SER A 1 339 ? 112.829 27.377 -120.482 1.00 38.75 339 SER A O 1
ATOM 2738 N N . LEU A 1 340 ? 113.610 25.390 -119.909 1.00 37.69 340 LEU A N 1
ATOM 2739 C CA . LEU A 1 340 ? 113.835 24.942 -118.517 1.00 37.69 340 LEU A CA 1
ATOM 2740 C C . LEU A 1 340 ? 112.764 25.304 -117.458 1.00 37.69 340 LEU A C 1
ATOM 2742 O O . LEU A 1 340 ? 112.446 26.458 -117.205 1.00 37.69 340 LEU A O 1
ATOM 2746 N N . ASP A 1 341 ? 112.332 24.228 -116.790 1.00 32.03 341 ASP A N 1
ATOM 2747 C CA . ASP A 1 341 ? 112.148 24.044 -115.341 1.00 32.03 341 ASP A CA 1
ATOM 2748 C C . ASP A 1 341 ? 111.123 24.844 -114.504 1.00 32.03 341 ASP A C 1
ATOM 2750 O O . ASP A 1 341 ? 111.372 25.970 -114.096 1.00 32.03 341 ASP A O 1
ATOM 2754 N N . SER A 1 342 ? 110.091 24.093 -114.063 1.00 41.19 342 SER A N 1
ATOM 2755 C CA . SER A 1 342 ? 109.778 23.770 -112.642 1.00 41.19 342 SER A CA 1
ATOM 2756 C C . SER A 1 342 ? 109.375 24.926 -111.668 1.00 41.19 342 SER A C 1
ATOM 2758 O O . SER A 1 342 ? 109.472 26.096 -112.003 1.00 41.19 342 SER A O 1
ATOM 2760 N N . PRO A 1 343 ? 108.994 24.682 -110.388 1.00 50.91 343 PRO A N 1
ATOM 2761 C CA . PRO A 1 343 ? 107.886 23.862 -109.853 1.00 50.91 343 PRO A CA 1
ATOM 2762 C C . PRO A 1 343 ? 107.062 24.527 -108.690 1.00 50.91 343 PRO A C 1
ATOM 2764 O O . PRO A 1 343 ? 107.622 25.266 -107.893 1.00 50.91 343 PRO A O 1
ATOM 2767 N N . SER A 1 344 ? 105.805 24.082 -108.452 1.00 48.09 344 SER A N 1
ATOM 2768 C CA . SER A 1 344 ? 105.074 23.975 -107.134 1.00 48.09 344 SER A CA 1
ATOM 2769 C C . SER A 1 344 ? 104.917 25.233 -106.216 1.00 48.09 344 SER A C 1
ATOM 2771 O O . SER A 1 344 ? 105.400 26.296 -106.579 1.00 48.09 344 SER A O 1
ATOM 2773 N N . PRO A 1 345 ? 104.371 25.183 -104.969 1.00 56.97 345 PRO A N 1
ATOM 2774 C CA . PRO A 1 345 ? 103.181 24.542 -104.348 1.00 56.97 345 PRO A CA 1
ATOM 2775 C C . PRO A 1 345 ? 102.296 25.577 -103.560 1.00 56.97 345 PRO A C 1
ATOM 2777 O O . PRO A 1 345 ? 102.579 26.768 -103.601 1.00 56.97 345 PRO A O 1
ATOM 2780 N N . ILE A 1 346 ? 101.250 25.152 -102.814 1.00 39.53 346 ILE A N 1
ATOM 2781 C CA . ILE A 1 346 ? 101.005 25.461 -101.367 1.00 39.53 346 ILE A CA 1
ATOM 2782 C C . ILE A 1 346 ? 99.580 25.081 -100.883 1.00 39.53 346 ILE A C 1
ATOM 2784 O O . ILE A 1 346 ? 98.565 25.274 -101.544 1.00 39.53 346 ILE A O 1
ATOM 2788 N N . GLU A 1 347 ? 99.625 24.526 -99.673 1.00 37.22 347 GLU A N 1
ATOM 2789 C CA . GLU A 1 347 ? 98.686 24.133 -98.617 1.00 37.22 347 GLU A CA 1
ATOM 2790 C C . GLU A 1 347 ? 97.446 24.997 -98.299 1.00 37.22 347 GLU A C 1
ATOM 2792 O O . GLU A 1 347 ? 97.372 26.189 -98.582 1.00 37.22 347 GLU A O 1
ATOM 2797 N N . GLY A 1 348 ? 96.527 24.382 -97.535 1.00 35.69 348 GLY A N 1
ATOM 2798 C CA . GLY A 1 348 ? 95.510 25.083 -96.746 1.00 35.69 348 GLY A CA 1
ATOM 2799 C C . GLY A 1 348 ? 94.580 24.166 -95.938 1.00 35.69 348 GLY A C 1
ATOM 2800 O O . GLY A 1 348 ? 93.396 24.067 -96.241 1.00 35.69 348 GLY A O 1
ATOM 2801 N N . LEU A 1 349 ? 95.107 23.495 -94.908 1.00 40.81 349 LEU A N 1
ATOM 2802 C CA . LEU A 1 349 ? 94.332 22.875 -93.821 1.00 40.81 349 LEU A CA 1
ATOM 2803 C C . LEU A 1 349 ? 93.743 23.957 -92.898 1.00 40.81 349 LEU A C 1
ATOM 2805 O O . LEU A 1 349 ? 94.425 24.931 -92.597 1.00 40.81 349 LEU A O 1
ATOM 2809 N N . ASN A 1 350 ? 92.548 23.726 -92.343 1.00 36.81 350 ASN A N 1
ATOM 2810 C CA . ASN A 1 350 ? 92.276 24.063 -90.943 1.00 36.81 350 ASN A CA 1
ATOM 2811 C C . ASN A 1 350 ? 91.116 23.236 -90.374 1.00 36.81 350 ASN A C 1
ATOM 2813 O O . ASN A 1 350 ? 89.988 23.257 -90.861 1.00 36.81 350 ASN A O 1
ATOM 2817 N N . ALA A 1 351 ? 91.446 22.515 -89.308 1.00 40.16 351 ALA A N 1
ATOM 2818 C CA . ALA A 1 351 ? 90.559 21.824 -88.389 1.00 40.16 351 ALA A CA 1
ATOM 2819 C C . ALA A 1 351 ? 90.535 22.582 -87.052 1.00 40.16 351 ALA A C 1
ATOM 2821 O O . ALA A 1 351 ? 91.501 23.278 -86.748 1.00 40.16 351 ALA A O 1
ATOM 2822 N N . SER A 1 352 ? 89.479 22.371 -86.251 1.00 36.81 352 SER A N 1
ATOM 2823 C CA . SER A 1 352 ? 89.419 22.283 -84.765 1.00 36.81 352 SER A CA 1
ATOM 2824 C C . SER A 1 352 ? 88.107 22.893 -84.221 1.00 36.81 352 SER A C 1
ATOM 2826 O O . SER A 1 352 ? 87.725 23.990 -84.603 1.00 36.81 352 SER A O 1
ATOM 2828 N N . SER A 1 353 ? 87.265 22.096 -83.535 1.00 36.22 353 SER A N 1
ATOM 2829 C CA . SER A 1 353 ? 87.174 21.924 -82.055 1.00 36.22 353 SER A CA 1
ATOM 2830 C C . SER A 1 353 ? 86.113 22.881 -81.457 1.00 36.22 353 SER A C 1
ATOM 2832 O O . SER A 1 353 ? 86.046 24.020 -81.878 1.00 36.22 353 SER A O 1
ATOM 2834 N N . SER A 1 354 ? 85.210 22.567 -80.513 1.00 36.81 354 SER A N 1
ATOM 2835 C CA . SER A 1 354 ? 85.228 21.630 -79.376 1.00 36.81 354 SER A CA 1
ATOM 2836 C C . SER A 1 354 ? 83.820 21.486 -78.739 1.00 36.81 354 SER A C 1
ATOM 2838 O O . SER A 1 354 ? 83.041 22.434 -78.725 1.00 36.81 354 SER A O 1
ATOM 2840 N N . ARG A 1 355 ? 83.564 20.306 -78.141 1.00 36.69 355 ARG A N 1
ATOM 2841 C CA . ARG A 1 355 ? 82.852 19.993 -76.861 1.00 36.69 355 ARG A CA 1
ATOM 2842 C C . ARG A 1 355 ? 82.749 21.168 -75.846 1.00 36.69 355 ARG A C 1
ATOM 2844 O O . ARG A 1 355 ? 83.656 21.980 -75.820 1.00 36.69 355 ARG A O 1
ATOM 2851 N N . ALA A 1 356 ? 81.836 21.285 -74.867 1.00 36.50 356 ALA A N 1
ATOM 2852 C CA . ALA A 1 356 ? 80.791 20.451 -74.252 1.00 36.50 356 ALA A CA 1
ATOM 2853 C C . ALA A 1 356 ? 79.978 21.297 -73.217 1.00 36.50 356 ALA A C 1
ATOM 2855 O O . ALA A 1 356 ? 80.411 22.382 -72.843 1.00 36.50 356 ALA A O 1
ATOM 2856 N N . SER A 1 357 ? 78.900 20.696 -72.678 1.00 36.19 357 SER A N 1
ATOM 2857 C CA . SER A 1 357 ? 78.382 20.828 -71.290 1.00 36.19 357 SER A CA 1
ATOM 2858 C C . SER A 1 357 ? 77.315 21.885 -70.912 1.00 36.19 357 SER A C 1
ATOM 2860 O O . SER A 1 357 ? 77.613 23.040 -70.659 1.00 36.19 357 SER A O 1
ATOM 2862 N N . SER A 1 358 ? 76.085 21.368 -70.728 1.00 39.50 358 SER A N 1
ATOM 2863 C CA . SER A 1 358 ? 75.262 21.318 -69.486 1.00 39.50 358 SER A CA 1
ATOM 2864 C C . SER A 1 358 ? 74.745 22.572 -68.744 1.00 39.50 358 SER A C 1
ATOM 2866 O O . SER A 1 358 ? 75.445 23.561 -68.593 1.00 39.50 358 SER A O 1
ATOM 2868 N N . ALA A 1 359 ? 73.585 22.354 -68.089 1.00 34.00 359 ALA A N 1
ATOM 2869 C CA . ALA A 1 359 ? 72.834 23.182 -67.123 1.00 34.00 359 ALA A CA 1
ATOM 2870 C C . ALA A 1 359 ? 71.994 24.304 -67.763 1.00 34.00 359 ALA A C 1
ATOM 2872 O O . ALA A 1 359 ? 72.453 25.020 -68.634 1.00 34.00 359 ALA A O 1
ATOM 2873 N N . GLY A 1 360 ? 70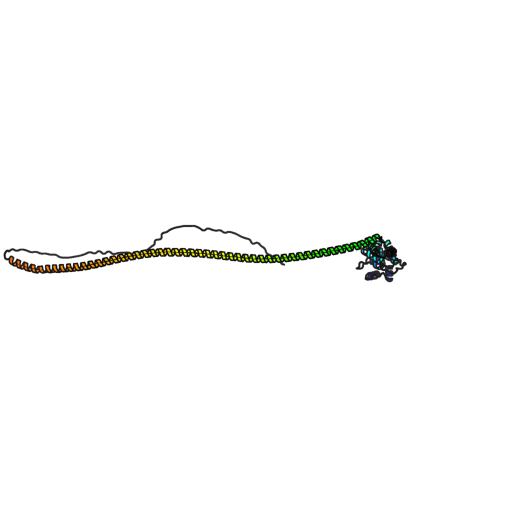.721 24.528 -67.442 1.00 34.91 360 GLY A N 1
ATOM 2874 C CA . GLY A 1 360 ? 69.918 24.190 -66.272 1.00 34.91 360 GLY A CA 1
ATOM 2875 C C . GLY A 1 360 ? 69.041 25.420 -66.023 1.00 34.91 360 GLY A C 1
ATOM 2876 O O . GLY A 1 360 ? 69.497 26.374 -65.406 1.00 34.91 360 GLY A O 1
ATOM 2877 N N . LEU A 1 361 ? 67.828 25.455 -66.586 1.00 39.28 361 LEU A N 1
ATOM 2878 C CA . LEU A 1 361 ? 66.939 26.618 -66.499 1.00 39.28 361 LEU A CA 1
ATOM 2879 C C . LEU A 1 361 ? 65.841 26.372 -65.464 1.00 39.28 361 LEU A C 1
ATOM 2881 O O . LEU A 1 361 ? 64.883 25.642 -65.702 1.00 39.28 361 LEU A O 1
ATOM 2885 N N . PHE A 1 362 ? 66.006 27.023 -64.316 1.00 38.62 362 PHE A N 1
ATOM 2886 C CA . PHE A 1 362 ? 64.994 27.216 -63.286 1.00 38.62 362 PHE A CA 1
ATOM 2887 C C . PHE A 1 362 ? 64.526 28.674 -63.373 1.00 38.62 362 PHE A C 1
ATOM 2889 O O . PHE A 1 362 ? 65.343 29.591 -63.297 1.00 38.62 362 PHE A O 1
ATOM 2896 N N . SER A 1 363 ? 63.222 28.914 -63.518 1.00 38.66 363 SER A N 1
ATOM 2897 C CA . SER A 1 363 ? 62.644 30.228 -63.239 1.00 38.66 363 SER A CA 1
ATOM 2898 C C . SER A 1 363 ? 61.232 30.111 -62.680 1.00 38.66 363 SER A C 1
ATOM 2900 O O . SER A 1 363 ? 60.492 29.170 -62.951 1.00 38.66 363 SER A O 1
ATOM 2902 N N . GLN A 1 364 ? 60.935 31.079 -61.825 1.00 39.88 364 GLN A N 1
ATOM 2903 C CA . GLN A 1 364 ? 59.941 31.102 -60.762 1.00 39.88 364 GLN A CA 1
ATOM 2904 C C . GLN A 1 364 ? 58.530 31.464 -61.247 1.00 39.88 364 GLN A C 1
ATOM 2906 O O . GLN A 1 364 ? 58.379 32.230 -62.195 1.00 39.88 364 GLN A O 1
ATOM 2911 N N . ARG A 1 365 ? 57.512 31.062 -60.470 1.00 32.84 365 ARG A N 1
ATOM 2912 C CA . ARG A 1 365 ? 56.326 31.873 -60.093 1.00 32.84 365 ARG A CA 1
ATOM 2913 C C . ARG A 1 365 ? 55.633 31.187 -58.896 1.00 32.84 365 ARG A C 1
ATOM 2915 O O . ARG A 1 365 ? 55.324 30.012 -58.991 1.00 32.84 365 ARG A O 1
ATOM 2922 N N . LYS A 1 366 ? 55.622 31.761 -57.683 1.00 39.38 366 LYS A N 1
ATOM 2923 C CA . LYS A 1 366 ? 54.759 32.832 -57.114 1.00 39.38 366 LYS A CA 1
ATOM 2924 C C . LYS A 1 366 ? 53.299 32.398 -56.879 1.00 39.38 366 LYS A C 1
ATOM 2926 O O . LYS A 1 366 ? 52.573 32.307 -57.864 1.00 39.38 366 LYS A O 1
ATOM 2931 N N . ARG A 1 367 ? 52.892 32.298 -55.595 1.00 36.97 367 ARG A N 1
ATOM 2932 C CA . ARG A 1 367 ? 51.705 32.908 -54.912 1.00 36.97 367 ARG A CA 1
ATOM 2933 C C . ARG A 1 367 ? 51.259 32.069 -53.685 1.00 36.97 367 ARG A C 1
ATOM 2935 O O . ARG A 1 367 ? 51.241 30.855 -53.803 1.00 36.97 367 ARG A O 1
ATOM 2942 N N . THR A 1 368 ? 51.280 32.651 -52.468 1.00 39.12 368 THR A N 1
ATOM 2943 C CA . THR A 1 368 ? 50.139 33.144 -51.619 1.00 39.12 368 THR A CA 1
ATOM 2944 C C . THR A 1 368 ? 49.214 32.024 -51.136 1.00 39.12 368 THR A C 1
ATOM 2946 O O . THR A 1 368 ? 48.952 31.125 -51.915 1.00 39.12 368 THR A O 1
ATOM 2949 N N . ALA A 1 369 ? 48.560 32.023 -49.982 1.00 37.81 369 ALA A N 1
ATOM 2950 C CA . ALA A 1 369 ? 48.560 32.711 -48.688 1.00 37.81 369 ALA A CA 1
ATOM 2951 C C . ALA A 1 369 ? 47.456 31.978 -47.871 1.00 37.81 369 ALA A C 1
ATOM 2953 O O . ALA A 1 369 ? 46.650 31.270 -48.469 1.00 37.81 369 ALA A O 1
ATOM 2954 N N . GLU A 1 370 ? 47.399 32.232 -46.562 1.00 35.53 370 GLU A N 1
ATOM 2955 C CA . GLU A 1 370 ? 46.199 32.127 -45.703 1.00 35.53 370 GLU A CA 1
ATOM 2956 C C 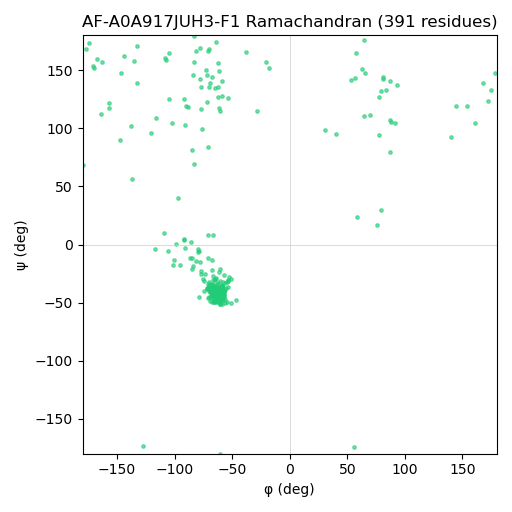. GLU A 1 370 ? 45.719 30.766 -45.145 1.00 35.53 370 GLU A C 1
ATOM 2958 O O . GLU A 1 370 ? 45.757 29.722 -45.784 1.00 35.53 370 GLU A O 1
ATOM 2963 N N . ASP A 1 371 ? 45.221 30.898 -43.907 1.00 35.31 371 ASP A N 1
ATOM 2964 C CA . ASP A 1 371 ? 44.284 30.062 -43.148 1.00 35.31 371 ASP A CA 1
ATOM 2965 C C . ASP A 1 371 ? 44.726 28.748 -42.489 1.00 35.31 371 ASP A C 1
ATOM 2967 O O . ASP A 1 371 ? 44.645 27.659 -43.047 1.00 35.31 371 ASP A O 1
ATOM 2971 N N . ALA A 1 372 ? 45.085 28.863 -41.204 1.00 41.84 372 ALA A N 1
ATOM 2972 C CA . ALA A 1 372 ? 44.240 28.468 -40.057 1.00 41.84 372 ALA A CA 1
ATOM 2973 C C . ALA A 1 372 ? 45.105 28.588 -38.776 1.00 41.84 372 ALA A C 1
ATOM 2975 O O . ALA A 1 372 ? 46.195 28.035 -38.709 1.00 41.84 372 ALA A O 1
ATOM 2976 N N . GLY A 1 373 ? 44.777 29.342 -37.727 1.00 33.91 373 GLY A N 1
ATOM 2977 C CA . GLY A 1 373 ? 43.453 29.637 -37.204 1.00 33.91 373 GLY A CA 1
ATOM 2978 C C . GLY A 1 373 ? 43.036 28.548 -36.212 1.00 33.91 373 GLY A C 1
ATOM 2979 O O . GLY A 1 373 ? 42.632 27.477 -36.645 1.00 33.91 373 GLY A O 1
ATOM 2980 N N . LEU A 1 374 ? 43.038 28.904 -34.915 1.00 38.28 374 LEU A N 1
ATOM 2981 C CA . LEU A 1 374 ? 42.353 28.252 -33.775 1.00 38.28 374 LEU A CA 1
ATOM 2982 C C . LEU A 1 374 ? 43.105 27.097 -33.065 1.00 38.28 374 LEU A C 1
ATOM 2984 O O . LEU A 1 374 ? 43.709 26.252 -33.702 1.00 38.28 374 LEU A O 1
ATOM 2988 N N . ALA A 1 375 ? 43.074 26.947 -31.737 1.00 37.88 375 ALA A N 1
ATOM 2989 C CA . ALA A 1 375 ? 42.596 27.805 -30.658 1.00 37.88 375 ALA A CA 1
ATOM 2990 C C . ALA A 1 375 ? 43.173 27.329 -29.314 1.00 37.88 375 ALA A C 1
ATOM 2992 O O . ALA A 1 375 ? 43.534 26.170 -29.124 1.00 37.88 375 ALA A O 1
ATOM 2993 N N . SER A 1 376 ? 43.193 28.278 -28.385 1.00 41.41 376 SER A N 1
ATOM 2994 C CA . SER A 1 376 ? 43.331 28.082 -26.950 1.00 41.41 376 SER A CA 1
ATOM 2995 C C . SER A 1 376 ? 42.200 27.205 -26.404 1.00 41.41 376 SER A C 1
ATOM 2997 O O . SER A 1 376 ? 41.040 27.401 -26.763 1.00 41.41 376 SER A O 1
ATOM 2999 N N . SER A 1 377 ? 42.522 26.310 -25.472 1.00 38.69 377 SER A N 1
ATOM 3000 C CA . SER A 1 377 ? 41.577 25.910 -24.430 1.00 38.69 377 SER A CA 1
ATOM 3001 C C . SER A 1 377 ? 42.334 25.593 -23.144 1.00 38.69 377 SER A C 1
ATOM 3003 O O . SER A 1 377 ? 42.784 24.482 -22.879 1.00 38.69 377 SER A O 1
ATOM 3005 N N . SER A 1 378 ? 42.495 26.643 -22.350 1.00 42.84 378 SER A N 1
ATOM 3006 C CA . SER A 1 378 ? 42.233 26.592 -20.920 1.00 42.84 378 SER A CA 1
ATOM 3007 C C . SER A 1 378 ? 40.771 26.193 -20.690 1.00 42.84 378 SER A C 1
ATOM 3009 O O . SER A 1 378 ? 39.904 26.854 -21.256 1.00 42.84 378 SER A O 1
ATOM 3011 N N . ASP A 1 379 ? 40.492 25.169 -19.879 1.00 38.06 379 ASP A N 1
ATOM 3012 C CA . ASP A 1 379 ? 39.552 25.296 -18.757 1.00 38.06 379 ASP A CA 1
ATOM 3013 C C . ASP A 1 379 ? 39.323 24.002 -17.955 1.00 38.06 379 ASP A C 1
ATOM 3015 O O . ASP A 1 379 ? 39.251 22.895 -18.478 1.00 38.06 379 ASP A O 1
ATOM 3019 N N . GLN A 1 380 ? 39.093 24.240 -16.661 1.00 42.25 380 GLN A N 1
ATOM 3020 C CA . GLN A 1 380 ? 38.260 23.471 -15.728 1.00 42.25 380 GLN A CA 1
ATOM 3021 C C . GLN A 1 380 ? 38.851 22.281 -14.960 1.00 42.25 380 GLN A C 1
ATOM 3023 O O . GLN A 1 380 ? 38.496 21.115 -15.107 1.00 42.25 380 GLN A O 1
ATOM 3028 N N . GLN A 1 381 ? 39.558 22.674 -13.899 1.00 42.03 381 GLN A N 1
ATOM 3029 C CA . GLN A 1 381 ? 39.177 22.331 -12.523 1.00 42.03 381 GLN A CA 1
ATOM 3030 C C . GLN A 1 381 ? 37.655 22.119 -12.315 1.00 42.03 381 GLN A C 1
ATOM 3032 O O . GLN A 1 381 ? 36.869 23.065 -12.319 1.00 42.03 381 GLN A O 1
ATOM 3037 N N . ARG A 1 382 ? 37.273 20.884 -11.977 1.00 40.06 382 ARG A N 1
ATOM 3038 C CA . ARG A 1 382 ? 36.184 20.536 -11.041 1.00 40.06 382 ARG A CA 1
ATOM 3039 C C . ARG A 1 382 ? 36.710 19.384 -10.180 1.00 40.06 382 ARG A C 1
ATOM 3041 O O . ARG A 1 382 ? 36.962 18.304 -10.690 1.00 40.06 382 ARG A O 1
ATOM 3048 N N . ARG A 1 383 ? 37.129 19.624 -8.933 1.00 38.88 383 ARG A N 1
ATOM 3049 C CA . ARG A 1 383 ? 36.298 19.471 -7.720 1.00 38.88 383 ARG A CA 1
ATOM 3050 C C . ARG A 1 383 ? 35.244 18.364 -7.857 1.00 38.88 383 ARG A C 1
ATOM 3052 O O . ARG A 1 383 ? 34.162 18.605 -8.381 1.00 38.88 383 ARG A O 1
ATOM 3059 N N . GLN A 1 384 ? 35.555 17.191 -7.313 1.00 37.47 384 GLN A N 1
ATOM 3060 C CA . GLN A 1 384 ? 34.559 16.289 -6.742 1.00 37.47 384 GLN A CA 1
ATOM 3061 C C . GLN A 1 384 ? 34.910 16.085 -5.268 1.00 37.47 384 GLN A C 1
ATOM 3063 O O . GLN A 1 384 ? 35.760 15.272 -4.919 1.00 37.47 384 GLN A O 1
ATOM 3068 N N . ASP A 1 385 ? 34.255 16.883 -4.428 1.00 37.78 385 ASP A N 1
ATOM 3069 C CA . ASP A 1 385 ? 34.055 16.606 -3.012 1.00 37.78 385 ASP A CA 1
ATOM 3070 C C . ASP A 1 385 ? 32.765 15.776 -2.868 1.00 37.78 385 ASP A C 1
ATOM 3072 O O . ASP A 1 385 ? 31.697 16.287 -3.190 1.00 37.78 385 ASP A O 1
ATOM 3076 N N . ASN A 1 386 ? 32.904 14.546 -2.342 1.00 41.41 386 ASN A N 1
ATOM 3077 C CA . ASN A 1 386 ? 32.015 13.823 -1.399 1.00 41.41 386 ASN A CA 1
ATOM 3078 C C . ASN A 1 386 ? 30.517 13.538 -1.731 1.00 41.41 386 ASN A C 1
ATOM 3080 O O . ASN A 1 386 ? 29.924 14.219 -2.559 1.00 41.41 386 ASN A O 1
ATOM 3084 N N . PRO A 1 387 ? 29.813 12.624 -1.003 1.00 55.25 387 PRO A N 1
ATOM 3085 C CA . PRO A 1 387 ? 30.258 11.570 -0.073 1.00 55.25 387 PRO A CA 1
ATOM 3086 C C . PRO A 1 387 ? 29.603 10.169 -0.278 1.00 55.25 387 PRO A C 1
ATOM 3088 O O . PRO A 1 387 ? 28.628 9.978 -0.996 1.00 55.25 387 PRO A O 1
ATOM 3091 N N . SER A 1 388 ? 30.176 9.207 0.451 1.00 49.00 388 SER A N 1
ATOM 3092 C CA . SER A 1 388 ? 29.653 7.928 0.982 1.00 49.00 388 SER A CA 1
ATOM 3093 C C . SER A 1 388 ? 28.125 7.714 1.078 1.00 49.00 388 SER A C 1
ATOM 3095 O O . SER A 1 388 ? 27.402 8.636 1.455 1.00 49.00 388 SER A O 1
ATOM 3097 N N . PRO A 1 389 ? 27.662 6.447 0.998 1.00 55.41 389 PRO A N 1
ATOM 3098 C CA . PRO A 1 389 ? 26.530 5.976 1.782 1.00 55.41 389 PRO A CA 1
ATOM 3099 C C . PRO A 1 389 ? 26.954 4.862 2.759 1.00 55.41 389 PRO A C 1
ATOM 3101 O O . PRO A 1 389 ? 27.200 3.718 2.380 1.00 55.41 389 PRO A O 1
ATOM 3104 N N . PHE A 1 390 ? 26.965 5.193 4.050 1.00 59.78 390 PHE A N 1
ATOM 3105 C CA . PHE A 1 390 ? 26.760 4.227 5.130 1.00 59.78 390 PHE A CA 1
ATOM 3106 C C . PHE A 1 390 ? 25.265 4.196 5.467 1.00 59.78 390 PHE A C 1
ATOM 3108 O O . PHE A 1 390 ? 24.707 5.246 5.783 1.00 59.78 390 PHE A O 1
ATOM 3115 N N . SER A 1 391 ? 24.653 3.006 5.438 1.00 46.78 391 SER A N 1
ATOM 3116 C CA . SER A 1 391 ? 23.594 2.481 6.339 1.00 46.78 391 SER A CA 1
ATOM 3117 C C . SER A 1 391 ? 22.902 1.316 5.617 1.00 46.78 391 SER A C 1
ATOM 3119 O O . SER A 1 391 ? 22.286 1.517 4.580 1.00 46.78 391 SER A O 1
ATOM 3121 N N . ARG A 1 392 ? 23.148 0.049 5.978 1.00 47.62 392 ARG A N 1
ATOM 3122 C CA . ARG A 1 392 ? 22.417 -0.702 7.021 1.00 47.62 392 ARG A CA 1
ATOM 3123 C C . ARG A 1 392 ? 20.904 -0.441 7.019 1.00 47.62 392 ARG A C 1
ATOM 3125 O O . ARG A 1 392 ? 20.441 0.460 7.709 1.00 47.62 392 ARG A O 1
ATOM 3132 N N . MET A 1 393 ? 20.174 -1.317 6.336 1.00 49.47 393 MET A N 1
ATOM 3133 C CA . MET A 1 393 ? 19.139 -2.172 6.929 1.00 49.47 393 MET A CA 1
ATOM 3134 C C . MET A 1 393 ? 19.103 -3.496 6.177 1.00 49.47 393 MET A C 1
ATOM 3136 O O . MET A 1 393 ? 19.299 -3.451 4.942 1.00 49.47 393 MET A O 1
#

Radius of gyration: 90.23 Å; Cα contacts (8 Å, |Δi|>4): 192; chains: 1; bounding box: 171×56×234 Å